Protein AF-A0A930SWW6-F1 (afdb_monomer_lite)

pLDDT: mean 79.01, std 17.9, range [26.55, 98.06]

Secondary structure (DSSP, 8-state):
-EEEEEEEEETHHHHHTTS-HHHHHHHHHHHHHHHHHHHHHTT-EEEEEETTEEEEEESSSS--TTHHHHHHHHHHHHHHHHHHHHHHHHHHHS---EEEEEEEEE--EEEEPPPPSSS----EEEESHHHHHHHHHHHHSPTT-EEEEHHHHHHHTTTEEEEEEEEE--TT-SSPEEEEEEEEE----S--TT--SS-----S-HHHHHHHHHHHHHHHHTT--EEEEEE--TTS-HHHHHHHHHHHHHHHSTT-EEEEEE--TTGGGSTTHHHHHHHHHHHT--TTS-HHHHHHHHHHHHH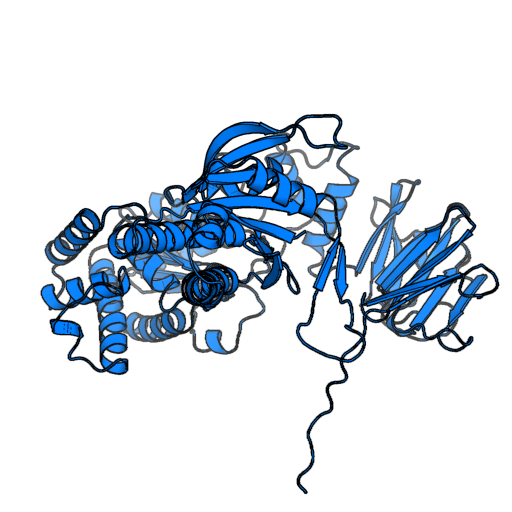HTT-TTHHHHHHHHHHHH-TTS--HHHHTS-HHHHHHHHHHHHHHHHHHHHHHS-EEEEEE-GGG--HHHHHHHHHHHHHHTT--S-EEEEEEE-SS--GGGGG---SEEEE-PPP-HHHHHHHHHHHTT--S-S---TTTHHHHHHHHHHHHSSS--SEEEE-TTS-EEEEETTTTEEEEE-TTS-EEEEESBTTBB-SSTT-BSS--EEEE-TTS-EEEEETTTTEEEEE-TTS-EEEEEETTSS----S--EEEE-TTSPEEEEETTTTEEEEE-TTS-EEEEEE-------------

Sequence (604 aa):
MVAILFCDVCGFTAMSEKLDPEEVSDIIQPLFQECNAAIAKFGGIVEKFIGDAIMALFGVPMAHEDDPERAALAALEMRSIIQRFGADLEKRMGFSINMRIGLNVGTVVAGTINALEGGGGKNHQVLGDSINTAARMEQNAVPGNILVTEEMYHLIKDSFELKPDKLIQAKGKKEPLQAYDLVGVRQLRQRSRGLTERQSPLVGRQELLNSLSSQCHEALRERQPLSLLLQGDSGLGKTRLAMETYNQLLDEVPNLRLLQGTATSYSRGFAYFTLQNLVRSLLEVDETVPHAEVHQRIQDLMQHEQIANASLNSSLLEYLLYPHLEIPQLKLMSPDRLQQQIFRSVSDILLQLGKRQPLLLLMDDLQWCDPLSLQWLQGFQQSLQQQQLPLILLGTSRLDTSEEMAGLHWQEQRLLEPLNNEQALLLLNALLERGETTELPLSLQPLGEAILERVTHGRAPSAVAALDNGHLLVTDMRQHTVSEITTAGEVVWSYGTPRKFGRDENLLFSPEYATRLSNGHTLIADTGNSRVIEVDSKSRIVWSLLSGTGLRMTRPTRVERLPDGHTLVEHSNRSQWLEVNRELIPAWRYAVPVESFEESTQSE

Structure (mmCIF, N/CA/C/O backbone):
data_AF-A0A930SWW6-F1
#
_entry.id   AF-A0A930SWW6-F1
#
loop_
_atom_site.group_PDB
_atom_site.id
_atom_site.type_symbol
_atom_site.label_atom_id
_atom_site.label_alt_id
_atom_site.label_comp_id
_atom_site.label_asym_id
_atom_site.label_entity_id
_atom_site.label_seq_id
_atom_site.pdbx_PDB_ins_code
_atom_site.Cartn_x
_atom_site.Cartn_y
_atom_site.Cartn_z
_atom_site.occupancy
_atom_site.B_iso_or_equiv
_atom_site.auth_seq_id
_atom_site.auth_comp_id
_atom_site.auth_asym_id
_atom_site.auth_atom_id
_atom_site.pdbx_PDB_model_num
ATOM 1 N N . MET A 1 1 ? 15.139 -6.154 -4.609 1.00 70.56 1 MET A N 1
ATOM 2 C CA . MET A 1 1 ? 14.376 -6.617 -5.786 1.00 70.56 1 MET A CA 1
ATOM 3 C C . MET A 1 1 ? 13.664 -5.400 -6.337 1.00 70.56 1 MET A C 1
ATOM 5 O O . MET A 1 1 ? 13.269 -4.575 -5.529 1.00 70.56 1 MET A O 1
ATOM 9 N N . VAL A 1 2 ? 13.590 -5.252 -7.655 1.00 82.62 2 VAL A N 1
ATOM 10 C CA . VAL A 1 2 ? 12.970 -4.096 -8.322 1.00 82.62 2 VAL A CA 1
ATOM 11 C C . VAL A 1 2 ? 11.882 -4.584 -9.269 1.00 82.62 2 VAL A C 1
ATOM 13 O O . VAL A 1 2 ? 11.987 -5.710 -9.769 1.00 82.62 2 VAL A O 1
ATOM 16 N N . ALA A 1 3 ? 10.883 -3.747 -9.543 1.00 86.88 3 ALA A N 1
ATOM 17 C CA . ALA A 1 3 ? 9.966 -3.968 -10.656 1.00 86.88 3 ALA A CA 1
ATOM 18 C C . ALA A 1 3 ? 10.433 -3.168 -11.880 1.00 86.88 3 ALA A C 1
ATOM 20 O O . ALA A 1 3 ? 10.920 -2.043 -11.766 1.00 86.88 3 ALA A O 1
ATOM 21 N N . ILE A 1 4 ? 10.335 -3.786 -13.049 1.00 93.06 4 ILE A N 1
ATOM 22 C CA . ILE A 1 4 ? 10.871 -3.300 -14.318 1.00 93.06 4 ILE A CA 1
ATOM 23 C C . ILE A 1 4 ? 9.705 -3.195 -15.290 1.00 93.06 4 ILE A C 1
ATOM 25 O O . ILE A 1 4 ? 8.990 -4.178 -15.489 1.00 93.06 4 ILE A O 1
ATOM 29 N N . LEU A 1 5 ? 9.549 -2.026 -15.903 1.00 95.50 5 LEU A N 1
ATOM 30 C CA . LEU A 1 5 ? 8.559 -1.747 -16.936 1.00 95.50 5 LEU A CA 1
ATOM 31 C C . LEU A 1 5 ? 9.278 -1.470 -18.255 1.00 95.50 5 LEU A C 1
ATOM 33 O O . LEU A 1 5 ? 10.159 -0.613 -18.317 1.00 95.50 5 LEU A O 1
ATOM 37 N N . PHE A 1 6 ? 8.880 -2.183 -19.304 1.00 94.06 6 PHE A N 1
ATOM 38 C CA . PHE A 1 6 ? 9.191 -1.846 -20.690 1.00 94.06 6 PHE A CA 1
ATOM 39 C C . PHE A 1 6 ? 7.907 -1.512 -21.425 1.00 94.06 6 PHE A C 1
ATOM 41 O O . PHE A 1 6 ? 6.911 -2.213 -21.273 1.00 94.06 6 PHE A O 1
ATOM 48 N N . CYS A 1 7 ? 7.939 -0.459 -22.223 1.00 93.81 7 CYS A N 1
ATOM 49 C CA . CYS A 1 7 ? 6.846 -0.057 -23.089 1.00 93.81 7 CYS A CA 1
ATOM 50 C C . CYS A 1 7 ? 7.396 0.239 -24.481 1.00 93.81 7 CYS A C 1
ATOM 52 O O . CYS A 1 7 ? 8.482 0.799 -24.569 1.00 93.81 7 CYS A O 1
ATOM 54 N N . ASP A 1 8 ? 6.653 -0.101 -25.527 1.00 91.88 8 ASP A N 1
ATOM 55 C CA . ASP A 1 8 ? 6.962 0.212 -26.924 1.00 91.88 8 ASP A CA 1
ATOM 56 C C . ASP A 1 8 ? 5.714 0.739 -27.645 1.00 91.88 8 ASP A C 1
ATOM 58 O O . ASP A 1 8 ? 4.626 0.162 -27.508 1.00 91.88 8 ASP A O 1
ATOM 62 N N . VAL A 1 9 ? 5.846 1.827 -28.409 1.00 89.44 9 VAL A N 1
ATOM 63 C CA . VAL A 1 9 ? 4.719 2.445 -29.129 1.00 89.44 9 VAL A CA 1
ATOM 64 C C . VAL A 1 9 ? 4.512 1.783 -30.491 1.00 89.44 9 VAL A C 1
ATOM 66 O O . VAL A 1 9 ? 5.247 1.975 -31.453 1.00 89.44 9 VAL A O 1
ATOM 69 N N . CYS A 1 10 ? 3.408 1.059 -30.627 1.00 87.38 10 CYS A N 1
ATOM 70 C CA . CYS A 1 10 ? 2.974 0.482 -31.891 1.00 87.38 10 CYS A CA 1
ATOM 71 C C . CYS A 1 10 ? 2.396 1.551 -32.829 1.00 87.38 10 CYS A C 1
ATOM 73 O O . CYS A 1 10 ? 1.617 2.406 -32.409 1.00 87.38 10 CYS A O 1
ATOM 75 N N . GLY A 1 11 ? 2.709 1.446 -34.124 1.00 80.56 11 GLY A N 1
ATOM 76 C CA . GLY A 1 11 ? 2.232 2.376 -35.159 1.00 80.56 11 GLY A CA 1
ATOM 77 C C . GLY A 1 11 ? 3.153 3.577 -35.397 1.00 80.56 11 GLY A C 1
ATOM 78 O O . GLY A 1 11 ? 2.948 4.306 -36.367 1.00 80.56 11 GLY A O 1
ATOM 79 N N . PHE A 1 12 ? 4.207 3.735 -34.586 1.00 75.94 12 PHE A N 1
ATOM 80 C CA . PHE A 1 12 ? 5.203 4.799 -34.724 1.00 75.94 12 PHE A CA 1
ATOM 81 C C . PHE A 1 12 ? 5.930 4.749 -36.077 1.00 75.94 12 PHE A C 1
ATOM 83 O O . PHE A 1 12 ? 5.983 5.748 -36.785 1.00 75.94 12 PHE A O 1
ATOM 90 N N . THR A 1 13 ? 6.404 3.577 -36.514 1.00 73.50 13 THR A N 1
ATOM 91 C CA . THR A 1 13 ? 7.122 3.438 -37.798 1.00 73.50 13 THR A CA 1
ATOM 92 C C . THR A 1 13 ? 6.281 3.881 -38.999 1.00 73.50 13 THR A C 1
ATOM 94 O O . THR A 1 13 ? 6.769 4.601 -39.861 1.00 73.50 13 THR A O 1
ATOM 97 N N . ALA A 1 14 ? 4.997 3.510 -39.034 1.00 78.62 14 ALA A N 1
ATOM 98 C CA . ALA A 1 14 ? 4.093 3.878 -40.126 1.00 78.62 14 ALA A CA 1
ATOM 99 C C . ALA A 1 14 ? 3.794 5.388 -40.172 1.00 78.62 14 ALA A C 1
ATOM 101 O O . ALA A 1 14 ? 3.449 5.919 -41.229 1.00 78.62 14 ALA A O 1
ATOM 102 N N . MET A 1 15 ? 3.904 6.068 -39.029 1.00 81.00 15 MET A N 1
ATOM 103 C CA . MET A 1 15 ? 3.800 7.520 -38.925 1.00 81.00 15 MET A CA 1
ATOM 104 C C . MET A 1 15 ? 5.089 8.191 -39.409 1.00 81.00 15 MET A C 1
ATOM 106 O O . MET A 1 15 ? 5.026 9.083 -40.250 1.00 81.00 15 MET A O 1
ATOM 110 N N . SER A 1 16 ? 6.246 7.689 -38.972 1.00 78.50 16 SER A N 1
ATOM 111 C CA . SER A 1 16 ? 7.576 8.180 -39.360 1.00 78.50 16 SER A CA 1
ATOM 112 C C . SER A 1 16 ? 7.912 8.001 -40.843 1.00 78.50 16 SER A C 1
ATOM 114 O O . SER A 1 16 ? 8.791 8.683 -41.356 1.00 78.50 16 SER A O 1
ATOM 116 N N . GLU A 1 17 ? 7.221 7.105 -41.551 1.00 83.88 17 GLU A N 1
ATOM 117 C CA . GLU A 1 17 ? 7.329 6.967 -43.011 1.00 83.88 17 GLU A CA 1
ATOM 118 C C . GLU A 1 17 ? 6.503 8.003 -43.794 1.00 83.88 17 GLU A C 1
ATOM 120 O O . GLU A 1 17 ? 6.738 8.192 -44.988 1.00 83.88 17 GLU A O 1
ATOM 125 N N . LYS A 1 18 ? 5.505 8.637 -43.162 1.00 84.19 18 LYS A N 1
ATOM 126 C CA . LYS A 1 18 ? 4.533 9.521 -43.833 1.00 84.19 18 LYS A CA 1
ATOM 127 C C . LYS A 1 18 ? 4.597 10.980 -43.397 1.00 84.19 18 LYS A C 1
ATOM 129 O O . LYS A 1 18 ? 4.095 11.822 -44.137 1.00 84.19 18 LYS A O 1
ATOM 134 N N . LEU A 1 19 ? 5.133 11.249 -42.214 1.00 84.31 19 LEU A N 1
ATOM 135 C CA . LEU A 1 19 ? 5.261 12.583 -41.637 1.00 84.31 19 LEU A CA 1
ATOM 136 C C . LEU A 1 19 ? 6.726 12.999 -41.576 1.00 84.31 19 LEU A C 1
ATOM 138 O O . LEU A 1 19 ? 7.618 12.148 -41.487 1.00 84.31 19 LEU A O 1
ATOM 142 N N . ASP A 1 20 ? 6.965 14.307 -41.583 1.00 84.94 20 ASP A N 1
ATOM 143 C CA . ASP A 1 20 ? 8.308 14.828 -41.366 1.00 84.94 20 ASP A CA 1
ATOM 144 C C . ASP A 1 20 ? 8.756 14.557 -39.910 1.00 84.94 20 ASP A C 1
ATOM 146 O O . ASP A 1 20 ? 7.927 14.544 -38.994 1.00 84.94 20 ASP A O 1
ATOM 150 N N . PRO A 1 21 ? 10.062 14.353 -39.638 1.00 76.44 21 PRO A N 1
ATOM 151 C CA . PRO A 1 21 ? 10.552 14.031 -38.293 1.00 76.44 21 PRO A CA 1
ATOM 152 C C . PRO A 1 21 ? 10.149 15.037 -37.203 1.00 76.44 21 PRO A C 1
ATOM 154 O O . PRO A 1 21 ? 9.963 14.650 -36.050 1.00 76.44 21 PRO A O 1
ATOM 157 N N . GLU A 1 22 ? 10.003 16.315 -37.564 1.00 82.31 22 GLU A N 1
ATOM 158 C CA . GLU A 1 22 ? 9.527 17.369 -36.659 1.00 82.31 22 GLU A CA 1
ATOM 159 C C . GLU A 1 22 ? 8.065 17.135 -36.250 1.00 82.31 22 GLU A C 1
ATOM 161 O O . GLU A 1 22 ? 7.748 17.158 -35.063 1.00 82.31 22 GLU A O 1
ATOM 166 N N . GLU A 1 23 ? 7.195 16.785 -37.201 1.00 81.56 23 GLU A N 1
ATOM 167 C CA . GLU A 1 23 ? 5.781 16.494 -36.936 1.00 81.56 23 GLU A CA 1
ATOM 168 C C . GLU A 1 23 ? 5.609 15.243 -36.060 1.00 81.56 23 GLU A C 1
ATOM 170 O O . GLU A 1 23 ? 4.763 15.210 -35.166 1.00 81.56 23 GLU A O 1
ATOM 175 N N . VAL A 1 24 ? 6.436 14.214 -36.275 1.00 80.50 24 VAL A N 1
ATOM 176 C CA . VAL A 1 24 ? 6.443 13.010 -35.426 1.00 80.50 24 VAL A CA 1
ATOM 177 C C . VAL A 1 24 ? 6.877 13.352 -34.001 1.00 80.50 24 VAL A C 1
ATOM 179 O O . VAL A 1 24 ? 6.277 12.870 -33.036 1.00 80.50 24 VAL A O 1
ATOM 182 N N . SER A 1 25 ? 7.898 14.199 -33.853 1.00 80.38 25 SER A N 1
ATOM 183 C CA . SER A 1 25 ? 8.375 14.659 -32.547 1.00 80.38 25 SER A CA 1
ATOM 184 C C . SER A 1 25 ? 7.286 15.424 -31.789 1.00 80.38 25 SER A C 1
ATOM 186 O O . SER A 1 25 ? 7.057 15.144 -30.609 1.00 80.38 25 SER A O 1
ATOM 188 N N . ASP A 1 26 ? 6.565 16.318 -32.467 1.00 83.19 26 ASP A N 1
ATOM 189 C CA . ASP A 1 26 ? 5.477 17.114 -31.882 1.00 83.19 26 ASP A CA 1
ATOM 190 C C . ASP A 1 26 ? 4.294 16.254 -31.401 1.00 83.19 26 ASP A C 1
ATOM 192 O O . ASP A 1 26 ? 3.601 16.618 -30.448 1.00 83.19 26 ASP A O 1
ATOM 196 N N . ILE A 1 27 ? 4.072 15.089 -32.018 1.00 81.25 27 ILE A N 1
ATOM 197 C CA . ILE A 1 27 ? 3.027 14.135 -31.612 1.00 81.25 27 I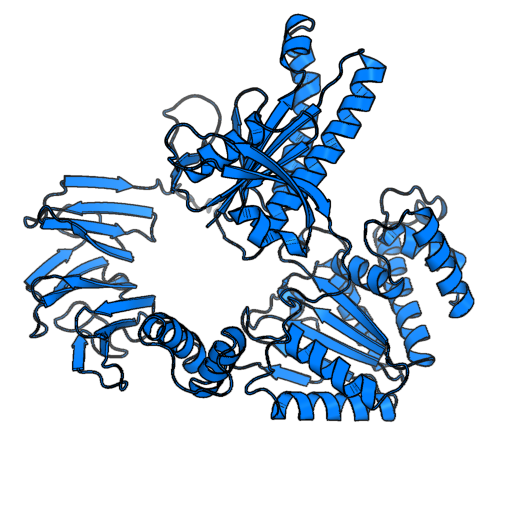LE A CA 1
ATOM 198 C C . ILE A 1 27 ? 3.476 13.287 -30.413 1.00 81.25 27 ILE A C 1
ATOM 200 O O . ILE A 1 27 ? 2.684 13.010 -29.508 1.00 81.25 27 ILE A O 1
ATOM 204 N N . ILE A 1 28 ? 4.738 12.856 -30.397 1.00 81.62 28 ILE A N 1
ATOM 205 C CA . ILE A 1 28 ? 5.234 11.838 -29.458 1.00 81.62 28 ILE A CA 1
ATOM 206 C C . ILE A 1 28 ? 5.743 12.446 -28.156 1.00 81.62 28 ILE A C 1
ATOM 208 O O . ILE A 1 28 ? 5.580 11.845 -27.091 1.00 81.62 28 ILE A O 1
ATOM 212 N N . GLN A 1 29 ? 6.307 13.652 -28.198 1.00 83.69 29 GLN A N 1
ATOM 213 C CA . GLN A 1 29 ? 6.826 14.304 -27.001 1.00 83.69 29 GLN A CA 1
ATOM 214 C C . GLN A 1 29 ? 5.745 14.520 -25.918 1.00 83.69 29 GLN A C 1
ATOM 216 O O . GLN A 1 29 ? 6.020 14.179 -24.764 1.00 83.69 29 GLN A O 1
ATOM 221 N N . PRO A 1 30 ? 4.514 14.981 -26.230 1.00 85.38 30 PRO A N 1
ATOM 222 C CA . PRO A 1 30 ? 3.440 15.078 -25.237 1.00 85.38 30 PRO A CA 1
ATOM 223 C C . PRO A 1 30 ? 3.033 13.718 -24.656 1.00 85.38 30 PRO A C 1
ATOM 225 O O . PRO A 1 30 ? 2.851 13.593 -23.446 1.00 85.38 30 PRO A O 1
ATOM 228 N N . LEU A 1 31 ? 2.955 12.679 -25.496 1.00 87.31 31 LEU A N 1
ATOM 229 C CA . LEU A 1 31 ? 2.649 11.314 -25.059 1.00 87.31 31 LEU A CA 1
ATOM 230 C C . LEU A 1 31 ? 3.694 10.810 -24.051 1.00 87.31 31 LEU A C 1
ATOM 232 O O . LEU A 1 31 ? 3.341 10.305 -22.987 1.00 87.31 31 LEU A O 1
ATOM 236 N N . PHE A 1 32 ? 4.983 10.987 -24.348 1.00 86.81 32 PHE A N 1
ATOM 237 C CA . PHE A 1 32 ? 6.073 10.575 -23.460 1.00 86.81 32 PHE A CA 1
ATOM 238 C C . PHE A 1 32 ? 6.140 11.392 -22.173 1.00 86.81 32 PHE A C 1
ATOM 240 O O . PHE A 1 32 ? 6.459 10.833 -21.123 1.00 86.81 32 PHE A O 1
ATOM 247 N N . GLN A 1 33 ? 5.807 12.683 -22.220 1.00 86.06 33 GLN A N 1
ATOM 248 C CA . GLN A 1 33 ? 5.683 13.507 -21.017 1.00 86.06 33 GLN A CA 1
ATOM 249 C C . GLN A 1 33 ? 4.583 12.980 -20.092 1.00 86.06 33 GLN A C 1
ATOM 251 O O . GLN A 1 33 ? 4.819 12.844 -18.891 1.00 86.06 33 GLN A O 1
ATOM 256 N N . GLU A 1 34 ? 3.419 12.618 -20.636 1.00 88.00 34 GLU A N 1
ATOM 257 C CA . GLU A 1 34 ? 2.328 12.043 -19.846 1.00 88.00 34 GLU A CA 1
ATOM 258 C C . GLU A 1 34 ? 2.656 10.641 -19.314 1.00 88.00 34 GLU A C 1
ATOM 260 O O . GLU A 1 34 ? 2.385 10.351 -18.149 1.00 88.00 34 GLU A O 1
ATOM 265 N N . CYS A 1 35 ? 3.311 9.783 -20.103 1.00 88.44 35 CYS A N 1
ATOM 266 C CA . CYS A 1 35 ? 3.781 8.484 -19.614 1.00 88.44 35 CYS A CA 1
ATOM 267 C C . CYS A 1 35 ? 4.836 8.624 -18.509 1.00 88.44 35 CYS A C 1
ATOM 269 O O . CYS A 1 35 ? 4.766 7.916 -17.505 1.00 88.44 35 CYS A O 1
ATOM 271 N N . ASN A 1 36 ? 5.791 9.547 -18.654 1.00 85.50 36 ASN A N 1
ATOM 272 C CA . ASN A 1 36 ? 6.779 9.833 -17.613 1.00 85.50 36 ASN A CA 1
ATOM 273 C C . ASN A 1 36 ? 6.103 10.353 -16.337 1.00 85.50 36 ASN A C 1
ATOM 275 O O . ASN A 1 36 ? 6.450 9.923 -15.239 1.00 85.50 36 ASN A O 1
ATOM 279 N N . ALA A 1 37 ? 5.096 11.223 -16.476 1.00 80.06 37 ALA A N 1
ATOM 280 C CA . ALA A 1 37 ? 4.298 11.682 -15.348 1.00 80.06 37 ALA A CA 1
ATOM 281 C C . ALA A 1 37 ? 3.563 10.517 -14.666 1.00 80.06 37 ALA A C 1
ATOM 283 O O . ALA A 1 37 ? 3.611 10.434 -13.444 1.00 80.06 37 ALA A O 1
ATOM 284 N N . ALA A 1 38 ? 2.964 9.587 -15.419 1.00 83.94 38 ALA A N 1
ATOM 285 C CA . ALA A 1 38 ? 2.302 8.397 -14.873 1.00 83.94 38 ALA A CA 1
ATOM 286 C C . ALA A 1 38 ? 3.271 7.453 -14.135 1.00 83.94 38 ALA A C 1
ATOM 288 O O . ALA A 1 38 ? 2.945 6.928 -13.074 1.00 83.94 38 ALA A O 1
ATOM 289 N N . ILE A 1 39 ? 4.486 7.265 -14.652 1.00 85.81 39 ILE A N 1
ATOM 290 C CA . ILE A 1 39 ? 5.527 6.455 -14.000 1.00 85.81 39 ILE A CA 1
ATOM 291 C C . ILE A 1 39 ? 5.992 7.123 -12.697 1.00 85.81 39 ILE A C 1
ATOM 293 O O . ILE A 1 39 ? 5.983 6.489 -11.639 1.00 85.81 39 ILE A O 1
ATOM 297 N N . ALA A 1 40 ? 6.334 8.413 -12.755 1.00 76.56 40 ALA A N 1
ATOM 298 C CA . ALA A 1 40 ? 6.780 9.188 -11.597 1.00 76.56 40 ALA A CA 1
ATOM 299 C C . ALA A 1 40 ? 5.696 9.285 -10.513 1.00 76.56 40 ALA A C 1
ATOM 301 O O . ALA A 1 40 ? 5.987 9.205 -9.319 1.00 76.56 40 ALA A O 1
ATOM 302 N N . LYS A 1 41 ? 4.434 9.387 -10.936 1.00 75.06 41 LYS A N 1
ATOM 303 C CA . LYS A 1 41 ? 3.235 9.411 -10.094 1.00 75.06 41 LYS A CA 1
ATOM 304 C C . LYS A 1 41 ? 3.136 8.193 -9.162 1.00 75.06 41 LYS A C 1
ATOM 306 O O . LYS A 1 41 ? 2.685 8.345 -8.031 1.00 75.06 41 LYS A O 1
ATOM 311 N N . PHE A 1 42 ? 3.625 7.020 -9.572 1.00 75.81 42 PHE A N 1
ATOM 312 C CA . PHE A 1 42 ? 3.694 5.817 -8.726 1.00 75.81 42 PHE A CA 1
ATOM 313 C C . PHE A 1 42 ? 5.098 5.527 -8.168 1.00 75.81 42 PHE A C 1
ATOM 315 O O . PHE A 1 42 ? 5.379 4.413 -7.726 1.00 75.81 42 PHE A O 1
ATOM 322 N N . GLY A 1 43 ? 5.987 6.523 -8.157 1.00 73.06 43 GLY A N 1
ATOM 323 C CA . GLY A 1 43 ? 7.335 6.406 -7.595 1.00 73.06 43 GLY A CA 1
ATOM 324 C C . GLY A 1 43 ? 8.321 5.629 -8.470 1.00 73.06 43 GLY A C 1
ATOM 325 O O . GLY A 1 43 ? 9.364 5.207 -7.973 1.00 73.06 43 GLY A O 1
ATOM 326 N N . GLY A 1 44 ? 7.995 5.421 -9.748 1.00 76.50 44 GLY A N 1
ATOM 327 C CA . GLY A 1 44 ? 8.915 4.862 -10.730 1.00 76.50 44 GLY A CA 1
ATOM 328 C C . GLY A 1 44 ? 9.849 5.924 -11.305 1.00 76.50 44 GLY A C 1
ATOM 329 O O . GLY A 1 44 ? 9.527 7.111 -11.341 1.00 76.50 44 GLY A O 1
ATOM 330 N N . ILE A 1 45 ? 11.002 5.489 -11.801 1.00 78.75 45 ILE A N 1
ATOM 331 C CA . ILE A 1 45 ? 11.974 6.335 -12.497 1.00 78.75 45 ILE A CA 1
ATOM 332 C C . ILE A 1 45 ? 12.094 5.837 -13.933 1.00 78.75 45 ILE A C 1
ATOM 334 O O . ILE A 1 45 ? 12.356 4.654 -14.156 1.00 78.75 45 ILE A O 1
ATOM 338 N N . VAL A 1 46 ? 11.916 6.732 -14.908 1.00 82.38 46 VAL A N 1
ATOM 339 C CA . VAL A 1 46 ? 12.267 6.440 -16.302 1.00 82.38 46 VAL A CA 1
ATOM 340 C C . VAL A 1 46 ? 13.786 6.398 -16.408 1.00 82.38 46 VAL A C 1
ATOM 342 O O . VAL A 1 46 ? 14.467 7.399 -16.205 1.00 82.38 46 VAL A O 1
ATOM 345 N N . GLU A 1 47 ? 14.301 5.217 -16.723 1.00 71.50 47 GLU A N 1
ATOM 346 C CA . GLU A 1 47 ? 15.727 4.953 -16.873 1.00 71.50 47 GLU A CA 1
ATOM 347 C C . GLU A 1 47 ? 16.256 5.567 -18.171 1.00 71.50 47 GLU A C 1
ATOM 349 O O . GLU A 1 47 ? 17.274 6.257 -18.185 1.00 71.50 47 GLU A O 1
ATOM 354 N N . LYS A 1 48 ? 15.561 5.286 -19.279 1.00 72.12 48 LYS A N 1
ATOM 355 C CA . LYS A 1 48 ? 15.905 5.764 -20.620 1.00 72.12 48 LYS A CA 1
ATOM 356 C C . LYS A 1 48 ? 14.747 5.595 -21.594 1.00 72.12 48 LYS A C 1
ATOM 358 O O . LYS A 1 48 ? 13.929 4.682 -21.462 1.00 72.12 48 LYS A O 1
ATOM 363 N N . PHE A 1 49 ? 14.772 6.436 -22.621 1.00 73.81 49 PHE A N 1
ATOM 364 C CA . PHE A 1 49 ? 14.022 6.246 -23.856 1.00 73.81 49 PHE A CA 1
ATOM 365 C C . PHE A 1 49 ? 14.906 5.503 -24.864 1.00 73.81 49 PHE A C 1
ATOM 367 O O . PHE A 1 49 ? 16.090 5.818 -25.006 1.00 73.81 49 PHE A O 1
ATOM 374 N N . ILE A 1 50 ? 14.355 4.505 -25.550 1.00 71.12 50 ILE A N 1
ATOM 375 C CA . ILE A 1 50 ? 15.046 3.722 -26.581 1.00 71.12 50 ILE A CA 1
ATOM 376 C C . ILE A 1 50 ? 14.241 3.872 -27.871 1.00 71.12 50 ILE A C 1
ATOM 378 O O . ILE A 1 50 ? 13.418 3.025 -28.193 1.00 71.12 50 ILE A O 1
ATOM 382 N N . GLY A 1 51 ? 14.440 4.985 -28.582 1.00 73.69 51 GLY A N 1
ATOM 383 C CA . GLY A 1 51 ? 13.578 5.343 -29.710 1.00 73.69 51 GLY A CA 1
ATOM 384 C C . GLY A 1 51 ? 12.152 5.617 -29.231 1.00 73.69 51 GLY A C 1
ATOM 385 O O . GLY A 1 51 ? 11.929 6.558 -28.471 1.00 73.69 51 GLY A O 1
ATOM 386 N N . ASP A 1 52 ? 11.218 4.776 -29.657 1.00 74.06 52 ASP A N 1
ATOM 387 C CA . ASP A 1 52 ? 9.800 4.765 -29.298 1.00 74.06 52 ASP A CA 1
ATOM 388 C C . ASP A 1 52 ? 9.471 3.931 -28.043 1.00 74.06 52 ASP A C 1
ATOM 390 O O . ASP A 1 52 ? 8.315 3.883 -27.614 1.00 74.06 52 ASP A O 1
ATOM 394 N N . ALA A 1 53 ? 10.485 3.338 -27.407 1.00 82.50 53 ALA A N 1
ATOM 395 C CA . ALA A 1 53 ? 10.324 2.556 -26.190 1.00 82.50 53 ALA A CA 1
ATOM 396 C C . ALA A 1 53 ? 10.701 3.319 -24.907 1.00 82.50 53 ALA A C 1
ATOM 398 O O . ALA A 1 53 ? 11.631 4.129 -24.877 1.00 82.50 53 ALA A O 1
ATOM 399 N N . ILE A 1 54 ? 10.016 3.002 -23.807 1.00 88.81 54 ILE A N 1
ATOM 400 C CA . ILE A 1 54 ? 10.273 3.513 -22.454 1.00 88.81 54 ILE A CA 1
ATOM 401 C C . ILE A 1 54 ? 10.734 2.352 -21.573 1.00 88.81 54 ILE A C 1
ATOM 403 O O . ILE A 1 54 ? 10.055 1.329 -21.484 1.00 88.81 54 ILE A O 1
ATOM 407 N N . MET A 1 55 ? 11.856 2.530 -20.876 1.00 88.06 55 MET A N 1
ATOM 408 C CA . MET A 1 55 ? 12.281 1.649 -19.788 1.00 88.06 55 MET A CA 1
ATOM 409 C C . MET A 1 55 ? 12.165 2.394 -18.460 1.00 88.06 55 MET A C 1
ATOM 411 O O . MET A 1 55 ? 12.738 3.473 -18.307 1.00 88.06 55 MET A O 1
ATOM 415 N N . ALA A 1 56 ? 11.475 1.803 -17.489 1.00 88.25 56 ALA A N 1
ATOM 416 C CA . ALA A 1 56 ? 11.320 2.367 -16.156 1.00 88.25 56 ALA A CA 1
ATOM 417 C C . ALA A 1 56 ? 11.518 1.334 -15.047 1.00 88.25 56 ALA A C 1
ATOM 419 O O . ALA A 1 56 ? 11.370 0.126 -15.251 1.00 88.25 56 ALA A O 1
ATOM 420 N N . LEU A 1 57 ? 11.871 1.831 -13.865 1.00 86.81 57 LEU A N 1
ATOM 421 C CA . LEU A 1 57 ? 12.217 1.036 -12.694 1.00 86.81 57 LEU A CA 1
ATOM 422 C C . LEU A 1 57 ? 11.471 1.532 -11.463 1.00 86.81 57 LEU A C 1
ATOM 424 O O . LEU A 1 57 ? 11.370 2.733 -11.232 1.00 86.81 57 LEU A O 1
ATOM 428 N N . PHE A 1 58 ? 11.014 0.592 -10.647 1.00 84.06 58 PHE A N 1
ATOM 429 C CA . PHE A 1 58 ? 10.398 0.835 -9.348 1.00 84.06 58 PHE A CA 1
ATOM 430 C C . PHE A 1 58 ? 11.232 0.131 -8.281 1.00 84.06 58 PHE A C 1
ATOM 432 O O . PHE A 1 58 ? 11.690 -0.999 -8.477 1.00 84.06 58 PHE A O 1
ATOM 439 N N . GLY A 1 59 ? 11.455 0.819 -7.166 1.00 68.00 59 GLY A N 1
ATOM 440 C CA . GLY A 1 59 ? 12.306 0.341 -6.078 1.00 68.00 59 GLY A CA 1
ATOM 441 C C . GLY A 1 59 ? 13.765 0.788 -6.135 1.00 68.00 59 GLY A C 1
ATOM 442 O O . GLY A 1 59 ? 14.614 0.242 -5.429 1.00 68.00 59 GLY A O 1
ATOM 443 N N . VAL A 1 60 ? 14.065 1.784 -6.973 1.00 64.00 60 VAL A N 1
ATOM 444 C CA . VAL A 1 60 ? 15.370 2.454 -7.066 1.00 64.00 60 VAL A CA 1
ATOM 445 C C . VAL A 1 60 ? 15.148 3.961 -6.900 1.00 64.00 60 VAL A C 1
ATOM 447 O O . VAL A 1 60 ? 14.223 4.485 -7.512 1.00 64.00 60 VAL A O 1
ATOM 450 N N . PRO A 1 61 ? 15.950 4.677 -6.088 1.00 49.47 61 PRO A N 1
ATOM 451 C CA . PRO A 1 61 ? 17.006 4.171 -5.201 1.00 49.47 61 PRO A CA 1
ATOM 452 C C . PRO A 1 61 ? 16.467 3.495 -3.928 1.00 49.47 61 PRO A C 1
ATOM 454 O O . PRO A 1 61 ? 17.231 2.862 -3.204 1.00 49.47 61 PRO A O 1
ATOM 457 N N . MET A 1 62 ? 15.169 3.635 -3.644 1.00 57.38 62 MET A N 1
ATOM 458 C CA . MET A 1 62 ? 14.532 3.123 -2.434 1.00 57.38 62 MET A CA 1
ATOM 459 C C . MET A 1 62 ? 13.478 2.076 -2.789 1.00 57.38 62 MET A C 1
ATOM 461 O O . MET A 1 62 ? 12.524 2.384 -3.501 1.00 57.38 62 MET A O 1
ATOM 465 N N . ALA A 1 63 ? 13.662 0.857 -2.281 1.00 63.69 63 ALA A N 1
ATOM 466 C CA . ALA A 1 63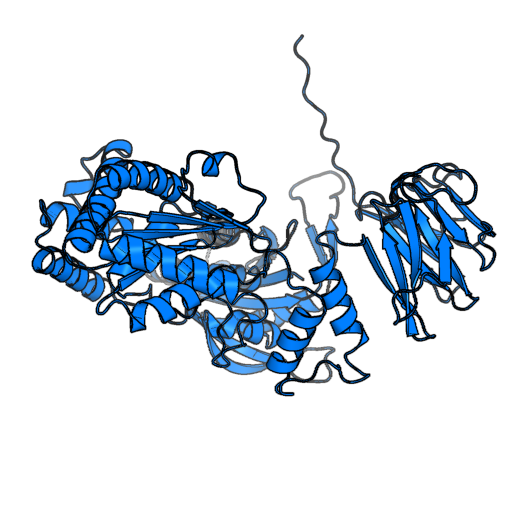 ? 12.737 -0.254 -2.467 1.00 63.69 63 ALA A CA 1
ATOM 467 C C . ALA A 1 63 ? 11.562 -0.186 -1.483 1.00 63.69 63 ALA A C 1
ATOM 469 O O . ALA A 1 63 ? 11.747 0.103 -0.297 1.00 63.69 63 ALA A O 1
ATOM 470 N N . HIS A 1 64 ? 10.374 -0.507 -1.976 1.00 63.66 64 HIS A N 1
ATOM 471 C CA . HIS A 1 64 ? 9.127 -0.626 -1.235 1.00 63.66 64 HIS A CA 1
ATOM 472 C C . HIS A 1 64 ? 8.555 -2.032 -1.437 1.00 63.66 64 HIS A C 1
ATOM 474 O O . HIS A 1 64 ? 8.790 -2.683 -2.452 1.00 63.66 64 HIS A O 1
ATOM 480 N N . GLU A 1 65 ? 7.793 -2.514 -0.455 1.00 66.31 65 GLU A N 1
ATOM 481 C CA . GLU A 1 65 ? 7.146 -3.830 -0.543 1.00 66.31 65 GLU A CA 1
ATOM 482 C C . GLU A 1 65 ? 6.147 -3.899 -1.714 1.00 66.31 65 GLU A C 1
ATOM 484 O O . GLU A 1 65 ? 6.000 -4.960 -2.310 1.00 66.31 65 GLU A O 1
ATOM 489 N N . ASP A 1 66 ? 5.532 -2.767 -2.076 1.00 71.62 66 ASP A N 1
ATOM 490 C CA . ASP A 1 66 ? 4.498 -2.644 -3.109 1.00 71.62 66 ASP A CA 1
ATOM 491 C C . ASP A 1 66 ? 4.989 -2.017 -4.434 1.00 71.62 66 ASP A C 1
ATOM 493 O O . ASP A 1 66 ? 4.197 -1.494 -5.224 1.00 71.62 66 ASP A O 1
ATOM 497 N N . ASP A 1 67 ? 6.301 -2.055 -4.706 1.00 80.88 67 ASP A N 1
ATOM 498 C CA . ASP A 1 67 ? 6.861 -1.679 -6.018 1.00 80.88 67 ASP A CA 1
ATOM 499 C C . ASP A 1 67 ? 6.280 -2.481 -7.205 1.00 80.88 67 ASP A C 1
ATOM 501 O O . ASP A 1 67 ? 6.072 -1.882 -8.267 1.00 80.88 67 ASP A O 1
ATOM 505 N N . PRO A 1 68 ? 5.973 -3.791 -7.082 1.00 87.00 68 PRO A N 1
ATOM 506 C CA . PRO A 1 68 ? 5.269 -4.531 -8.129 1.00 87.00 68 PRO A CA 1
ATOM 507 C C . PRO A 1 68 ? 3.897 -3.921 -8.462 1.00 87.00 68 PRO A C 1
ATOM 509 O O . PRO A 1 68 ? 3.578 -3.680 -9.629 1.00 87.00 68 PRO A O 1
ATOM 512 N N . GLU A 1 69 ? 3.088 -3.608 -7.454 1.00 85.44 69 GLU A N 1
ATOM 513 C CA . GLU A 1 69 ? 1.763 -3.013 -7.628 1.00 85.44 69 GLU A CA 1
ATOM 514 C C . GLU A 1 69 ? 1.850 -1.606 -8.217 1.00 85.44 69 GLU A C 1
ATOM 516 O O . GLU A 1 69 ? 1.072 -1.261 -9.106 1.00 85.44 69 GLU A O 1
ATOM 521 N N . ARG A 1 70 ? 2.826 -0.806 -7.779 1.00 85.75 70 ARG A N 1
ATOM 522 C CA . ARG A 1 70 ? 3.107 0.522 -8.347 1.00 85.75 70 ARG A CA 1
ATOM 523 C C . ARG A 1 70 ? 3.429 0.452 -9.840 1.00 85.75 70 ARG A C 1
ATOM 525 O O . ARG A 1 70 ? 2.874 1.228 -10.617 1.00 85.75 70 ARG A O 1
ATOM 532 N N . ALA A 1 71 ? 4.265 -0.502 -10.254 1.00 93.69 71 ALA A N 1
ATOM 533 C CA . ALA A 1 71 ? 4.590 -0.711 -11.665 1.00 93.69 71 ALA A CA 1
ATOM 534 C C . ALA A 1 71 ? 3.358 -1.126 -12.488 1.00 93.69 71 ALA A C 1
ATOM 536 O O . ALA A 1 71 ? 3.164 -0.641 -13.605 1.00 93.69 71 ALA A O 1
ATOM 537 N N . ALA A 1 72 ? 2.501 -1.983 -11.926 1.00 93.62 72 ALA A N 1
ATOM 538 C CA . ALA A 1 72 ? 1.246 -2.391 -12.552 1.00 93.62 72 ALA A CA 1
ATOM 539 C C . ALA A 1 72 ? 0.259 -1.217 -12.707 1.00 93.62 72 ALA A C 1
ATOM 541 O O . ALA A 1 72 ? -0.330 -1.055 -13.7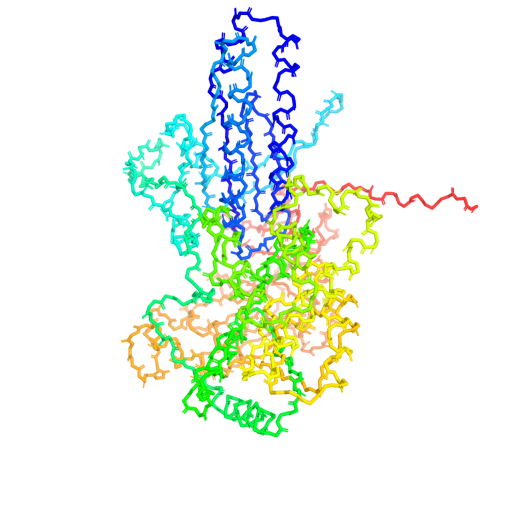76 1.00 93.62 72 ALA A O 1
ATOM 542 N N . LEU A 1 73 ? 0.120 -0.359 -11.690 1.00 88.12 73 LEU A N 1
ATOM 543 C CA . LEU A 1 73 ? -0.714 0.850 -11.761 1.00 88.12 73 LEU A CA 1
ATOM 544 C C . LEU A 1 73 ? -0.204 1.839 -12.812 1.00 88.12 73 LEU A C 1
ATOM 546 O O . LEU A 1 73 ? -0.994 2.323 -13.624 1.00 88.12 73 LEU A O 1
ATOM 550 N N . ALA A 1 74 ? 1.108 2.080 -12.853 1.00 92.75 74 ALA A N 1
ATOM 551 C CA . ALA A 1 74 ? 1.719 2.928 -13.873 1.00 92.75 74 ALA A CA 1
ATOM 552 C C . ALA A 1 74 ? 1.447 2.395 -15.287 1.00 92.75 74 ALA A C 1
ATOM 554 O O . ALA A 1 74 ? 1.050 3.158 -16.165 1.00 92.75 74 ALA A O 1
ATOM 555 N N . ALA A 1 75 ? 1.583 1.083 -15.503 1.00 96.44 75 ALA A N 1
ATOM 556 C CA . ALA A 1 75 ? 1.292 0.455 -16.790 1.00 96.44 75 ALA A CA 1
ATOM 557 C C . ALA A 1 75 ? -0.184 0.609 -17.208 1.00 96.44 75 ALA A C 1
ATOM 559 O O . ALA A 1 75 ? -0.471 0.904 -18.371 1.00 96.44 75 ALA A O 1
ATOM 560 N N . LEU A 1 76 ? -1.128 0.448 -16.274 1.00 93.12 76 LEU A N 1
ATOM 561 C CA . LEU A 1 76 ? -2.558 0.653 -16.534 1.00 93.12 76 LEU A CA 1
ATOM 562 C C . LEU A 1 76 ? -2.876 2.110 -16.892 1.00 93.12 76 LEU A C 1
ATOM 564 O O . LEU A 1 76 ? -3.661 2.359 -17.811 1.00 93.12 76 LEU A O 1
ATOM 568 N N . GLU A 1 77 ? -2.251 3.069 -16.210 1.00 89.31 77 GLU A N 1
ATOM 569 C CA . GLU A 1 77 ? -2.410 4.490 -16.521 1.00 89.31 77 GLU A CA 1
ATOM 570 C C . GLU A 1 77 ? -1.800 4.845 -17.880 1.00 89.31 77 GLU A C 1
ATOM 572 O O . GLU A 1 77 ? -2.461 5.501 -18.684 1.00 89.31 77 GLU A O 1
ATOM 577 N N . MET A 1 78 ? -0.609 4.331 -18.199 1.00 94.81 78 MET A N 1
ATOM 578 C CA . MET A 1 78 ? -0.001 4.471 -19.528 1.00 94.81 78 MET A CA 1
ATOM 579 C C . MET A 1 78 ? -0.909 3.916 -20.632 1.00 94.81 78 MET A C 1
ATOM 581 O O . MET A 1 78 ? -1.071 4.557 -21.672 1.00 94.81 78 MET A O 1
ATOM 585 N N . ARG A 1 79 ? -1.567 2.773 -20.395 1.00 94.81 79 ARG A N 1
ATOM 586 C CA . ARG A 1 79 ? -2.551 2.210 -21.329 1.00 94.81 79 ARG A CA 1
ATOM 587 C C . ARG A 1 79 ? -3.765 3.130 -21.524 1.00 94.81 79 ARG A C 1
ATOM 589 O O . ARG A 1 79 ? -4.235 3.285 -22.647 1.00 94.81 79 ARG A O 1
ATOM 596 N N . SER A 1 80 ? -4.263 3.759 -20.462 1.00 88.94 80 SER A N 1
ATOM 597 C CA . SER A 1 80 ? -5.355 4.743 -20.557 1.00 88.94 80 SER A CA 1
ATOM 598 C C . SER A 1 80 ? -4.930 5.994 -21.342 1.00 88.94 80 SER A C 1
ATOM 600 O O . SER A 1 80 ? -5.661 6.467 -22.217 1.00 88.94 80 SER A O 1
ATOM 602 N N . ILE A 1 81 ? -3.709 6.485 -21.098 1.00 91.56 81 ILE A N 1
ATOM 603 C CA . ILE A 1 81 ? -3.120 7.627 -21.811 1.00 91.56 81 ILE A CA 1
ATOM 604 C C . ILE A 1 81 ? -3.049 7.338 -23.314 1.00 91.56 81 ILE A C 1
ATOM 606 O O . ILE A 1 81 ? -3.592 8.118 -24.098 1.00 91.56 81 ILE A O 1
ATOM 610 N N . ILE A 1 82 ? -2.453 6.214 -23.736 1.00 92.62 82 ILE A N 1
ATOM 611 C CA . ILE A 1 82 ? -2.329 5.896 -25.169 1.00 92.62 82 ILE A CA 1
ATOM 612 C C . ILE A 1 82 ? -3.685 5.662 -25.838 1.00 92.62 82 ILE A C 1
ATOM 614 O O . ILE A 1 82 ? -3.855 6.044 -26.990 1.00 92.62 82 ILE A O 1
ATOM 618 N N . GLN A 1 83 ? -4.676 5.105 -25.135 1.00 89.44 83 GLN A N 1
ATOM 619 C CA . GLN A 1 83 ? -6.030 4.956 -25.679 1.00 89.44 83 GLN A CA 1
ATOM 620 C C . GLN A 1 83 ? -6.674 6.316 -25.975 1.00 89.44 83 GLN A C 1
ATOM 622 O O . GLN A 1 83 ? -7.259 6.502 -27.044 1.00 89.44 83 GLN A O 1
ATOM 627 N N . ARG A 1 84 ? -6.531 7.289 -25.064 1.00 91.06 84 ARG A N 1
ATOM 628 C CA . ARG A 1 84 ? -7.019 8.659 -25.275 1.00 91.06 84 ARG A CA 1
ATOM 629 C C . ARG A 1 84 ? -6.258 9.358 -26.406 1.00 91.06 84 ARG A C 1
ATOM 631 O O . ARG A 1 84 ? -6.890 9.907 -27.305 1.00 91.06 84 ARG A O 1
ATOM 638 N N . PHE A 1 85 ? -4.924 9.305 -26.387 1.00 88.69 85 PHE A N 1
ATOM 639 C CA . PHE A 1 85 ? -4.080 9.903 -27.430 1.00 88.69 85 PHE A CA 1
ATOM 640 C C . PHE A 1 85 ? -4.343 9.298 -28.808 1.00 88.69 85 PHE A C 1
ATOM 642 O O . PHE A 1 85 ? -4.495 10.034 -29.780 1.00 88.69 85 PHE A O 1
ATOM 649 N N . GLY A 1 86 ? -4.430 7.971 -28.896 1.00 87.38 86 GLY A N 1
ATOM 650 C CA . GLY A 1 86 ? -4.684 7.249 -30.137 1.00 87.38 86 GLY A CA 1
ATOM 651 C C . GLY A 1 86 ? -6.040 7.596 -30.740 1.00 87.38 86 GLY A C 1
ATOM 652 O O . GLY A 1 86 ? -6.112 7.879 -31.931 1.00 87.38 86 GLY A O 1
ATOM 653 N N . ALA A 1 87 ? -7.095 7.677 -29.922 1.00 87.50 87 ALA A N 1
ATOM 654 C CA . ALA A 1 87 ? -8.422 8.074 -30.391 1.00 87.50 87 ALA A CA 1
ATOM 655 C C . ALA A 1 87 ? -8.457 9.513 -30.938 1.00 87.50 87 ALA A C 1
ATOM 657 O O . ALA A 1 87 ? -9.150 9.791 -31.920 1.00 87.50 87 ALA A O 1
ATOM 658 N N . ASP A 1 88 ? -7.723 10.438 -30.317 1.00 86.00 88 ASP A N 1
ATOM 659 C CA . ASP A 1 88 ? -7.622 11.820 -30.791 1.00 86.00 88 ASP A CA 1
ATOM 660 C C . ASP A 1 88 ? -6.778 11.931 -32.065 1.00 86.00 88 ASP A C 1
ATOM 662 O O . ASP A 1 88 ? -7.148 12.660 -32.992 1.00 86.00 88 ASP A O 1
ATOM 666 N N . LEU A 1 89 ? -5.671 11.192 -32.139 1.00 87.44 89 LEU A N 1
ATOM 667 C CA . LEU A 1 89 ? -4.786 11.184 -33.298 1.00 87.44 89 LEU A CA 1
ATOM 668 C C . LEU A 1 89 ? -5.456 10.549 -34.522 1.00 87.44 89 LEU A C 1
ATOM 670 O O . LEU A 1 89 ? -5.363 11.094 -35.623 1.00 87.44 89 LEU A O 1
ATOM 674 N N . GLU A 1 90 ? -6.194 9.457 -34.330 1.00 88.75 90 GLU A N 1
ATOM 675 C CA . GLU A 1 90 ? -6.951 8.797 -35.393 1.00 88.75 90 GLU A CA 1
ATOM 676 C C . GLU A 1 90 ? -8.004 9.745 -35.982 1.00 88.75 90 GLU A C 1
ATOM 678 O O . GLU A 1 90 ? -8.114 9.871 -37.201 1.00 88.75 90 GLU A O 1
ATOM 683 N N . LYS A 1 91 ? -8.713 10.506 -35.137 1.00 88.88 91 LYS A N 1
ATOM 684 C CA . LYS A 1 91 ? -9.694 11.509 -35.589 1.00 88.88 91 LYS A CA 1
ATOM 685 C C . LYS A 1 91 ? -9.069 12.672 -36.357 1.00 88.88 91 LYS A C 1
ATOM 687 O O . LYS A 1 91 ? -9.696 13.181 -37.283 1.00 88.88 91 LYS A O 1
ATOM 692 N N . ARG A 1 92 ? -7.890 13.144 -35.941 1.00 87.00 92 ARG A N 1
ATOM 693 C CA . ARG A 1 92 ? -7.246 14.337 -36.521 1.00 87.00 92 ARG A CA 1
ATOM 694 C C . ARG A 1 92 ? -6.444 14.021 -37.780 1.00 87.00 92 ARG A C 1
ATOM 696 O O . ARG A 1 92 ? -6.473 14.809 -38.718 1.00 87.00 92 ARG A O 1
ATOM 703 N N . MET A 1 93 ? -5.735 12.894 -37.782 1.00 85.69 93 MET A N 1
ATOM 704 C CA . MET A 1 93 ? -4.681 12.586 -38.757 1.00 85.69 93 MET A CA 1
ATOM 705 C C . MET A 1 93 ? -4.828 11.193 -39.396 1.00 85.69 93 MET A C 1
ATOM 707 O O . MET A 1 93 ? -4.062 10.855 -40.293 1.00 85.69 93 MET A O 1
ATOM 711 N N . GLY A 1 94 ? -5.788 10.367 -38.958 1.00 86.75 94 GLY A N 1
ATOM 712 C CA . GLY A 1 94 ? -6.014 9.025 -39.512 1.00 86.75 94 GLY A CA 1
ATOM 713 C C . GLY A 1 94 ? -4.951 7.984 -39.141 1.00 86.75 94 GLY A C 1
ATOM 714 O O . GLY A 1 94 ? -4.896 6.924 -39.764 1.00 86.75 94 GLY A O 1
ATOM 715 N N . PHE A 1 95 ? -4.100 8.269 -38.151 1.00 86.31 95 PHE A N 1
ATOM 716 C CA . PHE A 1 95 ? -3.107 7.327 -37.633 1.00 86.31 95 PHE A CA 1
ATOM 717 C C . PHE A 1 95 ? -3.621 6.626 -36.377 1.00 86.31 95 PHE A C 1
ATOM 719 O O . PHE A 1 95 ? -4.089 7.279 -35.449 1.00 86.31 95 PHE A O 1
ATOM 726 N N . SER A 1 96 ? -3.473 5.302 -36.329 1.00 87.19 96 SER A N 1
ATOM 727 C CA . SER A 1 96 ? -3.747 4.499 -35.136 1.00 87.19 96 SER A CA 1
ATOM 728 C C . SER A 1 96 ? -2.432 4.181 -34.426 1.00 87.19 96 SER A C 1
ATOM 730 O O . SER A 1 96 ? -1.517 3.627 -35.039 1.00 87.19 96 SER A O 1
ATOM 732 N N . ILE A 1 97 ? -2.343 4.543 -33.146 1.00 89.88 97 ILE A N 1
ATOM 733 C CA . ILE A 1 97 ? -1.207 4.231 -32.273 1.00 89.88 97 ILE A CA 1
ATOM 734 C C . ILE A 1 97 ? -1.677 3.448 -31.054 1.00 89.88 97 ILE A C 1
ATOM 736 O O . ILE A 1 97 ? -2.800 3.620 -30.579 1.00 89.88 97 ILE A O 1
ATOM 740 N N . ASN A 1 98 ? -0.811 2.578 -30.550 1.00 91.88 98 ASN A N 1
ATOM 741 C CA . ASN A 1 98 ? -1.060 1.803 -29.338 1.00 91.88 98 ASN A CA 1
ATOM 742 C C . ASN A 1 98 ? 0.263 1.537 -28.605 1.00 91.88 98 ASN A C 1
ATOM 744 O O . ASN A 1 98 ? 1.315 1.948 -29.084 1.00 91.88 98 ASN A O 1
ATOM 748 N N . MET A 1 99 ? 0.241 0.851 -27.466 1.00 93.94 99 MET A N 1
ATOM 749 C CA . MET A 1 99 ? 1.454 0.439 -26.754 1.00 93.94 99 MET A CA 1
ATOM 750 C C . MET A 1 99 ? 1.442 -1.050 -26.450 1.00 93.94 99 MET A C 1
ATOM 752 O O . MET A 1 99 ? 0.396 -1.633 -26.172 1.00 93.94 99 MET A O 1
ATOM 756 N N . ARG A 1 100 ? 2.623 -1.653 -26.457 1.00 96.25 100 ARG A N 1
ATOM 757 C CA . ARG A 1 100 ? 2.893 -2.932 -25.802 1.00 96.25 100 ARG A CA 1
ATOM 758 C C . ARG A 1 100 ? 3.607 -2.641 -24.499 1.00 96.25 100 ARG A C 1
ATOM 760 O O . ARG A 1 100 ? 4.511 -1.813 -24.491 1.00 96.25 100 ARG A O 1
ATOM 767 N N . ILE A 1 101 ? 3.211 -3.292 -23.409 1.00 97.69 101 ILE A N 1
ATOM 768 C CA . ILE A 1 101 ? 3.873 -3.119 -22.112 1.00 97.69 101 ILE A CA 1
ATOM 769 C C . ILE A 1 101 ? 4.242 -4.485 -21.534 1.00 97.69 101 ILE A C 1
ATOM 771 O O . ILE A 1 101 ? 3.456 -5.429 -21.587 1.00 97.69 101 ILE A O 1
ATOM 775 N N . GLY A 1 102 ? 5.445 -4.584 -20.979 1.00 97.00 102 GLY A N 1
ATOM 776 C CA . GLY A 1 102 ? 5.977 -5.757 -20.300 1.00 97.00 102 GLY A CA 1
ATOM 777 C C . GLY A 1 102 ? 6.444 -5.418 -18.892 1.00 97.00 102 GLY A C 1
ATOM 778 O O . GLY A 1 102 ? 7.208 -4.469 -18.707 1.00 97.00 102 GLY A O 1
ATOM 779 N N . LEU A 1 103 ? 6.018 -6.207 -17.906 1.00 97.00 103 LEU A N 1
ATOM 780 C CA . LEU A 1 103 ? 6.418 -6.067 -16.507 1.00 97.00 103 LEU A CA 1
ATOM 781 C C . LEU A 1 103 ? 7.141 -7.318 -16.008 1.00 97.00 103 LEU A C 1
ATOM 783 O O . LEU A 1 103 ? 6.752 -8.449 -16.306 1.00 97.00 103 LEU A O 1
ATOM 787 N N . ASN A 1 104 ? 8.171 -7.113 -15.192 1.00 93.44 104 ASN A N 1
ATOM 788 C CA . ASN A 1 104 ? 8.839 -8.181 -14.456 1.00 93.44 104 ASN A CA 1
ATOM 789 C C . ASN A 1 104 ? 9.356 -7.672 -13.107 1.00 93.44 104 ASN A C 1
ATOM 791 O O . ASN A 1 104 ? 9.697 -6.498 -12.975 1.00 93.44 104 ASN A O 1
ATOM 795 N N . VAL A 1 105 ? 9.520 -8.576 -12.147 1.00 85.25 105 VAL A N 1
ATOM 796 C CA . VAL A 1 105 ? 10.304 -8.346 -10.931 1.00 85.25 105 VAL A CA 1
ATOM 797 C C . VAL A 1 105 ? 11.602 -9.129 -10.977 1.00 85.25 105 VAL A C 1
ATOM 799 O O . VAL A 1 105 ? 11.670 -10.245 -11.487 1.00 85.25 105 VAL A O 1
ATOM 802 N N . GLY A 1 106 ? 12.659 -8.559 -10.419 1.00 76.69 106 GLY A N 1
ATOM 803 C CA . GLY A 1 106 ? 13.890 -9.313 -10.255 1.00 76.69 106 GLY A CA 1
ATOM 804 C C . GLY A 1 106 ? 15.009 -8.527 -9.608 1.00 76.69 106 GLY A C 1
ATOM 805 O O . GLY A 1 106 ? 14.862 -7.377 -9.188 1.00 76.69 106 GLY A O 1
ATOM 806 N N . THR A 1 107 ? 16.157 -9.177 -9.487 1.00 68.25 107 THR A N 1
ATOM 807 C CA . THR A 1 107 ? 17.398 -8.510 -9.109 1.00 68.25 107 THR A CA 1
ATOM 808 C C . THR A 1 107 ? 18.004 -7.859 -10.342 1.00 68.25 107 THR A C 1
ATOM 810 O O . THR A 1 107 ? 17.994 -8.421 -11.442 1.00 68.25 107 THR A O 1
ATOM 813 N N . VAL A 1 108 ? 18.504 -6.644 -10.159 1.00 61.19 108 VAL A N 1
ATOM 814 C CA . VAL A 1 108 ? 19.209 -5.902 -11.194 1.00 61.19 108 VAL A CA 1
ATOM 815 C C . VAL A 1 108 ? 20.450 -5.257 -10.599 1.00 61.19 108 VAL A C 1
ATOM 817 O O . VAL A 1 108 ? 20.468 -4.919 -9.415 1.00 61.19 108 VAL A O 1
ATOM 820 N N . VAL A 1 109 ? 21.477 -5.081 -11.422 1.00 52.19 109 VAL A N 1
ATOM 821 C CA . VAL A 1 109 ? 22.664 -4.297 -11.086 1.00 52.19 109 VAL A CA 1
ATOM 822 C C . VAL A 1 109 ? 22.466 -2.916 -11.693 1.00 52.19 109 VAL A C 1
ATOM 824 O O . VAL A 1 109 ? 22.487 -2.786 -12.912 1.00 52.19 109 VAL A O 1
ATOM 827 N N . ALA A 1 110 ? 22.235 -1.896 -10.870 1.00 44.91 110 ALA A N 1
ATOM 828 C CA . ALA A 1 110 ? 22.177 -0.512 -11.332 1.00 44.91 110 ALA A CA 1
ATOM 829 C C . ALA A 1 110 ? 23.587 0.100 -11.301 1.00 44.91 110 ALA A C 1
ATOM 831 O O . ALA A 1 110 ? 24.213 0.143 -10.242 1.00 44.91 110 ALA A O 1
ATOM 832 N N . GLY A 1 111 ? 24.103 0.544 -12.449 1.00 39.81 111 GLY A N 1
ATOM 833 C CA . GLY A 1 111 ? 25.363 1.284 -12.554 1.00 39.81 111 GLY A CA 1
ATOM 834 C C . GLY A 1 111 ? 25.166 2.596 -13.309 1.00 39.81 111 GLY A C 1
ATOM 835 O O . GLY A 1 111 ? 24.456 2.638 -14.306 1.00 39.81 111 GLY A O 1
ATOM 836 N N . THR A 1 112 ? 25.777 3.686 -12.858 1.00 35.72 112 THR A N 1
ATOM 837 C CA . THR A 1 112 ? 25.738 4.979 -13.562 1.00 35.72 112 THR A CA 1
ATOM 838 C C . THR A 1 112 ? 26.906 5.049 -14.550 1.00 35.72 112 THR A C 1
ATOM 840 O O . THR A 1 112 ? 28.052 4.873 -14.134 1.00 35.72 112 THR A O 1
ATOM 843 N N . ILE A 1 113 ? 26.662 5.313 -15.841 1.00 30.58 113 ILE A N 1
ATOM 844 C CA . ILE A 1 113 ? 27.742 5.644 -16.788 1.00 30.58 113 ILE A CA 1
ATOM 845 C C . ILE A 1 113 ? 27.861 7.163 -16.879 1.00 30.58 113 ILE A C 1
ATOM 847 O O . ILE A 1 113 ? 26.931 7.838 -17.315 1.00 30.58 113 ILE A O 1
ATOM 851 N N . ASN A 1 114 ? 29.025 7.702 -16.514 1.00 30.23 114 ASN A N 1
ATOM 852 C CA . ASN A 1 114 ? 29.364 9.089 -16.814 1.00 30.23 114 ASN A CA 1
ATOM 853 C C . ASN A 1 114 ? 29.607 9.235 -18.322 1.00 30.23 114 ASN A C 1
ATOM 855 O O . ASN A 1 114 ? 30.510 8.601 -18.872 1.00 30.23 114 ASN A O 1
ATOM 859 N N . ALA A 1 115 ? 28.816 10.087 -18.979 1.00 31.73 115 ALA A N 1
ATOM 860 C CA . ALA A 1 115 ? 29.134 10.599 -20.303 1.00 31.73 115 ALA A CA 1
ATOM 861 C C . ALA A 1 115 ? 30.451 11.385 -20.215 1.00 31.73 115 ALA A C 1
ATOM 863 O O . ALA A 1 115 ? 30.562 12.347 -19.454 1.00 31.73 115 ALA A O 1
ATOM 864 N N . LEU A 1 116 ? 31.457 10.952 -20.976 1.00 26.95 116 LEU A N 1
ATOM 865 C CA . LEU A 1 116 ? 32.599 11.799 -21.289 1.00 26.95 116 LEU A CA 1
ATOM 866 C C . LEU A 1 116 ? 32.072 13.033 -22.033 1.00 26.95 116 LEU A C 1
ATOM 868 O O . LEU A 1 116 ? 31.231 12.909 -22.918 1.00 26.95 116 LEU A O 1
ATOM 872 N N . GLU A 1 117 ? 32.541 14.192 -21.582 1.00 31.05 117 GLU A N 1
ATOM 873 C CA . GLU A 1 117 ? 32.286 15.555 -22.052 1.00 31.05 117 GLU A CA 1
ATOM 874 C C . GLU A 1 117 ? 31.599 15.693 -23.424 1.00 31.05 117 GLU A C 1
ATOM 876 O O . GLU A 1 117 ? 32.175 15.382 -24.465 1.00 31.05 117 GLU A O 1
ATOM 881 N N . GLY A 1 118 ? 30.393 16.276 -23.411 1.00 28.97 118 GLY A N 1
ATOM 882 C CA . GLY A 1 118 ? 29.749 16.840 -24.601 1.00 28.97 118 GLY A CA 1
ATOM 883 C C . GLY A 1 118 ? 28.367 16.271 -24.925 1.00 28.97 118 GLY A C 1
ATOM 884 O O . GLY A 1 118 ? 28.223 15.514 -25.874 1.00 28.97 118 GLY A O 1
ATOM 885 N N . GLY A 1 119 ? 27.341 16.731 -24.197 1.00 26.55 119 GLY A N 1
ATOM 886 C CA . GLY A 1 119 ? 25.939 16.689 -24.639 1.00 26.55 119 GLY A CA 1
ATOM 887 C C . GLY A 1 119 ? 25.057 15.575 -24.051 1.00 26.55 119 GLY A C 1
ATOM 888 O O . GLY A 1 119 ? 25.119 14.437 -24.487 1.00 26.55 119 GLY A O 1
ATOM 889 N N . GLY A 1 120 ? 24.159 15.963 -23.131 1.00 30.64 120 GLY A N 1
ATOM 890 C CA . GLY A 1 120 ? 22.820 15.375 -22.943 1.00 30.64 120 GLY A CA 1
ATOM 891 C C . GLY A 1 120 ? 22.681 13.995 -22.273 1.00 30.64 120 GLY A C 1
ATOM 892 O O . GLY A 1 120 ? 22.739 12.974 -22.944 1.00 30.64 120 GLY A O 1
ATOM 893 N N . GLY A 1 121 ? 22.312 13.990 -20.982 1.00 33.75 121 GLY A N 1
ATOM 894 C CA . GLY A 1 121 ? 21.586 12.887 -20.322 1.00 33.75 121 GLY A CA 1
ATOM 895 C C . GLY A 1 121 ? 22.395 12.009 -19.353 1.00 33.75 121 GLY A C 1
ATOM 896 O O . GLY A 1 121 ? 23.334 11.324 -19.750 1.00 33.75 121 GLY A O 1
ATOM 897 N N . LYS A 1 122 ? 21.992 11.982 -18.070 1.00 39.62 122 LYS A N 1
ATOM 898 C CA . LYS A 1 122 ? 22.452 10.998 -17.072 1.00 39.62 122 LYS A CA 1
ATOM 899 C C . LYS A 1 122 ? 21.827 9.636 -17.395 1.00 39.62 122 LYS A C 1
ATOM 901 O O . LYS A 1 122 ? 20.711 9.357 -16.972 1.00 39.62 122 LYS A O 1
ATOM 906 N N . ASN A 1 123 ? 22.530 8.800 -18.154 1.00 34.97 123 ASN A N 1
ATOM 907 C CA . ASN A 1 123 ? 22.087 7.437 -18.437 1.00 34.97 123 ASN A CA 1
ATOM 908 C C . ASN A 1 123 ? 22.499 6.515 -17.284 1.00 34.97 123 ASN A C 1
ATOM 910 O O . ASN A 1 123 ? 23.663 6.123 -17.155 1.00 34.97 123 ASN A O 1
ATOM 914 N N . HIS A 1 124 ? 21.533 6.152 -16.451 1.00 37.88 124 HIS A N 1
ATOM 915 C CA . HIS A 1 124 ? 21.655 4.964 -15.623 1.00 37.88 124 HIS A CA 1
ATOM 916 C C . HIS A 1 124 ? 21.679 3.744 -16.579 1.00 37.88 124 HIS A C 1
ATOM 918 O O . HIS A 1 124 ? 21.005 3.703 -17.618 1.00 37.88 124 HIS A O 1
ATOM 924 N N . GLN A 1 125 ? 22.567 2.789 -16.317 1.00 39.66 125 GLN A N 1
ATOM 925 C CA . GLN A 1 125 ? 22.584 1.495 -16.984 1.00 39.66 125 GLN A CA 1
ATOM 926 C C . GLN A 1 125 ? 22.306 0.419 -15.954 1.00 39.66 125 GLN A C 1
ATOM 928 O O . GLN A 1 125 ? 23.190 -0.052 -15.236 1.00 39.66 125 GLN A O 1
ATOM 933 N N . VAL A 1 126 ? 21.055 -0.007 -15.917 1.00 46.00 126 VAL A N 1
ATOM 934 C CA . VAL A 1 126 ? 20.689 -1.234 -15.228 1.00 46.00 126 VAL A CA 1
ATOM 935 C C . VAL A 1 126 ? 21.005 -2.452 -16.117 1.00 46.00 126 VAL A C 1
ATOM 937 O O . VAL A 1 126 ? 20.651 -2.490 -17.297 1.00 46.00 126 VAL A O 1
ATOM 940 N N . LEU A 1 127 ? 21.702 -3.447 -15.555 1.00 48.88 127 LEU A N 1
ATOM 941 C CA . LEU A 1 127 ? 22.078 -4.723 -16.180 1.00 48.88 127 LEU A CA 1
ATOM 942 C C . LEU A 1 127 ? 21.500 -5.908 -15.387 1.00 48.88 127 LEU A C 1
ATOM 944 O O . LEU A 1 127 ? 21.563 -5.945 -14.159 1.00 48.88 127 LEU A O 1
ATOM 948 N N . GLY A 1 128 ? 20.942 -6.899 -16.087 1.00 59.69 128 GLY A N 1
ATOM 949 C CA . GLY A 1 128 ? 20.438 -8.135 -15.477 1.00 59.69 128 GLY A CA 1
ATOM 950 C C . GLY A 1 128 ? 19.481 -8.917 -16.381 1.00 59.69 128 GLY A C 1
ATOM 951 O O . GLY A 1 128 ? 18.778 -8.333 -17.205 1.00 59.69 128 GLY A O 1
ATOM 952 N N . ASP A 1 129 ? 19.419 -10.243 -16.208 1.00 72.19 129 ASP A N 1
ATOM 953 C CA . ASP A 1 129 ? 18.475 -11.118 -16.934 1.00 72.19 129 ASP A CA 1
ATOM 954 C C . ASP A 1 129 ? 17.006 -10.698 -16.721 1.00 72.19 129 ASP A C 1
ATOM 956 O O . ASP A 1 129 ? 16.169 -10.808 -17.620 1.00 72.19 129 ASP A O 1
ATOM 960 N N . SER A 1 130 ? 16.710 -10.115 -15.557 1.00 76.31 130 SER A N 1
ATOM 961 C CA . SER A 1 130 ? 15.399 -9.572 -15.193 1.00 76.31 130 SER A CA 1
ATOM 962 C C . SER A 1 130 ? 14.909 -8.479 -16.155 1.00 76.31 130 SER A C 1
ATOM 964 O O . SER A 1 130 ? 13.716 -8.415 -16.446 1.00 76.31 130 SER A O 1
ATOM 966 N N . ILE A 1 131 ? 15.816 -7.654 -16.693 1.00 79.69 131 ILE A N 1
ATOM 967 C CA . ILE A 1 131 ? 15.502 -6.569 -17.644 1.00 79.69 131 ILE A CA 1
ATOM 968 C C . ILE A 1 131 ? 15.140 -7.155 -18.999 1.00 79.69 131 ILE A C 1
ATOM 970 O O . ILE A 1 131 ? 14.113 -6.815 -19.580 1.00 79.69 131 ILE A O 1
ATOM 974 N N . ASN A 1 132 ? 15.963 -8.092 -19.473 1.00 82.62 132 ASN A N 1
ATOM 975 C CA . ASN A 1 132 ? 15.703 -8.805 -20.718 1.00 82.62 132 ASN A CA 1
ATOM 976 C C . ASN A 1 132 ? 14.385 -9.580 -20.640 1.00 82.62 132 ASN A C 1
ATOM 978 O O . ASN A 1 132 ? 13.691 -9.714 -21.641 1.00 82.62 132 ASN A O 1
ATOM 982 N N . THR A 1 133 ? 14.029 -10.081 -19.458 1.00 85.81 133 THR A N 1
ATOM 983 C CA . THR A 1 133 ? 12.752 -10.756 -19.230 1.00 85.81 133 THR A CA 1
ATOM 984 C C . THR A 1 133 ? 11.570 -9.785 -19.360 1.00 85.81 133 THR A C 1
ATOM 986 O O . THR A 1 133 ? 10.628 -10.104 -20.081 1.00 85.81 133 THR A O 1
ATOM 989 N N . ALA A 1 134 ? 11.637 -8.584 -18.771 1.00 89.31 134 ALA A N 1
ATOM 990 C CA . ALA A 1 134 ? 10.598 -7.556 -18.937 1.00 89.31 134 ALA A CA 1
ATOM 991 C C . ALA A 1 134 ? 10.436 -7.119 -20.405 1.00 89.31 134 ALA A C 1
ATOM 993 O O . ALA A 1 134 ? 9.323 -7.100 -20.926 1.00 89.31 134 ALA A O 1
ATOM 994 N N . ALA A 1 135 ? 11.548 -6.863 -21.102 1.00 89.06 135 ALA A N 1
ATOM 995 C CA . ALA A 1 135 ? 11.531 -6.523 -22.525 1.00 89.06 135 ALA A CA 1
ATOM 996 C C . ALA A 1 135 ? 10.913 -7.643 -23.383 1.00 89.06 135 ALA A C 1
ATOM 998 O O . ALA A 1 135 ? 10.211 -7.381 -24.350 1.00 89.06 135 ALA A O 1
ATOM 999 N N . ARG A 1 136 ? 11.115 -8.916 -23.020 1.00 89.44 136 ARG A N 1
ATOM 1000 C CA . ARG A 1 136 ? 10.465 -10.038 -23.717 1.00 89.44 136 ARG A CA 1
ATOM 1001 C C . ARG A 1 136 ? 8.962 -10.087 -23.486 1.00 89.44 136 ARG A C 1
ATOM 1003 O O . ARG A 1 136 ? 8.250 -10.471 -24.412 1.00 89.44 136 ARG A O 1
ATOM 1010 N N . MET A 1 137 ? 8.494 -9.748 -22.285 1.00 94.44 137 MET A N 1
ATOM 1011 C CA . MET A 1 137 ? 7.058 -9.641 -22.020 1.00 94.44 137 MET A CA 1
ATOM 1012 C C . MET A 1 137 ? 6.440 -8.567 -22.923 1.00 94.44 137 MET A C 1
ATOM 1014 O O . MET A 1 137 ? 5.452 -8.849 -23.590 1.00 94.44 137 MET A O 1
ATOM 1018 N N . GLU A 1 138 ? 7.086 -7.404 -23.047 1.00 94.94 138 GLU A N 1
ATOM 1019 C CA . GLU A 1 138 ? 6.661 -6.327 -23.955 1.00 94.94 138 GLU A CA 1
ATOM 1020 C C . GLU A 1 138 ? 6.619 -6.809 -25.414 1.00 94.94 138 GLU A C 1
ATOM 1022 O O . GLU A 1 138 ? 5.559 -6.794 -26.033 1.00 94.94 138 GLU A O 1
ATOM 1027 N N . GLN A 1 139 ? 7.724 -7.353 -25.933 1.00 92.50 139 GLN A N 1
ATOM 1028 C CA . GLN A 1 139 ? 7.831 -7.772 -27.340 1.00 92.50 139 GLN A CA 1
ATOM 1029 C C . GLN A 1 139 ? 6.789 -8.818 -27.755 1.00 92.50 139 GLN A C 1
ATOM 1031 O O . GLN A 1 139 ? 6.443 -8.928 -28.934 1.00 92.50 139 GLN A O 1
ATOM 1036 N N . ASN A 1 140 ? 6.322 -9.626 -26.800 1.00 93.94 140 ASN A N 1
ATOM 1037 C CA . ASN A 1 140 ? 5.312 -10.654 -27.027 1.00 93.94 140 ASN A CA 1
ATOM 1038 C C . ASN A 1 140 ? 3.892 -10.178 -26.702 1.00 93.94 140 ASN A C 1
ATOM 1040 O O . ASN A 1 140 ? 2.947 -10.923 -26.980 1.00 93.94 140 ASN A O 1
ATOM 1044 N N . ALA A 1 141 ? 3.714 -8.982 -26.142 1.00 93.81 141 ALA A N 1
ATOM 1045 C CA . ALA A 1 141 ? 2.402 -8.406 -25.907 1.00 93.81 141 ALA A CA 1
ATOM 1046 C C . ALA A 1 141 ? 1.714 -8.088 -27.240 1.00 93.81 141 ALA A C 1
ATOM 1048 O O . ALA A 1 141 ? 2.334 -7.676 -28.223 1.00 93.81 141 ALA A O 1
ATOM 1049 N N . VAL A 1 142 ? 0.401 -8.294 -27.282 1.00 93.38 142 VAL A N 1
ATOM 1050 C CA . VAL A 1 142 ? -0.427 -7.764 -28.371 1.00 93.38 142 VAL A CA 1
ATOM 1051 C C . VAL A 1 142 ? -0.541 -6.243 -28.168 1.00 93.38 142 VAL A C 1
ATOM 1053 O O . VAL A 1 142 ? -0.604 -5.814 -27.015 1.00 93.38 142 VAL A O 1
ATOM 1056 N N . PRO A 1 143 ? -0.555 -5.407 -29.226 1.00 94.12 143 PRO A N 1
ATOM 1057 C CA . PRO A 1 143 ? -0.760 -3.968 -29.067 1.00 94.12 143 PRO A CA 1
ATOM 1058 C C . PRO A 1 143 ? -2.020 -3.659 -28.243 1.00 94.12 143 PRO A C 1
ATOM 1060 O O . PRO A 1 143 ? -3.117 -4.090 -28.597 1.00 94.12 143 PRO A O 1
ATOM 1063 N N . GLY A 1 144 ? -1.853 -2.916 -27.151 1.00 91.50 144 GLY A N 1
ATOM 1064 C CA . GLY A 1 144 ? -2.883 -2.595 -26.160 1.00 91.50 144 GLY A CA 1
ATOM 1065 C C . GLY A 1 144 ? -2.843 -3.445 -24.888 1.00 91.50 144 GLY A C 1
ATOM 1066 O O . GLY A 1 144 ? -3.489 -3.078 -23.906 1.00 91.50 144 GLY A O 1
ATOM 1067 N N . ASN A 1 145 ? -2.083 -4.541 -24.868 1.00 95.25 145 ASN A N 1
ATOM 1068 C CA . ASN A 1 145 ? -1.999 -5.448 -23.724 1.00 95.25 145 ASN A CA 1
ATOM 1069 C C . ASN A 1 145 ? -0.765 -5.172 -22.859 1.00 95.25 145 ASN A C 1
ATOM 1071 O O . ASN A 1 145 ? 0.220 -4.567 -23.295 1.00 95.25 145 ASN A O 1
ATOM 1075 N N . ILE A 1 146 ? -0.834 -5.650 -21.617 1.00 98.06 146 ILE A N 1
ATOM 1076 C CA . ILE A 1 146 ? 0.235 -5.522 -20.629 1.00 98.06 146 ILE A CA 1
ATOM 1077 C C . ILE A 1 146 ? 0.576 -6.931 -20.157 1.00 98.06 146 ILE A C 1
ATOM 1079 O O . ILE A 1 146 ? -0.205 -7.537 -19.430 1.00 98.06 146 ILE A O 1
ATOM 1083 N N . LEU A 1 147 ? 1.730 -7.465 -20.550 1.00 97.75 147 LEU A N 1
ATOM 1084 C CA . LEU A 1 147 ? 2.149 -8.795 -20.114 1.00 97.75 147 LEU A CA 1
ATOM 1085 C C . LEU A 1 147 ? 3.027 -8.724 -18.871 1.00 97.75 147 LEU A C 1
ATOM 1087 O O . LEU A 1 147 ? 3.937 -7.902 -18.780 1.00 97.75 147 LEU A O 1
ATOM 1091 N N . VAL A 1 148 ? 2.783 -9.630 -17.931 1.00 96.56 148 VAL A N 1
ATOM 1092 C CA . VAL A 1 148 ? 3.577 -9.788 -16.713 1.00 96.56 148 VAL A CA 1
ATOM 1093 C C . VAL A 1 148 ? 4.118 -11.211 -16.598 1.00 96.56 148 VAL A C 1
ATOM 1095 O O . VAL A 1 148 ? 3.504 -12.164 -17.089 1.00 96.56 148 VAL A O 1
ATOM 1098 N N . THR A 1 149 ? 5.265 -11.357 -15.939 1.00 93.44 149 THR A N 1
ATOM 1099 C CA . THR A 1 149 ? 5.850 -12.666 -15.613 1.00 93.44 149 THR A CA 1
ATOM 1100 C C . THR A 1 149 ? 5.069 -13.406 -14.529 1.00 93.44 149 THR A C 1
ATOM 1102 O O . THR A 1 149 ? 4.258 -12.818 -13.814 1.00 93.44 149 THR A O 1
ATOM 1105 N N . GLU A 1 150 ? 5.329 -14.704 -14.372 1.00 90.94 150 GLU A N 1
ATOM 1106 C CA . GLU A 1 150 ? 4.740 -15.516 -13.303 1.00 90.94 150 GLU A CA 1
ATOM 1107 C C . GLU A 1 150 ? 5.143 -15.033 -11.902 1.00 90.94 150 GLU A C 1
ATOM 1109 O O . GLU A 1 150 ? 4.304 -14.962 -11.000 1.00 90.94 150 GLU A O 1
ATOM 1114 N N . GLU A 1 151 ? 6.396 -14.613 -11.725 1.00 87.69 151 GLU A N 1
ATOM 1115 C CA . GLU A 1 151 ? 6.868 -14.036 -10.467 1.00 87.69 151 GLU A CA 1
ATOM 1116 C C . GLU A 1 151 ? 6.108 -12.750 -10.133 1.00 87.69 151 GLU A C 1
ATOM 1118 O O . GLU A 1 151 ? 5.657 -12.568 -9.002 1.00 87.69 151 GLU A O 1
ATOM 1123 N N . MET A 1 152 ? 5.909 -11.883 -11.131 1.00 89.88 152 MET A N 1
ATOM 1124 C CA . MET A 1 152 ? 5.112 -10.669 -10.979 1.00 89.88 152 MET A CA 1
ATOM 1125 C C . MET A 1 152 ? 3.655 -11.013 -10.654 1.00 89.88 152 MET A C 1
ATOM 1127 O O . MET A 1 152 ? 3.096 -10.462 -9.708 1.00 89.88 152 MET A O 1
ATOM 1131 N N . TYR A 1 153 ? 3.054 -11.962 -11.382 1.00 89.44 153 TYR A N 1
ATOM 1132 C CA . TYR A 1 153 ? 1.689 -12.439 -11.154 1.00 89.44 153 TYR A CA 1
ATOM 1133 C C . TYR A 1 153 ? 1.473 -12.855 -9.697 1.00 89.44 153 TYR A C 1
ATOM 1135 O O . TYR A 1 153 ? 0.501 -12.426 -9.080 1.00 89.44 153 TYR A O 1
ATOM 1143 N N . HIS A 1 154 ? 2.377 -13.636 -9.105 1.00 84.25 154 HIS A N 1
ATOM 1144 C CA . HIS A 1 154 ? 2.221 -14.075 -7.718 1.00 84.25 154 HIS A CA 1
ATOM 1145 C C . HIS A 1 154 ? 2.249 -12.942 -6.693 1.00 84.25 154 HIS A C 1
ATOM 1147 O O . HIS A 1 154 ? 1.598 -13.080 -5.657 1.00 84.25 154 HIS A O 1
ATOM 1153 N N . LEU A 1 155 ? 2.947 -11.846 -6.990 1.00 79.75 155 LEU A N 1
ATOM 1154 C CA . LEU A 1 155 ? 3.005 -10.669 -6.125 1.00 79.75 155 LEU A CA 1
ATOM 1155 C C . LEU A 1 155 ? 1.750 -9.799 -6.247 1.00 79.75 155 LEU A C 1
ATOM 1157 O O . LEU A 1 155 ? 1.321 -9.227 -5.254 1.00 79.75 155 LEU A O 1
ATOM 1161 N N . ILE A 1 156 ? 1.136 -9.725 -7.435 1.00 83.44 156 ILE A N 1
ATOM 1162 C CA . ILE A 1 156 ? 0.065 -8.750 -7.706 1.00 83.44 156 ILE A CA 1
ATOM 1163 C C . ILE A 1 156 ? -1.331 -9.369 -7.940 1.00 83.44 156 ILE A C 1
ATOM 1165 O O . ILE A 1 156 ? -2.317 -8.638 -8.014 1.00 83.44 156 ILE A O 1
ATOM 1169 N N . LYS A 1 157 ? -1.474 -10.701 -8.023 1.00 82.12 157 LYS A N 1
ATOM 1170 C CA . LYS A 1 157 ? -2.747 -11.405 -8.341 1.00 82.12 157 LYS A CA 1
ATOM 1171 C C . LYS A 1 157 ? -3.934 -11.098 -7.422 1.00 82.12 157 LYS A C 1
ATOM 1173 O O . LYS A 1 157 ? -5.090 -11.316 -7.801 1.00 82.12 157 LYS A O 1
ATOM 1178 N N . ASP A 1 158 ? -3.661 -10.638 -6.207 1.00 73.19 158 ASP A N 1
ATOM 1179 C CA . ASP A 1 158 ? -4.703 -10.305 -5.236 1.00 73.19 158 ASP A CA 1
ATOM 1180 C C . ASP A 1 158 ? -5.250 -8.886 -5.461 1.00 73.19 158 ASP A C 1
ATOM 1182 O O . ASP A 1 158 ? -6.413 -8.626 -5.160 1.00 73.19 158 ASP A O 1
ATOM 1186 N N . SER A 1 159 ? -4.455 -8.011 -6.083 1.00 70.69 159 SER A N 1
ATOM 1187 C CA . SER A 1 159 ? -4.780 -6.603 -6.343 1.00 70.69 159 SER A CA 1
ATOM 1188 C C . SER A 1 159 ? -5.220 -6.337 -7.789 1.00 70.69 159 SER A C 1
ATOM 1190 O O . SER A 1 159 ? -5.821 -5.302 -8.065 1.00 70.69 159 SER A O 1
ATOM 1192 N N . PHE A 1 160 ? -4.953 -7.253 -8.728 1.00 82.19 160 PHE A N 1
ATOM 1193 C CA . PHE A 1 160 ? -5.196 -7.044 -10.163 1.00 82.19 160 PHE A CA 1
ATOM 1194 C C . PHE A 1 160 ? -5.923 -8.212 -10.842 1.00 82.19 160 PHE A C 1
ATOM 1196 O O . PHE A 1 160 ? -5.807 -9.369 -10.434 1.00 82.19 160 PHE A O 1
ATOM 1203 N N . GLU A 1 161 ? -6.716 -7.907 -11.870 1.00 85.38 161 GLU A N 1
ATOM 1204 C CA . GLU A 1 161 ? -7.293 -8.910 -12.763 1.00 85.38 161 GLU A CA 1
ATOM 1205 C C . GLU A 1 161 ? -6.218 -9.322 -13.771 1.00 85.38 161 GLU A C 1
ATOM 1207 O O . GLU A 1 161 ? -5.844 -8.541 -14.649 1.00 85.38 161 GLU A O 1
ATOM 1212 N N . LEU A 1 162 ? -5.728 -10.556 -13.640 1.00 91.31 162 LEU A N 1
ATOM 1213 C CA . LEU A 1 162 ? -4.756 -11.143 -14.557 1.00 91.31 162 LEU A CA 1
ATOM 1214 C C . LEU A 1 162 ? -5.321 -12.394 -15.214 1.00 91.31 162 LEU A C 1
ATOM 1216 O O . LEU A 1 162 ? -5.899 -13.250 -14.538 1.00 91.31 162 LEU A O 1
ATOM 1220 N N . LYS A 1 163 ? -5.119 -12.524 -16.523 1.00 92.00 163 LYS A N 1
ATOM 1221 C CA . LYS A 1 163 ? -5.532 -13.702 -17.295 1.00 92.00 163 LYS A CA 1
ATOM 1222 C C . LYS A 1 163 ? -4.298 -14.455 -17.773 1.00 92.00 163 LYS A C 1
ATOM 1224 O O . LYS A 1 163 ? -3.390 -13.813 -18.292 1.00 92.00 163 LYS A O 1
ATOM 1229 N N . PRO A 1 164 ? -4.234 -15.789 -17.622 1.00 93.25 164 PRO A N 1
ATOM 1230 C CA . PRO A 1 164 ? -3.206 -16.571 -18.297 1.00 93.25 164 PRO A CA 1
ATOM 1231 C C . PRO A 1 164 ? -3.235 -16.264 -19.796 1.00 93.25 164 PRO A C 1
ATOM 1233 O O . PRO A 1 164 ? -4.309 -16.276 -20.399 1.00 93.25 164 PRO A O 1
ATOM 1236 N N . ASP A 1 165 ? -2.072 -15.971 -20.372 1.00 91.88 165 ASP A N 1
ATOM 1237 C CA . ASP A 1 165 ? -1.929 -15.694 -21.801 1.00 91.88 165 ASP A CA 1
ATOM 1238 C C . ASP A 1 165 ? -1.108 -16.813 -22.460 1.00 91.88 165 ASP A C 1
ATOM 1240 O O . ASP A 1 165 ? -1.584 -17.945 -22.578 1.00 91.88 165 ASP A O 1
ATOM 1244 N N . LYS A 1 166 ? 0.142 -16.546 -22.854 1.00 89.81 166 LYS A N 1
ATOM 1245 C CA . LYS A 1 166 ? 0.966 -17.477 -23.636 1.00 89.81 166 LYS A CA 1
ATOM 1246 C C . LYS A 1 166 ? 2.238 -17.913 -22.908 1.00 89.81 166 LYS A C 1
ATOM 1248 O O . LYS A 1 166 ? 2.738 -17.229 -22.020 1.00 89.81 166 LYS A O 1
ATOM 1253 N N . LEU A 1 167 ? 2.801 -19.035 -23.353 1.00 89.62 167 LEU A N 1
ATOM 1254 C CA . LEU A 1 167 ? 4.164 -19.445 -23.016 1.00 89.62 167 LEU A CA 1
ATOM 1255 C C . LEU A 1 167 ? 5.155 -18.765 -23.970 1.00 89.62 167 LEU A C 1
ATOM 1257 O O . LEU A 1 167 ? 5.082 -18.950 -25.187 1.00 89.62 167 LEU A O 1
ATOM 1261 N N . ILE A 1 168 ? 6.094 -17.995 -23.426 1.00 87.00 168 ILE A N 1
ATOM 1262 C CA . ILE A 1 168 ? 7.100 -17.246 -24.182 1.00 87.00 168 ILE A CA 1
ATOM 1263 C C . ILE A 1 168 ? 8.438 -17.981 -24.115 1.00 87.00 168 ILE A C 1
ATOM 1265 O O . ILE A 1 168 ? 9.033 -18.147 -23.050 1.00 87.00 168 ILE A O 1
ATOM 1269 N N . GLN A 1 169 ? 8.958 -18.381 -25.275 1.00 79.62 169 GLN A N 1
ATOM 1270 C CA . GLN A 1 169 ? 10.307 -18.932 -25.377 1.00 79.62 169 GLN A CA 1
ATOM 1271 C C . GLN A 1 169 ? 11.354 -17.813 -25.313 1.00 79.62 169 GLN A C 1
ATOM 1273 O O . GLN A 1 169 ? 11.436 -16.958 -26.197 1.00 79.62 169 GLN A O 1
ATOM 1278 N N . ALA A 1 170 ? 12.183 -17.823 -24.270 1.00 71.19 170 ALA A N 1
ATOM 1279 C CA . ALA A 1 170 ? 13.247 -16.844 -24.080 1.00 71.19 170 ALA A CA 1
ATOM 1280 C C . ALA A 1 170 ? 14.604 -17.425 -24.497 1.00 71.19 170 ALA A C 1
ATOM 1282 O O . ALA A 1 170 ? 15.052 -18.449 -23.985 1.00 71.19 170 ALA A O 1
ATOM 1283 N N . LYS A 1 171 ? 15.310 -16.738 -25.405 1.00 59.31 171 LYS A N 1
ATOM 1284 C CA . LYS A 1 171 ? 16.671 -17.124 -25.811 1.00 59.31 171 LYS A CA 1
ATOM 1285 C C . LYS A 1 171 ? 17.587 -17.157 -24.579 1.00 59.31 171 LYS A C 1
ATOM 1287 O O . LYS A 1 171 ? 17.806 -16.116 -23.967 1.00 59.31 171 LYS A O 1
ATOM 1292 N N . GLY A 1 172 ? 18.122 -18.335 -24.258 1.00 62.28 172 GLY A N 1
ATOM 1293 C CA . GLY A 1 172 ? 18.992 -18.562 -23.098 1.00 62.28 172 GLY A CA 1
ATOM 1294 C C . GLY A 1 172 ? 18.306 -19.198 -21.883 1.00 62.28 172 GLY A C 1
ATOM 1295 O O . GLY A 1 172 ? 19.013 -19.612 -20.968 1.00 62.28 172 GLY A O 1
ATOM 1296 N N . LYS A 1 173 ? 16.972 -19.347 -21.878 1.00 64.31 173 LYS A N 1
ATOM 1297 C CA . LYS A 1 173 ? 16.248 -20.101 -20.842 1.00 64.31 173 LYS A CA 1
ATOM 1298 C C . LYS A 1 173 ? 15.898 -21.502 -21.338 1.00 64.31 173 LYS A C 1
ATOM 1300 O O . LYS A 1 173 ? 15.569 -21.692 -22.505 1.00 64.31 173 LYS A O 1
ATOM 1305 N N . LYS A 1 174 ? 16.039 -22.490 -20.448 1.00 61.19 174 LYS A N 1
ATOM 1306 C CA . LYS A 1 174 ? 15.744 -23.901 -20.747 1.00 61.19 174 LYS A CA 1
ATOM 1307 C C . LYS A 1 174 ? 14.242 -24.188 -20.770 1.00 61.19 174 LYS A C 1
ATOM 1309 O O . LYS A 1 174 ? 13.817 -25.060 -21.518 1.00 61.19 174 LYS A O 1
ATOM 1314 N N . GLU A 1 175 ? 13.469 -23.451 -19.979 1.00 74.25 175 GLU A N 1
ATOM 1315 C CA . GLU A 1 175 ? 12.018 -23.593 -19.871 1.00 74.25 175 GLU A CA 1
ATOM 1316 C C . GLU A 1 175 ? 11.319 -22.321 -20.380 1.00 74.25 175 GLU A C 1
ATOM 1318 O O . GLU A 1 175 ? 11.855 -21.218 -20.200 1.00 74.25 175 GLU A O 1
ATOM 1323 N N . PRO A 1 176 ? 10.164 -22.453 -21.061 1.00 83.44 176 PRO A N 1
ATOM 1324 C CA . PRO A 1 176 ? 9.376 -21.310 -21.501 1.00 83.44 176 PRO A CA 1
ATOM 1325 C C . PRO A 1 176 ? 8.786 -20.557 -20.302 1.00 83.44 176 PRO A C 1
ATOM 1327 O O . PRO A 1 176 ? 8.415 -21.160 -19.301 1.00 83.44 176 PRO A O 1
ATOM 1330 N N . LEU A 1 177 ? 8.666 -19.238 -20.427 1.00 86.31 177 LEU A N 1
ATOM 1331 C CA . LEU A 1 177 ? 8.099 -18.370 -19.395 1.00 86.31 177 LEU A CA 1
ATOM 1332 C C . LEU A 1 177 ? 6.580 -18.281 -19.556 1.00 86.31 177 LEU A C 1
ATOM 1334 O O . LEU A 1 177 ? 6.108 -17.933 -20.639 1.00 86.31 177 LEU A O 1
ATOM 1338 N N . GLN A 1 178 ? 5.816 -18.539 -18.497 1.00 93.50 178 GLN A N 1
ATOM 1339 C CA . GLN A 1 178 ? 4.377 -18.278 -18.490 1.00 93.50 178 GLN A CA 1
ATOM 1340 C C . GLN A 1 178 ? 4.113 -16.772 -18.377 1.00 93.50 178 GLN A C 1
ATOM 1342 O O . GLN A 1 178 ? 4.584 -16.122 -17.444 1.00 93.50 178 GLN A O 1
ATOM 1347 N N . ALA A 1 179 ? 3.353 -16.226 -19.329 1.00 94.88 179 ALA A N 1
ATOM 1348 C CA . ALA A 1 179 ? 2.897 -14.842 -19.307 1.00 94.88 179 ALA A CA 1
ATOM 1349 C C . ALA A 1 179 ? 1.440 -14.739 -18.845 1.00 94.88 179 ALA A C 1
ATOM 1351 O O . ALA A 1 179 ? 0.617 -15.630 -19.104 1.00 94.88 179 ALA A O 1
ATOM 1352 N N . TYR A 1 180 ? 1.128 -13.618 -18.204 1.00 96.94 180 TYR A N 1
ATOM 1353 C CA . TYR A 1 180 ? -0.218 -13.246 -17.791 1.00 96.94 180 TYR A CA 1
ATOM 1354 C C . TYR A 1 180 ? -0.539 -11.843 -18.309 1.00 96.94 180 TYR A C 1
ATOM 1356 O O . TYR A 1 180 ? 0.291 -10.944 -18.203 1.00 96.94 180 TYR A O 1
ATOM 1364 N N . ASP A 1 181 ? -1.733 -11.649 -18.856 1.00 96.56 181 ASP A N 1
ATOM 1365 C CA . ASP A 1 181 ? -2.223 -10.344 -19.296 1.00 96.56 181 ASP A CA 1
ATOM 1366 C C . ASP A 1 181 ? -2.858 -9.596 -18.122 1.00 96.56 181 ASP A C 1
ATOM 1368 O O . ASP A 1 181 ? -3.796 -10.093 -17.492 1.00 96.56 181 ASP A O 1
ATOM 1372 N N . LEU A 1 182 ? -2.338 -8.407 -17.824 1.00 95.81 182 LEU A N 1
ATOM 1373 C CA . LEU A 1 182 ? -2.854 -7.492 -16.816 1.00 95.81 182 LEU A CA 1
ATOM 1374 C C . LEU A 1 182 ? -4.026 -6.693 -17.405 1.00 95.81 182 LEU A C 1
ATOM 1376 O O . LEU A 1 182 ? -3.867 -5.705 -18.131 1.00 95.81 182 LEU A O 1
ATOM 1380 N N . VAL A 1 183 ? -5.238 -7.117 -17.058 1.00 90.75 183 VAL A N 1
ATOM 1381 C CA . VAL A 1 183 ? -6.487 -6.580 -17.613 1.00 90.75 183 VAL A CA 1
ATOM 1382 C C . VAL A 1 183 ? -6.926 -5.320 -16.881 1.00 90.75 183 VAL A C 1
ATOM 1384 O O . VAL A 1 183 ? -7.425 -4.391 -17.510 1.00 90.75 183 VAL A O 1
ATOM 1387 N N . GLY A 1 184 ? -6.706 -5.237 -15.575 1.00 80.75 184 GLY A N 1
ATOM 1388 C CA . GLY A 1 184 ? -7.143 -4.100 -14.772 1.00 80.75 184 GLY A CA 1
ATOM 1389 C C . GLY A 1 184 ? -6.867 -4.301 -13.292 1.00 80.75 184 GLY A C 1
ATOM 1390 O O . GLY A 1 184 ? -6.278 -5.301 -12.886 1.00 80.75 184 GLY A O 1
ATOM 1391 N N . VAL A 1 185 ? -7.305 -3.347 -12.478 1.00 76.25 185 VAL A N 1
ATOM 1392 C CA . VAL A 1 185 ? -7.309 -3.498 -11.020 1.00 76.25 185 VAL A CA 1
ATOM 1393 C C . VAL A 1 185 ? -8.420 -4.480 -10.647 1.00 76.25 185 VAL A C 1
ATOM 1395 O O . VAL A 1 185 ? -9.532 -4.398 -11.171 1.00 76.25 185 VAL A O 1
ATOM 1398 N N . ARG A 1 186 ? -8.120 -5.445 -9.774 1.00 67.38 186 ARG A N 1
ATOM 1399 C CA . ARG A 1 186 ? -9.125 -6.375 -9.264 1.00 67.38 186 ARG A CA 1
ATOM 1400 C C . ARG A 1 186 ? -10.032 -5.587 -8.342 1.00 67.38 186 ARG A C 1
ATOM 1402 O O . ARG A 1 186 ? -9.545 -4.823 -7.515 1.00 67.38 186 ARG A O 1
ATOM 1409 N N . GLN A 1 187 ? -11.335 -5.818 -8.461 1.00 50.62 187 GLN A N 1
ATOM 1410 C CA . GLN A 1 187 ? -12.322 -5.303 -7.519 1.00 50.62 187 GLN A CA 1
ATOM 1411 C C . GLN A 1 187 ? -11.838 -5.568 -6.096 1.00 50.62 187 GLN A C 1
ATOM 1413 O O . GLN A 1 187 ? -11.734 -6.728 -5.675 1.00 50.62 187 GLN A O 1
ATOM 1418 N N . LEU A 1 188 ? -11.496 -4.491 -5.386 1.00 40.91 188 LEU A N 1
ATOM 1419 C CA . LEU A 1 188 ? -11.174 -4.508 -3.971 1.00 40.91 188 LEU A CA 1
ATOM 1420 C C . LEU A 1 188 ? -12.458 -4.888 -3.230 1.00 40.91 188 LEU A C 1
ATOM 1422 O O . LEU A 1 188 ? -13.115 -4.063 -2.602 1.00 40.91 188 LEU A O 1
ATOM 1426 N N . ARG A 1 189 ? -12.801 -6.180 -3.224 1.00 37.72 189 ARG A N 1
ATOM 1427 C CA . ARG A 1 189 ? -13.403 -6.724 -2.013 1.00 37.72 189 ARG A CA 1
ATOM 1428 C C . ARG A 1 189 ? -12.384 -6.428 -0.938 1.00 37.72 189 ARG A C 1
ATOM 1430 O O . ARG A 1 189 ? -11.256 -6.893 -1.062 1.00 37.72 189 ARG A O 1
ATOM 1437 N N . GLN A 1 190 ? -12.790 -5.629 0.040 1.00 39.38 190 GLN A N 1
ATOM 1438 C CA . GLN A 1 190 ? -12.080 -5.292 1.267 1.00 39.38 190 GLN A CA 1
ATOM 1439 C C . GLN A 1 190 ? -11.489 -6.547 1.936 1.00 39.38 190 GLN A C 1
ATOM 1441 O O . GLN A 1 190 ? -12.016 -7.090 2.901 1.00 39.38 190 GLN A O 1
ATOM 1446 N N . ARG A 1 191 ? -10.399 -7.060 1.378 1.00 40.28 191 ARG A N 1
ATOM 1447 C CA . ARG A 1 191 ? -9.541 -8.087 1.935 1.00 40.28 191 ARG A CA 1
ATOM 1448 C C . ARG A 1 191 ? -8.252 -7.344 2.187 1.00 40.28 191 ARG A C 1
ATOM 1450 O O . ARG A 1 191 ? -7.491 -7.051 1.271 1.00 40.28 191 ARG A O 1
ATOM 1457 N N . SER A 1 192 ? -8.105 -6.935 3.439 1.00 41.84 192 SER A N 1
ATOM 1458 C CA . SER A 1 192 ? -6.906 -6.331 3.997 1.00 41.84 192 SER A CA 1
ATOM 1459 C C . SER A 1 192 ? -5.667 -7.010 3.408 1.00 41.84 192 SER A C 1
ATOM 1461 O O . SER A 1 192 ? -5.619 -8.244 3.351 1.00 41.84 192 SER A O 1
ATOM 1463 N N . ARG A 1 193 ? -4.695 -6.206 2.956 1.00 37.72 193 ARG A N 1
ATOM 1464 C CA . ARG A 1 193 ? -3.372 -6.649 2.489 1.00 37.72 193 ARG A CA 1
ATOM 1465 C C . ARG A 1 193 ? -2.909 -7.868 3.309 1.00 37.72 193 ARG A C 1
ATOM 1467 O O . ARG A 1 193 ? -2.758 -7.766 4.525 1.00 37.72 193 ARG A O 1
ATOM 1474 N N . GLY A 1 194 ? -2.749 -9.023 2.658 1.00 38.94 194 GLY A N 1
ATOM 1475 C CA . GLY A 1 194 ? -2.247 -10.259 3.278 1.00 38.94 194 GLY A CA 1
ATOM 1476 C C . GLY A 1 194 ? -3.278 -11.329 3.668 1.00 38.94 194 GLY A C 1
ATOM 1477 O O . GLY A 1 194 ? -2.875 -12.394 4.132 1.00 38.94 194 GLY A O 1
ATOM 1478 N N . LEU A 1 195 ? -4.582 -11.123 3.459 1.00 38.47 195 LEU A N 1
ATOM 1479 C CA . LEU A 1 195 ? -5.591 -12.165 3.692 1.00 38.47 195 LEU A CA 1
ATOM 1480 C C . LEU A 1 195 ? -5.840 -12.990 2.421 1.00 38.47 195 LEU A C 1
ATOM 1482 O O . LEU A 1 195 ? -6.853 -12.838 1.734 1.00 38.47 195 LEU A O 1
ATOM 1486 N N . THR A 1 196 ? -4.926 -13.921 2.138 1.00 35.25 196 THR A N 1
ATOM 1487 C CA . THR A 1 196 ? -5.335 -15.150 1.443 1.00 35.25 196 THR A CA 1
ATOM 1488 C C . THR A 1 196 ? -6.433 -15.829 2.270 1.00 35.25 196 THR A C 1
ATOM 1490 O O . THR A 1 196 ? -6.535 -15.624 3.477 1.00 35.25 196 THR A O 1
ATOM 1493 N N . GLU A 1 197 ? -7.266 -16.656 1.639 1.00 39.50 197 GLU A N 1
ATOM 1494 C CA . GLU A 1 197 ? -8.384 -17.407 2.249 1.00 39.50 197 GLU A CA 1
ATOM 1495 C C . GLU A 1 197 ? -7.984 -18.363 3.396 1.00 39.50 197 GLU A C 1
ATOM 1497 O O . GLU A 1 197 ? -8.805 -19.123 3.901 1.00 39.50 197 GLU A O 1
ATOM 1502 N N . ARG A 1 198 ? -6.730 -18.296 3.849 1.00 44.84 198 ARG A N 1
ATOM 1503 C CA . ARG A 1 198 ? -6.188 -18.962 5.024 1.00 44.84 198 ARG A CA 1
ATOM 1504 C C . ARG A 1 198 ? -6.081 -17.943 6.156 1.00 44.84 198 ARG A C 1
ATOM 1506 O O . ARG A 1 198 ? -5.155 -17.135 6.198 1.00 44.84 198 ARG A O 1
ATOM 1513 N N . GLN A 1 199 ? -7.039 -17.979 7.080 1.00 53.88 199 GLN A N 1
ATOM 1514 C CA . GLN A 1 199 ? -6.960 -17.233 8.334 1.00 53.88 199 GLN A CA 1
ATOM 1515 C C . GLN A 1 199 ? -5.773 -17.760 9.149 1.00 53.88 199 GLN A C 1
ATOM 1517 O O . GLN A 1 199 ? -5.880 -18.763 9.849 1.00 53.88 199 GLN A O 1
ATOM 1522 N N . SER A 1 200 ? -4.620 -17.103 9.031 1.00 62.00 200 SER A N 1
ATOM 1523 C CA . SER A 1 200 ? -3.504 -17.346 9.941 1.00 62.00 200 SER A CA 1
ATOM 1524 C C . SER A 1 200 ? -3.939 -16.991 11.373 1.00 62.00 200 SER A C 1
ATOM 1526 O O . SER A 1 200 ? -4.571 -15.934 11.555 1.00 62.00 200 SER A O 1
ATOM 1528 N N . PRO A 1 201 ? -3.664 -17.847 12.378 1.00 70.56 201 PRO A N 1
ATOM 1529 C CA . PRO A 1 201 ? -4.102 -17.609 13.745 1.00 70.56 201 PRO A CA 1
ATOM 1530 C C . PRO A 1 201 ? -3.447 -16.353 14.320 1.00 70.56 201 PRO A C 1
ATOM 1532 O O . PRO A 1 201 ? -2.285 -16.043 14.047 1.00 70.56 201 PRO A O 1
ATOM 1535 N N . LEU A 1 202 ? -4.196 -15.626 15.151 1.00 81.00 202 LEU A N 1
ATOM 1536 C CA . LEU A 1 202 ? -3.667 -14.478 15.875 1.00 81.00 202 LEU A CA 1
ATOM 1537 C C . LEU A 1 202 ? -2.824 -14.965 17.066 1.00 81.00 202 LEU A C 1
ATOM 1539 O O . LEU A 1 202 ? -3.325 -15.160 18.171 1.00 81.00 202 LEU A O 1
ATOM 1543 N N . VAL A 1 203 ? -1.527 -15.171 16.845 1.00 81.94 203 VAL A N 1
ATOM 1544 C CA . VAL A 1 203 ? -0.619 -15.677 17.883 1.00 81.94 203 VAL A CA 1
ATOM 1545 C C . VAL A 1 203 ? -0.094 -14.542 18.762 1.00 81.94 203 VAL A C 1
ATOM 1547 O O . VAL A 1 203 ? 0.317 -13.500 18.262 1.00 81.94 203 VAL A O 1
ATOM 1550 N N . GLY A 1 204 ? -0.086 -14.744 20.083 1.00 81.62 204 GLY A N 1
ATOM 1551 C CA . GLY A 1 204 ? 0.591 -13.850 21.031 1.00 81.62 204 GLY A CA 1
ATOM 1552 C C . GLY A 1 204 ? -0.069 -12.489 21.257 1.00 81.62 204 GLY A C 1
ATOM 1553 O O . GLY A 1 204 ? 0.515 -11.635 21.916 1.00 81.62 204 GLY A O 1
ATOM 1554 N N . ARG A 1 205 ? -1.274 -12.262 20.718 1.00 89.00 205 ARG A N 1
ATOM 1555 C CA . ARG A 1 205 ? -1.971 -10.964 20.792 1.00 89.00 205 ARG A CA 1
ATOM 1556 C C . ARG A 1 205 ? -3.340 -11.032 21.474 1.00 89.00 205 ARG A C 1
ATOM 1558 O O . ARG A 1 205 ? -4.084 -10.062 21.402 1.00 89.00 205 ARG A O 1
ATOM 1565 N N . GLN A 1 206 ? -3.665 -12.133 22.158 1.00 88.81 206 GLN A N 1
ATOM 1566 C CA . GLN A 1 206 ? -4.991 -12.327 22.757 1.00 88.81 206 GLN A CA 1
ATOM 1567 C C . GLN A 1 206 ? -5.297 -11.321 23.875 1.00 88.81 206 GLN A C 1
ATOM 1569 O O . GLN A 1 206 ? -6.388 -10.763 23.909 1.00 88.81 206 GLN A O 1
ATOM 1574 N N . GLU A 1 207 ? -4.340 -11.047 24.767 1.00 89.12 207 GLU A N 1
ATOM 1575 C CA . GLU A 1 207 ? -4.532 -10.061 25.841 1.00 89.12 207 GLU A CA 1
ATOM 1576 C C . GLU A 1 207 ? -4.769 -8.655 25.278 1.00 89.12 207 GLU A C 1
ATOM 1578 O O . GLU A 1 207 ? -5.683 -7.950 25.707 1.00 89.12 207 GLU A O 1
ATOM 1583 N N . LEU A 1 208 ? -3.983 -8.275 24.266 1.00 90.88 208 LEU A N 1
ATOM 1584 C CA . LEU A 1 208 ? -4.115 -6.988 23.593 1.00 90.88 208 LEU A CA 1
ATOM 1585 C C . LEU A 1 208 ? -5.449 -6.878 22.842 1.00 90.88 208 LEU A C 1
ATOM 1587 O O . LEU A 1 208 ? -6.115 -5.853 22.957 1.00 90.88 208 LEU A O 1
ATOM 1591 N N . LEU A 1 209 ? -5.855 -7.927 22.118 1.00 93.31 209 LEU A N 1
ATOM 1592 C CA . LEU A 1 209 ? -7.145 -7.999 21.428 1.00 93.31 209 LEU A CA 1
ATOM 1593 C C . LEU A 1 209 ? -8.316 -7.876 22.411 1.00 93.31 209 LEU A C 1
ATOM 1595 O O . LEU A 1 209 ? -9.221 -7.078 22.180 1.00 93.31 209 LEU A O 1
ATOM 1599 N N . ASN A 1 210 ? -8.284 -8.616 23.522 1.00 92.94 210 ASN A N 1
ATOM 1600 C CA . ASN A 1 210 ? -9.332 -8.569 24.542 1.00 92.94 210 ASN A CA 1
ATOM 1601 C C . ASN A 1 210 ? -9.429 -7.178 25.181 1.00 92.94 210 ASN A C 1
ATOM 1603 O O . ASN A 1 210 ? -10.526 -6.659 25.374 1.00 92.94 210 ASN A O 1
ATOM 1607 N N . SER A 1 211 ? -8.283 -6.560 25.485 1.00 94.25 211 SER A N 1
ATOM 1608 C CA . SER A 1 211 ? -8.220 -5.207 26.047 1.00 94.25 211 SER A CA 1
ATOM 1609 C C . SER A 1 211 ? -8.770 -4.158 25.073 1.00 94.25 211 SER A C 1
ATOM 1611 O O . SER A 1 211 ? -9.629 -3.363 25.452 1.00 94.25 211 SER A O 1
ATOM 1613 N N . LEU A 1 212 ? -8.341 -4.197 23.804 1.00 94.94 212 LEU A N 1
ATOM 1614 C CA . LEU A 1 212 ? -8.833 -3.305 22.748 1.00 94.94 212 LEU A CA 1
ATOM 1615 C C . LEU A 1 212 ? -10.337 -3.469 22.516 1.00 94.94 212 LEU A C 1
ATOM 1617 O O . LEU A 1 212 ? -11.064 -2.479 22.506 1.00 94.94 212 LEU A O 1
ATOM 1621 N N . SER A 1 213 ? -10.808 -4.708 22.371 1.00 95.06 213 SER A N 1
ATOM 1622 C CA . SER A 1 213 ? -12.223 -4.999 22.121 1.00 95.06 213 SER A CA 1
ATOM 1623 C C . SER A 1 213 ? -13.095 -4.552 23.291 1.00 95.06 213 SER A C 1
ATOM 1625 O O . SER A 1 213 ? -14.099 -3.887 23.070 1.00 95.06 213 SER A O 1
ATOM 1627 N N . SER A 1 214 ? -12.674 -4.810 24.534 1.00 95.00 214 SER A N 1
ATOM 1628 C CA . SER A 1 214 ? -13.397 -4.366 25.734 1.00 95.00 214 SER A CA 1
ATOM 1629 C C . SER A 1 214 ? -13.520 -2.837 25.811 1.00 95.00 214 SER A C 1
ATOM 1631 O O . SER A 1 214 ? -14.615 -2.311 26.006 1.00 95.00 214 SER A O 1
ATOM 1633 N N . GLN A 1 215 ? -12.421 -2.107 25.575 1.00 95.81 215 GLN A N 1
ATOM 1634 C CA . GLN A 1 215 ? -12.418 -0.636 25.576 1.00 95.81 215 GLN A CA 1
ATOM 1635 C C . GLN A 1 215 ? -13.319 -0.059 24.477 1.00 95.81 215 GLN A C 1
ATOM 1637 O O . GLN A 1 215 ? -14.108 0.853 24.727 1.00 95.81 215 GLN A O 1
ATOM 1642 N N . CYS A 1 216 ? -13.235 -0.609 23.263 1.00 96.81 216 CYS A N 1
ATOM 1643 C CA . CYS A 1 216 ? -14.107 -0.217 22.160 1.00 96.81 216 CYS A CA 1
ATOM 1644 C C . CYS A 1 216 ? -15.578 -0.512 22.471 1.00 96.81 216 CYS A C 1
ATOM 1646 O O . CYS A 1 216 ? -16.431 0.343 22.245 1.00 96.81 216 CYS A O 1
ATOM 1648 N N . HIS A 1 217 ? -15.883 -1.694 23.010 1.00 96.56 217 HIS A N 1
ATOM 1649 C CA . HIS A 1 217 ? -17.241 -2.082 23.377 1.00 96.56 217 HIS A CA 1
ATOM 1650 C C . HIS A 1 217 ? -17.838 -1.107 24.399 1.00 96.56 217 HIS A C 1
ATOM 1652 O O . HIS A 1 217 ? -18.954 -0.621 24.212 1.00 96.56 217 HIS A O 1
ATOM 1658 N N . GLU A 1 218 ? -17.088 -0.772 25.453 1.00 96.25 218 GLU A N 1
ATOM 1659 C CA . GLU A 1 218 ? -17.522 0.180 26.478 1.00 96.25 218 GLU A CA 1
ATOM 1660 C C . GLU A 1 218 ? -17.794 1.569 25.884 1.00 96.25 218 GLU A C 1
ATOM 1662 O O . GLU A 1 218 ? -18.871 2.127 26.098 1.00 96.25 218 GLU A O 1
ATOM 1667 N N . ALA A 1 219 ? -16.885 2.096 25.060 1.00 95.75 219 ALA A N 1
ATOM 1668 C CA . ALA A 1 219 ? -17.061 3.393 24.405 1.00 95.75 219 ALA A CA 1
ATOM 1669 C C . ALA A 1 219 ? -18.293 3.432 23.479 1.00 95.75 219 ALA A C 1
ATOM 1671 O O . ALA A 1 219 ? -19.081 4.385 23.516 1.00 95.75 219 ALA A O 1
ATOM 1672 N N . LEU A 1 220 ? -18.515 2.371 22.694 1.00 96.25 220 LEU A N 1
ATOM 1673 C CA . LEU A 1 220 ? -19.708 2.230 21.856 1.00 96.25 220 LEU A CA 1
ATOM 1674 C C . LEU A 1 220 ? -20.988 2.170 22.704 1.00 96.25 220 LEU A C 1
ATOM 1676 O O . LEU A 1 220 ? -21.978 2.825 22.363 1.00 96.25 220 LEU A O 1
ATOM 1680 N N . ARG A 1 221 ? -20.972 1.441 23.826 1.00 94.75 221 ARG A N 1
ATOM 1681 C CA . ARG A 1 221 ? -22.115 1.327 24.745 1.00 94.75 221 ARG A CA 1
ATOM 1682 C C . ARG A 1 221 ? -22.463 2.663 25.400 1.00 94.75 221 ARG A C 1
ATOM 1684 O O . ARG A 1 221 ? -23.632 3.045 25.419 1.00 94.75 221 ARG A O 1
ATOM 1691 N N . GLU A 1 222 ? -21.460 3.388 25.888 1.00 94.62 222 GLU A N 1
ATOM 1692 C CA . GLU A 1 222 ? -21.620 4.692 26.550 1.00 94.62 222 GLU A CA 1
ATOM 1693 C C . GLU A 1 222 ? -21.826 5.852 25.557 1.00 94.62 222 GLU A C 1
ATOM 1695 O O . GLU A 1 222 ? -22.030 7.002 25.960 1.00 94.62 222 GLU A O 1
ATOM 1700 N N . ARG A 1 223 ? -21.809 5.559 24.247 1.00 94.88 223 ARG A N 1
ATOM 1701 C CA . ARG A 1 223 ? -21.908 6.542 23.156 1.00 94.88 223 ARG A CA 1
ATOM 1702 C C . ARG A 1 223 ? -20.875 7.657 23.301 1.00 94.88 223 ARG A C 1
ATOM 1704 O O . ARG A 1 223 ? -21.183 8.831 23.087 1.00 94.88 223 ARG A O 1
ATOM 1711 N N . GLN A 1 224 ? -19.663 7.284 23.684 1.00 94.50 224 GLN A N 1
ATOM 1712 C CA . GLN A 1 224 ? -18.534 8.193 23.759 1.00 94.50 224 GLN A CA 1
ATOM 1713 C C . GLN A 1 224 ? -17.569 7.881 22.622 1.00 94.50 224 GLN A C 1
ATOM 1715 O O . GLN A 1 224 ? -17.190 6.721 22.451 1.00 94.50 224 GLN A O 1
ATOM 1720 N N . PRO A 1 225 ? -17.158 8.889 21.840 1.00 96.00 225 PRO A N 1
ATOM 1721 C CA . PRO A 1 225 ? -16.139 8.666 20.841 1.00 96.00 225 PRO A CA 1
ATOM 1722 C C . PRO A 1 225 ? -14.808 8.259 21.476 1.00 96.00 225 PRO A C 1
ATOM 1724 O O . PRO A 1 225 ? -14.366 8.888 22.440 1.00 96.00 225 PRO A O 1
ATOM 1727 N N . LEU A 1 226 ? -14.157 7.252 20.895 1.00 96.12 226 LEU A N 1
ATOM 1728 C CA . LEU A 1 226 ? -12.852 6.760 21.337 1.00 96.12 226 LEU A CA 1
ATOM 1729 C C . LEU A 1 226 ? -11.844 6.840 20.188 1.00 96.12 226 LEU A C 1
ATOM 1731 O O . LEU A 1 226 ? -12.131 6.352 19.095 1.00 96.12 226 LEU A O 1
ATOM 1735 N N . SER A 1 227 ? -10.666 7.425 20.421 1.00 96.06 227 SER A N 1
ATOM 1736 C CA . SER A 1 227 ? -9.566 7.441 19.447 1.00 96.06 227 SER A CA 1
ATOM 1737 C C . SER A 1 227 ? -8.362 6.618 19.915 1.00 96.06 227 SER A C 1
ATOM 1739 O O . SER A 1 227 ? -7.739 6.910 20.937 1.00 96.06 227 SER A O 1
ATOM 1741 N N . LEU A 1 228 ? -8.007 5.596 19.136 1.00 96.25 228 LEU A N 1
ATOM 1742 C CA . LEU A 1 228 ? -6.945 4.633 19.434 1.00 96.25 228 LEU A CA 1
ATOM 1743 C C . LEU A 1 228 ? -5.917 4.592 18.300 1.00 96.25 228 LEU A C 1
ATOM 1745 O O . LEU A 1 228 ? -6.298 4.530 17.133 1.00 96.25 228 LEU A O 1
ATOM 1749 N N . LEU A 1 229 ? -4.626 4.543 18.625 1.00 95.12 229 LEU A N 1
ATOM 1750 C CA . LEU A 1 229 ? -3.559 4.319 17.644 1.00 95.12 229 LEU A CA 1
ATOM 1751 C C . LEU A 1 229 ? -2.841 2.994 17.901 1.00 95.12 229 LEU A C 1
ATOM 1753 O O . LEU A 1 229 ? -2.292 2.783 18.981 1.00 95.12 229 LEU A O 1
ATOM 1757 N N . LEU A 1 230 ? -2.775 2.134 16.887 1.00 94.31 230 LEU A N 1
ATOM 1758 C CA . LEU A 1 230 ? -1.908 0.958 16.871 1.00 94.31 230 LEU A CA 1
ATOM 1759 C C . LEU A 1 230 ? -0.587 1.317 16.189 1.00 94.31 230 LEU A C 1
ATOM 1761 O O . LEU A 1 230 ? -0.552 1.583 14.986 1.00 94.31 230 LEU A O 1
ATOM 1765 N N . GLN A 1 231 ? 0.508 1.300 16.942 1.00 91.00 231 GLN A N 1
ATOM 1766 C CA . GLN A 1 231 ? 1.848 1.575 16.425 1.00 91.00 231 GLN A CA 1
ATOM 1767 C C . GLN A 1 231 ? 2.695 0.312 16.373 1.00 91.00 231 GLN A C 1
ATOM 1769 O O . GLN A 1 231 ? 2.511 -0.598 17.170 1.00 91.00 231 GLN A O 1
ATOM 1774 N N . GLY A 1 232 ? 3.641 0.251 15.445 1.00 83.44 232 GLY A N 1
ATOM 1775 C CA . GLY A 1 232 ? 4.613 -0.837 15.360 1.00 83.44 232 GLY A CA 1
ATOM 1776 C C . GLY A 1 232 ? 5.241 -0.928 13.977 1.00 83.44 232 GLY A C 1
ATOM 1777 O O . GLY A 1 232 ? 4.717 -0.375 13.006 1.00 83.44 232 GLY A O 1
ATOM 1778 N N . ASP A 1 233 ? 6.350 -1.646 13.867 1.00 76.50 233 ASP A N 1
ATOM 1779 C CA . ASP A 1 233 ? 7.091 -1.795 12.613 1.00 76.50 233 ASP A CA 1
ATOM 1780 C C . ASP A 1 233 ? 6.284 -2.488 11.497 1.00 76.50 233 ASP A C 1
ATOM 1782 O O . ASP A 1 233 ? 5.166 -2.995 11.690 1.00 76.50 233 ASP A O 1
ATOM 1786 N N . SER A 1 234 ? 6.831 -2.456 10.275 1.00 71.44 234 SER A N 1
ATOM 1787 C CA . SER A 1 234 ? 6.231 -3.127 9.112 1.00 71.44 234 SER A CA 1
ATOM 1788 C C . SER A 1 234 ? 6.033 -4.620 9.393 1.00 71.44 234 SER A C 1
ATOM 1790 O O . SER A 1 234 ? 6.904 -5.268 9.970 1.00 71.44 234 SER A O 1
ATOM 1792 N N . GLY A 1 235 ? 4.883 -5.170 8.999 1.00 70.62 235 GLY A N 1
ATOM 1793 C CA . GLY A 1 235 ? 4.610 -6.607 9.113 1.00 70.62 235 GLY A CA 1
ATOM 1794 C C . GLY A 1 235 ? 4.215 -7.132 10.502 1.00 70.62 235 GLY A C 1
ATOM 1795 O O . GLY A 1 235 ? 3.916 -8.314 10.618 1.00 70.62 235 GLY A O 1
ATOM 1796 N N . LEU A 1 236 ? 4.115 -6.300 11.551 1.00 78.62 236 LEU A N 1
ATOM 1797 C CA . LEU A 1 236 ? 3.725 -6.749 12.909 1.00 78.62 236 LEU A CA 1
ATOM 1798 C C . LEU A 1 236 ? 2.223 -7.059 13.107 1.00 78.62 236 LEU A C 1
ATOM 1800 O O . LEU A 1 236 ? 1.763 -7.217 14.244 1.00 78.62 236 LEU A O 1
ATOM 1804 N N . GLY A 1 237 ? 1.442 -7.108 12.024 1.00 81.44 237 GLY A N 1
ATOM 1805 C CA . GLY A 1 237 ? 0.020 -7.461 12.063 1.00 81.44 237 GLY A CA 1
ATOM 1806 C C . GLY A 1 237 ? -0.915 -6.371 12.603 1.00 81.44 237 GLY A C 1
ATOM 1807 O O . GLY A 1 237 ? -1.962 -6.704 13.148 1.00 81.44 237 GLY A O 1
ATOM 1808 N N . LYS A 1 238 ? -0.574 -5.080 12.462 1.00 88.62 238 LYS A N 1
ATOM 1809 C CA . LYS A 1 238 ? -1.411 -3.953 12.937 1.00 88.62 238 LYS A CA 1
ATOM 1810 C C . LYS A 1 238 ? -2.822 -3.975 12.344 1.00 88.62 238 LYS A C 1
ATOM 1812 O O . LYS A 1 238 ? -3.796 -4.046 13.087 1.00 88.62 238 LYS A O 1
ATOM 1817 N N . THR A 1 239 ? -2.920 -4.007 11.015 1.00 86.19 239 THR A N 1
ATOM 1818 C CA . THR A 1 239 ? -4.197 -4.116 10.297 1.00 86.19 239 THR A CA 1
ATOM 1819 C C . THR A 1 239 ? -4.937 -5.396 10.675 1.00 86.19 239 THR A C 1
ATOM 1821 O O . THR A 1 239 ? -6.144 -5.376 10.879 1.00 86.19 239 THR A O 1
ATOM 1824 N N . ARG A 1 240 ? -4.219 -6.515 10.856 1.00 85.75 240 ARG A N 1
ATOM 1825 C CA . ARG A 1 240 ? -4.825 -7.784 11.281 1.00 85.75 240 ARG A CA 1
ATOM 1826 C C . ARG A 1 240 ? -5.477 -7.664 12.658 1.00 85.75 240 ARG A C 1
ATOM 1828 O O . ARG A 1 240 ? -6.619 -8.079 12.803 1.00 85.75 240 ARG A O 1
ATOM 1835 N N . LEU A 1 241 ? -4.785 -7.079 13.637 1.00 90.75 241 LEU A N 1
ATOM 1836 C CA . LEU A 1 241 ? -5.318 -6.860 14.983 1.00 90.75 241 LEU A CA 1
ATOM 1837 C C . LEU A 1 241 ? -6.528 -5.915 14.975 1.00 90.75 241 LEU A C 1
ATOM 1839 O O . LEU A 1 241 ? -7.499 -6.172 15.682 1.00 90.75 241 LEU A O 1
ATOM 1843 N N . ALA A 1 242 ? -6.495 -4.860 14.156 1.00 92.50 242 ALA A N 1
ATOM 1844 C CA . ALA A 1 242 ? -7.636 -3.967 13.965 1.00 92.50 242 ALA A CA 1
ATOM 1845 C C . ALA A 1 242 ? -8.864 -4.720 13.426 1.00 92.50 242 ALA A C 1
ATOM 1847 O O . ALA A 1 242 ? -9.962 -4.574 13.962 1.00 92.50 242 ALA A O 1
ATOM 1848 N N . MET A 1 243 ? -8.670 -5.580 12.421 1.00 89.25 243 MET A N 1
ATOM 1849 C CA . MET A 1 243 ? -9.749 -6.397 11.856 1.00 89.25 243 MET A CA 1
ATOM 1850 C C . MET A 1 243 ? -10.274 -7.442 12.846 1.00 89.25 243 MET A C 1
ATOM 1852 O O . MET A 1 243 ? -11.480 -7.641 12.914 1.00 89.25 243 MET A O 1
ATOM 1856 N N . GLU A 1 244 ? -9.412 -8.071 13.651 1.00 90.44 244 GLU A N 1
ATOM 1857 C CA . GLU A 1 244 ? -9.874 -8.981 14.713 1.00 90.44 244 GLU A CA 1
ATOM 1858 C C . GLU A 1 244 ? -10.664 -8.256 15.796 1.00 90.44 244 GLU A C 1
ATOM 1860 O O . GLU A 1 244 ? -11.671 -8.777 16.265 1.00 90.44 244 GLU A O 1
ATOM 1865 N N . THR A 1 245 ? -10.255 -7.035 16.145 1.00 93.31 245 THR A N 1
ATOM 1866 C CA . THR A 1 245 ? -11.004 -6.193 17.086 1.00 93.31 245 THR A CA 1
ATOM 1867 C C . THR A 1 245 ? -12.399 -5.902 16.530 1.00 93.31 245 THR A C 1
ATOM 1869 O O . THR A 1 245 ? -13.389 -6.049 17.238 1.00 93.31 245 THR A O 1
ATOM 1872 N N . TYR A 1 246 ? -12.508 -5.552 15.244 1.00 93.38 246 TYR A N 1
ATOM 1873 C CA . TYR A 1 246 ? -13.803 -5.365 14.586 1.00 93.38 246 TYR A CA 1
ATOM 1874 C C . TYR A 1 246 ? -14.652 -6.645 14.573 1.00 93.38 246 TYR A C 1
ATOM 1876 O O . TYR A 1 246 ? -15.828 -6.589 14.925 1.00 93.38 246 TYR A O 1
ATOM 1884 N N . ASN A 1 247 ? -14.066 -7.792 14.217 1.00 90.44 247 ASN A N 1
ATOM 1885 C CA . ASN A 1 247 ? -14.778 -9.071 14.181 1.00 90.44 247 ASN A CA 1
ATOM 1886 C C . ASN A 1 247 ? -15.329 -9.456 15.561 1.00 90.44 247 ASN A C 1
ATOM 1888 O O . ASN A 1 247 ? -16.486 -9.845 15.659 1.00 90.44 247 ASN A O 1
ATOM 1892 N N . GLN A 1 248 ? -14.536 -9.295 16.624 1.00 90.94 248 GLN A N 1
ATOM 1893 C CA . GLN A 1 248 ? -14.986 -9.572 17.989 1.00 90.94 248 GLN A CA 1
ATOM 1894 C C . GLN A 1 248 ? -16.095 -8.605 18.435 1.00 90.94 248 GLN A C 1
ATOM 1896 O O . GLN A 1 248 ? -17.052 -9.011 19.089 1.00 90.94 248 GLN A O 1
ATOM 1901 N N . LEU A 1 249 ? -16.010 -7.330 18.046 1.00 93.25 249 LEU A N 1
ATOM 1902 C CA . LEU A 1 249 ? -17.051 -6.345 18.343 1.00 93.25 249 LEU A CA 1
ATOM 1903 C C . LEU A 1 249 ? -18.356 -6.601 17.585 1.00 93.25 249 LEU A C 1
ATOM 1905 O O . LEU A 1 249 ? -19.413 -6.271 18.113 1.00 93.25 249 LEU A O 1
ATOM 1909 N N . LEU A 1 250 ? -18.314 -7.161 16.373 1.00 91.19 250 LEU A N 1
ATOM 1910 C CA . LEU A 1 250 ? -19.519 -7.476 15.595 1.00 91.19 250 LEU A CA 1
ATOM 1911 C C . LEU A 1 250 ? -20.436 -8.474 16.310 1.00 91.19 250 LEU A C 1
ATOM 1913 O O . LEU A 1 250 ? -21.658 -8.347 16.210 1.00 91.19 250 LEU A O 1
ATOM 1917 N N . ASP A 1 251 ? -19.859 -9.428 17.043 1.00 87.19 251 ASP A N 1
ATOM 1918 C CA . ASP A 1 251 ? -20.617 -10.413 17.820 1.00 87.19 251 ASP A CA 1
ATOM 1919 C C . ASP A 1 251 ? -21.361 -9.764 19.003 1.00 87.19 251 ASP A C 1
ATOM 1921 O O . ASP A 1 251 ? -22.424 -10.232 19.416 1.00 87.19 251 ASP A O 1
ATOM 1925 N N . GLU A 1 252 ? -20.829 -8.662 19.537 1.00 90.12 252 GLU A N 1
ATOM 1926 C CA . GLU A 1 252 ? -21.345 -7.988 20.733 1.00 90.12 252 GLU A CA 1
ATOM 1927 C C . GLU A 1 252 ? -22.171 -6.725 20.424 1.00 90.12 252 GLU A C 1
ATOM 1929 O O . GLU A 1 252 ? -23.050 -6.345 21.203 1.00 90.12 252 GLU A O 1
ATOM 1934 N N . VAL A 1 253 ? -21.899 -6.062 19.298 1.00 93.06 253 VAL A N 1
ATOM 1935 C CA . VAL A 1 253 ? -22.500 -4.789 18.880 1.00 93.06 253 VAL A CA 1
ATOM 1936 C C . VAL A 1 253 ? -23.183 -4.971 17.519 1.00 93.06 253 VAL A C 1
ATOM 1938 O O . VAL A 1 253 ? -22.571 -4.748 16.468 1.00 93.06 253 VAL A O 1
ATOM 1941 N N . PRO A 1 254 ? -24.476 -5.345 17.501 1.00 85.12 254 PRO A N 1
ATOM 1942 C CA . PRO A 1 254 ? -25.208 -5.521 16.255 1.00 85.12 254 PRO A CA 1
ATOM 1943 C C . PRO A 1 254 ? -25.284 -4.200 15.476 1.00 85.12 254 PRO A C 1
ATOM 1945 O O . PRO A 1 254 ? -25.520 -3.135 16.050 1.00 85.12 254 PRO A O 1
ATOM 1948 N N . ASN A 1 255 ? -25.131 -4.283 14.152 1.00 89.25 255 ASN A N 1
ATOM 1949 C CA . ASN A 1 255 ? -25.079 -3.146 13.219 1.00 89.25 255 ASN A CA 1
ATOM 1950 C C . ASN A 1 255 ? -23.847 -2.231 13.364 1.00 89.25 255 ASN A C 1
ATOM 1952 O O . ASN A 1 255 ? -23.878 -1.100 12.877 1.00 89.25 255 ASN A O 1
ATOM 1956 N N . LEU A 1 256 ? -22.764 -2.689 14.004 1.00 94.50 256 LEU A N 1
ATOM 1957 C CA . LEU A 1 256 ? -21.482 -1.992 13.917 1.00 94.50 256 LEU A CA 1
ATOM 1958 C C . LEU A 1 256 ? -21.021 -1.947 12.457 1.00 94.50 256 LEU A C 1
ATOM 1960 O O . LEU A 1 256 ? -20.852 -2.983 11.816 1.00 94.50 256 LEU A O 1
ATOM 1964 N N . ARG A 1 257 ? -20.797 -0.740 11.937 1.00 94.88 257 ARG A N 1
ATOM 1965 C CA . ARG A 1 257 ? -20.329 -0.543 10.563 1.00 94.88 257 ARG A CA 1
ATOM 1966 C C . ARG A 1 257 ? -18.847 -0.181 10.543 1.00 94.88 257 ARG A C 1
ATOM 1968 O O . ARG A 1 257 ? -18.446 0.806 11.160 1.00 94.88 257 ARG A O 1
ATOM 1975 N N . LEU A 1 258 ? -18.055 -0.951 9.798 1.00 94.94 258 LEU A N 1
ATOM 1976 C CA . LEU A 1 258 ? -16.660 -0.633 9.489 1.00 94.94 258 LEU A CA 1
ATOM 1977 C C . LEU A 1 258 ? -16.578 0.308 8.287 1.00 94.94 258 LEU A C 1
ATOM 1979 O O . LEU A 1 258 ? -17.129 0.018 7.226 1.00 94.94 258 LEU A O 1
ATOM 1983 N N . LEU A 1 259 ? -15.843 1.405 8.443 1.00 95.62 259 LEU A N 1
ATOM 1984 C CA . LEU A 1 259 ? -15.441 2.292 7.358 1.00 95.62 259 LEU A CA 1
ATOM 1985 C C . LEU A 1 259 ? -13.917 2.379 7.341 1.00 95.62 259 LEU A C 1
ATOM 1987 O O . LEU A 1 259 ? -13.315 2.677 8.371 1.00 95.62 259 LEU A O 1
ATOM 1991 N N . GLN A 1 260 ? -13.292 2.125 6.193 1.00 92.12 260 GLN A N 1
ATOM 1992 C CA . GLN A 1 260 ? -11.834 2.076 6.090 1.00 92.12 260 GLN A CA 1
ATOM 1993 C C . GLN A 1 260 ? -11.290 3.139 5.132 1.00 92.12 260 GLN A C 1
ATOM 1995 O O . GLN A 1 260 ? -11.667 3.188 3.963 1.00 92.12 260 GLN A O 1
ATOM 2000 N N . GLY A 1 261 ? -10.369 3.966 5.628 1.00 91.94 261 GLY A N 1
ATOM 2001 C CA . GLY A 1 261 ? -9.506 4.829 4.826 1.00 91.94 261 GLY A CA 1
ATOM 2002 C C . GLY A 1 261 ? -8.100 4.243 4.784 1.00 91.94 261 GLY A C 1
ATOM 2003 O O . GLY A 1 261 ? -7.369 4.326 5.768 1.00 91.94 261 GLY A O 1
ATOM 2004 N N . THR A 1 262 ? -7.723 3.631 3.662 1.00 85.75 262 THR A N 1
ATOM 2005 C CA . THR A 1 262 ? -6.403 3.002 3.502 1.00 85.75 262 THR A CA 1
ATOM 2006 C C . THR A 1 262 ? -5.448 3.938 2.779 1.00 85.75 262 THR A C 1
ATOM 2008 O O . THR A 1 262 ? -5.745 4.390 1.668 1.00 85.75 262 THR A O 1
ATOM 2011 N N . ALA A 1 263 ? -4.292 4.186 3.391 1.00 82.31 263 ALA A N 1
ATOM 2012 C CA . ALA A 1 263 ? -3.153 4.798 2.729 1.00 82.31 263 ALA A CA 1
ATOM 2013 C C . ALA A 1 263 ? -2.230 3.719 2.138 1.00 82.31 263 ALA A C 1
ATOM 2015 O O . ALA A 1 263 ? -2.098 2.609 2.657 1.00 82.31 263 ALA A O 1
ATOM 2016 N N . THR A 1 264 ? -1.582 4.035 1.026 1.00 75.31 264 THR A N 1
ATOM 2017 C CA . THR A 1 264 ? -0.627 3.158 0.337 1.00 75.31 264 THR A CA 1
ATOM 2018 C C . THR A 1 264 ? 0.689 3.899 0.195 1.00 75.31 264 THR A C 1
ATOM 2020 O O . THR A 1 264 ? 0.724 5.119 0.235 1.00 75.31 264 THR A O 1
ATOM 2023 N N . SER A 1 265 ? 1.813 3.218 0.009 1.00 68.12 265 SER A N 1
ATOM 2024 C CA . SER A 1 265 ? 3.115 3.900 0.033 1.00 68.12 265 SER A CA 1
ATOM 2025 C C . SER A 1 265 ? 3.259 5.009 -1.030 1.00 68.12 265 SER A C 1
ATOM 2027 O O . SER A 1 265 ? 4.092 5.899 -0.884 1.00 68.12 265 SER A O 1
ATOM 2029 N N . TYR A 1 266 ? 2.467 4.952 -2.105 1.00 62.81 266 TYR A N 1
ATOM 2030 C CA . TYR A 1 266 ? 2.387 5.965 -3.158 1.00 62.81 266 TYR A CA 1
ATOM 2031 C C . TYR A 1 266 ? 1.264 6.994 -2.930 1.00 62.81 266 TYR A C 1
ATOM 2033 O O . TYR A 1 266 ? 1.237 8.009 -3.623 1.00 62.81 266 TYR A O 1
ATOM 2041 N N . SER A 1 267 ? 0.361 6.791 -1.957 1.00 68.50 267 SER A N 1
ATOM 2042 C CA . SER A 1 267 ? -0.793 7.671 -1.721 1.00 68.50 267 SER A CA 1
ATOM 2043 C C . SER A 1 267 ? -0.414 9.112 -1.399 1.00 68.50 267 SER A C 1
ATOM 2045 O O . SER A 1 267 ? -1.179 10.019 -1.704 1.00 68.50 267 SER A O 1
ATOM 2047 N N . ARG A 1 268 ? 0.779 9.354 -0.842 1.00 69.50 268 ARG A N 1
ATOM 2048 C CA . ARG A 1 268 ? 1.209 10.688 -0.392 1.00 69.50 268 ARG A CA 1
ATOM 2049 C C . ARG A 1 268 ? 1.266 11.738 -1.513 1.00 69.50 268 ARG A C 1
ATOM 2051 O O . ARG A 1 268 ? 1.124 12.923 -1.230 1.00 69.50 268 ARG A O 1
ATOM 2058 N N . GLY A 1 269 ? 1.445 11.313 -2.768 1.00 66.50 269 GLY A N 1
ATOM 2059 C CA . GLY A 1 269 ? 1.409 12.187 -3.950 1.00 66.50 269 GLY A CA 1
ATOM 2060 C C . GLY A 1 269 ? -0.000 12.502 -4.471 1.00 66.50 269 GLY A C 1
ATOM 2061 O O . GLY A 1 269 ? -0.148 13.329 -5.369 1.00 66.50 269 GLY A O 1
ATOM 2062 N N . PHE A 1 270 ? -1.038 11.866 -3.921 1.00 72.19 270 PHE A N 1
ATOM 2063 C CA . PHE A 1 270 ? -2.421 11.978 -4.374 1.00 72.19 270 PHE A CA 1
ATOM 2064 C C . PHE A 1 270 ? -3.267 12.745 -3.372 1.00 72.19 270 PHE A C 1
ATOM 2066 O O . PHE A 1 270 ? -3.579 12.258 -2.287 1.00 72.19 270 PHE A O 1
ATOM 2073 N N . ALA A 1 271 ? -3.686 13.945 -3.770 1.00 81.62 271 ALA A N 1
ATOM 2074 C CA . ALA A 1 271 ? -4.606 14.753 -2.988 1.00 81.62 271 ALA A CA 1
ATOM 2075 C C . ALA A 1 271 ? -5.873 13.959 -2.632 1.00 81.62 271 ALA A C 1
ATOM 2077 O O . ALA A 1 271 ? -6.568 13.458 -3.516 1.00 81.62 271 ALA A O 1
ATOM 2078 N N . TYR A 1 272 ? -6.180 13.898 -1.336 1.00 87.00 272 TYR A N 1
ATOM 2079 C CA . TYR A 1 272 ? -7.365 13.261 -0.771 1.00 87.00 272 TYR A CA 1
ATOM 2080 C C . TYR A 1 272 ? -7.457 11.743 -0.944 1.00 87.00 272 TYR A C 1
ATOM 2082 O O . TYR A 1 272 ? -8.531 11.200 -0.714 1.00 87.00 272 TYR A O 1
ATOM 2090 N N . PHE A 1 273 ? -6.397 11.033 -1.331 1.00 86.50 273 PHE A N 1
ATOM 2091 C CA . PHE A 1 273 ? -6.469 9.597 -1.632 1.00 86.50 273 PHE A CA 1
ATOM 2092 C C . PHE A 1 273 ? -7.029 8.754 -0.482 1.00 86.50 273 PHE A C 1
ATOM 2094 O O . PHE A 1 273 ? -7.914 7.917 -0.671 1.00 86.50 273 PHE A O 1
ATOM 2101 N N . THR A 1 274 ? -6.565 9.006 0.740 1.00 91.06 274 THR A N 1
ATOM 2102 C CA . THR A 1 274 ? -7.026 8.240 1.909 1.00 91.06 274 THR A CA 1
ATOM 2103 C C . THR A 1 274 ? -8.491 8.558 2.223 1.00 91.06 274 THR A C 1
ATOM 2105 O O . THR A 1 274 ? -9.286 7.660 2.509 1.00 91.06 274 THR A O 1
ATOM 2108 N N . LEU A 1 275 ? -8.877 9.832 2.103 1.00 94.06 275 LEU A N 1
ATOM 2109 C CA . LEU A 1 275 ? -10.254 10.300 2.267 1.00 94.06 275 LEU A CA 1
ATOM 2110 C C . LEU A 1 275 ? -11.190 9.758 1.173 1.00 94.06 275 LEU A C 1
ATOM 2112 O O . LEU A 1 275 ? -12.330 9.387 1.438 1.00 94.06 275 LEU A O 1
ATOM 2116 N N . GLN A 1 276 ? -10.696 9.666 -0.054 1.00 90.81 276 GLN A N 1
ATOM 2117 C CA . GLN A 1 276 ? -11.353 9.059 -1.202 1.00 90.81 276 GLN A CA 1
ATOM 2118 C C . GLN A 1 276 ? -11.635 7.571 -0.965 1.00 90.81 276 GLN A C 1
ATOM 2120 O O . GLN A 1 276 ? -12.735 7.106 -1.267 1.00 90.81 276 GLN A O 1
ATOM 2125 N N . ASN A 1 277 ? -10.680 6.829 -0.402 1.00 89.12 277 ASN A N 1
ATOM 2126 C CA . ASN A 1 277 ? -10.876 5.425 -0.028 1.00 89.12 277 ASN A CA 1
ATOM 2127 C C . ASN A 1 277 ? -11.896 5.277 1.101 1.00 89.12 277 ASN A C 1
ATOM 2129 O O . ASN A 1 277 ? -12.754 4.397 1.042 1.00 89.12 277 ASN A O 1
ATOM 2133 N N . LEU A 1 278 ? -11.882 6.198 2.065 1.00 94.69 278 LEU A N 1
ATOM 2134 C CA . LEU A 1 278 ? -12.893 6.244 3.113 1.00 94.69 278 LEU A CA 1
ATOM 2135 C C . LEU A 1 278 ? -14.305 6.470 2.551 1.00 94.69 278 LEU A C 1
ATOM 2137 O O . LEU A 1 278 ? -15.243 5.763 2.921 1.00 94.69 278 LEU A O 1
ATOM 2141 N N . VAL A 1 279 ? -14.472 7.421 1.630 1.00 95.19 279 VAL A N 1
ATOM 2142 C CA . VAL A 1 279 ? -15.771 7.688 0.989 1.00 95.19 279 VAL A CA 1
ATOM 2143 C C . VAL A 1 279 ? -16.213 6.515 0.110 1.00 95.19 279 VAL A C 1
ATOM 2145 O O . VAL A 1 279 ? -17.392 6.166 0.103 1.00 95.19 279 VAL A O 1
ATOM 2148 N N . ARG A 1 280 ? -15.288 5.837 -0.574 1.00 91.56 280 ARG A N 1
ATOM 2149 C CA . ARG A 1 280 ? -15.593 4.593 -1.300 1.00 91.56 280 ARG A CA 1
ATOM 2150 C C . ARG A 1 280 ? -16.073 3.487 -0.362 1.00 91.56 280 ARG A C 1
ATOM 2152 O O . ARG A 1 280 ? -17.099 2.870 -0.638 1.00 91.56 280 ARG A O 1
ATOM 2159 N N . SER A 1 281 ? -15.414 3.310 0.786 1.00 91.94 281 SER A N 1
ATOM 2160 C CA . SER A 1 281 ? -15.865 2.387 1.835 1.00 91.94 281 SER A CA 1
ATOM 2161 C C . SER A 1 281 ? -17.252 2.753 2.365 1.00 91.94 281 SER A C 1
ATOM 2163 O O . SER A 1 281 ? -18.042 1.862 2.655 1.00 91.94 281 SER A O 1
ATOM 2165 N N . LEU A 1 282 ? -17.563 4.044 2.480 1.00 94.00 282 LEU A N 1
ATOM 2166 C CA . LEU A 1 282 ? -18.874 4.528 2.909 1.00 94.00 282 LEU A CA 1
ATOM 2167 C C . LEU A 1 282 ? -19.991 4.209 1.906 1.00 94.00 282 LEU A C 1
ATOM 2169 O O . LEU A 1 282 ? -21.120 3.930 2.313 1.00 94.00 282 LEU A O 1
ATOM 2173 N N . LEU A 1 283 ? -19.688 4.265 0.613 1.00 93.75 283 LEU A N 1
ATOM 2174 C CA . LEU A 1 283 ? -20.631 3.970 -0.467 1.00 93.75 283 LEU A CA 1
ATOM 2175 C C . LEU A 1 283 ? -20.652 2.481 -0.848 1.00 93.75 283 LEU A C 1
ATOM 2177 O O . LEU A 1 283 ? -21.475 2.073 -1.669 1.00 93.75 283 LEU A O 1
ATOM 2181 N N . GLU A 1 284 ? -19.756 1.680 -0.267 1.00 90.25 284 GLU A N 1
ATOM 2182 C CA . GLU A 1 284 ? -19.549 0.260 -0.581 1.00 90.25 284 GLU A CA 1
ATOM 2183 C C . GLU A 1 284 ? -19.220 0.034 -2.068 1.00 90.25 284 GLU A C 1
ATOM 2185 O O . GLU A 1 284 ? -19.690 -0.920 -2.695 1.00 90.25 284 GLU A O 1
ATOM 2190 N N . VAL A 1 285 ? -18.433 0.948 -2.645 1.00 84.69 285 VAL A N 1
ATOM 2191 C CA . VAL A 1 285 ? -18.001 0.932 -4.053 1.00 84.69 285 VAL A CA 1
ATOM 2192 C C . VAL A 1 285 ? -16.488 0.806 -4.163 1.00 84.69 285 VAL A C 1
ATOM 2194 O O . VAL A 1 285 ? -15.750 1.213 -3.267 1.00 84.69 285 VAL A O 1
ATOM 2197 N N . ASP A 1 286 ? -16.027 0.299 -5.300 1.00 72.31 286 ASP A N 1
ATOM 2198 C CA . ASP A 1 286 ? -14.627 0.348 -5.716 1.00 72.31 286 ASP A CA 1
ATOM 2199 C C . ASP A 1 286 ? -14.468 1.200 -6.992 1.00 72.31 286 ASP A C 1
ATOM 2201 O O . ASP A 1 286 ? -15.428 1.790 -7.491 1.00 72.31 286 ASP A O 1
ATOM 2205 N N . GLU A 1 287 ? -13.245 1.306 -7.513 1.00 64.75 287 GLU A N 1
ATOM 2206 C CA . GLU A 1 287 ? -12.935 2.120 -8.699 1.00 64.75 287 GLU A CA 1
ATOM 2207 C C . GLU A 1 287 ? -13.542 1.593 -10.008 1.00 64.75 287 GLU A C 1
ATOM 2209 O O . GLU A 1 287 ? -13.590 2.324 -10.996 1.00 64.75 287 GLU A O 1
ATOM 2214 N N . THR A 1 288 ? -14.017 0.345 -10.034 1.00 60.34 288 THR A N 1
ATOM 2215 C CA . THR A 1 288 ? -14.623 -0.272 -11.223 1.00 60.34 288 THR A CA 1
ATOM 2216 C C . THR A 1 288 ? -16.108 0.046 -11.357 1.00 60.34 288 THR A C 1
ATOM 2218 O O . THR A 1 288 ? -16.674 -0.115 -12.441 1.00 60.34 288 THR A O 1
ATOM 2221 N N . VAL A 1 289 ? -16.745 0.499 -10.273 1.00 71.62 289 VAL A N 1
ATOM 2222 C CA . VAL A 1 289 ? -18.169 0.828 -10.270 1.00 71.62 289 VAL A CA 1
ATOM 2223 C C . VAL A 1 289 ? -18.408 2.015 -11.212 1.00 71.62 289 VAL A C 1
ATOM 2225 O O . VAL A 1 289 ? -17.789 3.072 -11.042 1.00 71.62 289 VAL A O 1
ATOM 2228 N N . PRO A 1 290 ? -19.300 1.881 -12.214 1.00 77.19 290 PRO A N 1
ATOM 2229 C CA . PRO A 1 290 ? -19.586 2.965 -13.141 1.00 77.19 290 PRO A CA 1
ATOM 2230 C C . PRO A 1 290 ? -20.038 4.224 -12.403 1.00 77.19 290 PRO A C 1
ATOM 2232 O O . PRO A 1 290 ? -20.850 4.157 -11.481 1.00 77.19 290 PRO A O 1
ATOM 2235 N N . HIS A 1 291 ? -19.587 5.389 -12.873 1.00 85.31 291 HIS A N 1
ATOM 2236 C CA . HIS A 1 291 ? -19.924 6.681 -12.268 1.00 85.31 291 HIS A CA 1
ATOM 2237 C C . HIS A 1 291 ? -21.435 6.868 -12.030 1.00 85.31 291 HIS A C 1
ATOM 2239 O O . HIS A 1 291 ? -21.830 7.384 -10.992 1.00 85.31 291 HIS A O 1
ATOM 2245 N N . ALA A 1 292 ? -22.289 6.406 -12.952 1.00 86.69 292 ALA A N 1
ATOM 2246 C CA . ALA A 1 292 ? -23.743 6.507 -12.808 1.00 86.69 292 ALA A CA 1
ATOM 2247 C C . ALA A 1 292 ? -24.283 5.753 -11.576 1.00 86.69 292 ALA A C 1
ATOM 2249 O O . ALA A 1 292 ? -25.200 6.235 -10.915 1.00 86.69 292 ALA A O 1
ATOM 2250 N N . GLU A 1 293 ? -23.705 4.595 -11.248 1.00 89.06 293 GLU A N 1
ATOM 2251 C CA . GLU A 1 293 ? -24.074 3.842 -10.048 1.00 89.06 293 GLU A CA 1
ATOM 2252 C C . GLU A 1 293 ? -23.531 4.524 -8.789 1.00 89.06 293 GLU A C 1
ATOM 2254 O O . GLU A 1 293 ? -24.259 4.656 -7.807 1.00 89.06 293 GLU A O 1
ATOM 2259 N N . VAL A 1 294 ? -22.293 5.031 -8.823 1.00 90.06 294 VAL A N 1
ATOM 2260 C CA . VAL A 1 294 ? -21.728 5.794 -7.698 1.00 90.06 294 VAL A CA 1
ATOM 2261 C C . VAL A 1 294 ? -22.568 7.037 -7.400 1.00 90.06 294 VAL A C 1
ATOM 2263 O O . VAL A 1 294 ? -22.912 7.275 -6.244 1.00 90.06 294 VAL A O 1
ATOM 2266 N N . HIS A 1 295 ? -22.973 7.779 -8.434 1.00 93.25 295 HIS A N 1
ATOM 2267 C CA . HIS A 1 295 ? -23.883 8.917 -8.314 1.00 93.25 295 HIS A CA 1
ATOM 2268 C C . HIS A 1 295 ? -25.195 8.511 -7.630 1.00 93.25 295 HIS A C 1
ATOM 2270 O O . HIS A 1 295 ? -25.611 9.160 -6.671 1.00 93.25 295 HIS A O 1
ATOM 2276 N N . GLN A 1 296 ? -25.817 7.405 -8.057 1.00 95.19 296 GLN A N 1
ATOM 2277 C CA . GLN A 1 296 ? -27.052 6.920 -7.436 1.00 95.19 296 GLN A CA 1
ATOM 2278 C C . GLN A 1 296 ? -26.855 6.578 -5.953 1.00 95.19 296 GLN A C 1
ATOM 2280 O O . GLN A 1 296 ? -27.646 7.016 -5.121 1.00 95.19 296 GLN A O 1
ATOM 2285 N N . ARG A 1 297 ? -25.768 5.882 -5.592 1.00 95.62 297 ARG A N 1
ATOM 2286 C CA . ARG A 1 297 ? -25.475 5.555 -4.185 1.00 95.62 297 ARG A CA 1
ATOM 2287 C C . ARG A 1 297 ? -25.234 6.791 -3.324 1.00 95.62 297 ARG A C 1
ATOM 2289 O O . ARG A 1 297 ? -25.613 6.798 -2.154 1.00 95.62 297 ARG A O 1
ATOM 2296 N N . ILE A 1 298 ? -24.636 7.843 -3.884 1.00 96.44 298 ILE A N 1
ATOM 2297 C CA . ILE A 1 298 ? -24.491 9.128 -3.191 1.00 96.44 298 ILE A CA 1
ATOM 2298 C C . ILE A 1 298 ? -25.871 9.744 -2.939 1.00 96.44 298 ILE A C 1
ATOM 2300 O O . ILE A 1 298 ? -26.140 10.153 -1.809 1.00 96.44 298 ILE A O 1
ATOM 2304 N N . GLN A 1 299 ? -26.763 9.773 -3.936 1.00 95.56 299 GLN A N 1
ATOM 2305 C CA . GLN A 1 299 ? -28.129 10.284 -3.745 1.00 95.56 299 GLN A CA 1
ATOM 2306 C C . GLN A 1 299 ? -28.888 9.494 -2.673 1.00 95.56 299 GLN A C 1
ATOM 2308 O O . GLN A 1 299 ? -29.499 10.093 -1.783 1.00 95.56 299 GLN A O 1
ATOM 2313 N N . ASP A 1 300 ? -28.807 8.164 -2.722 1.00 95.19 300 ASP A N 1
ATOM 2314 C CA . ASP A 1 300 ? -29.466 7.276 -1.765 1.00 95.19 300 ASP A CA 1
ATOM 2315 C C . ASP A 1 300 ? -28.936 7.513 -0.343 1.00 95.19 300 ASP A C 1
ATOM 2317 O O . ASP A 1 300 ? -29.726 7.646 0.592 1.00 95.19 300 ASP A O 1
ATOM 2321 N N . LEU A 1 301 ? -27.616 7.673 -0.178 1.00 94.94 301 LEU A N 1
ATOM 2322 C CA . LEU A 1 301 ? -26.989 8.029 1.099 1.00 94.94 301 LEU A CA 1
ATOM 2323 C C . LEU A 1 301 ? -27.520 9.366 1.635 1.00 94.94 301 LEU A C 1
ATOM 2325 O O . LEU A 1 301 ? -27.896 9.454 2.806 1.00 94.94 301 LEU A O 1
ATOM 2329 N N . MET A 1 302 ? -27.576 10.408 0.796 1.00 94.69 302 MET A N 1
ATOM 2330 C CA . MET A 1 302 ? -28.060 11.729 1.217 1.00 94.69 302 MET A CA 1
ATOM 2331 C C . MET A 1 302 ? -29.513 11.674 1.706 1.00 94.69 302 MET A C 1
ATOM 2333 O O . MET A 1 302 ? -29.850 12.309 2.712 1.00 94.69 302 MET A O 1
ATOM 2337 N N . GLN A 1 303 ? -30.366 10.920 1.006 1.00 92.56 303 GLN A N 1
ATOM 2338 C CA . GLN A 1 303 ? -31.781 10.764 1.344 1.00 92.56 303 GLN A CA 1
ATOM 2339 C C . GLN A 1 303 ? -31.979 9.902 2.592 1.00 92.56 303 GLN A C 1
ATOM 2341 O O . GLN A 1 303 ? -32.663 10.328 3.528 1.00 92.56 303 GLN A O 1
ATOM 2346 N N . HIS A 1 304 ? -31.364 8.718 2.628 1.00 91.81 304 HIS A N 1
ATOM 2347 C CA . HIS A 1 304 ? -31.504 7.764 3.725 1.00 91.81 304 HIS A CA 1
ATOM 2348 C C . HIS A 1 304 ? -31.003 8.366 5.041 1.00 91.81 304 HIS A C 1
ATOM 2350 O O . HIS A 1 304 ? -31.704 8.313 6.058 1.00 91.81 304 HIS A O 1
ATOM 2356 N N . GLU A 1 305 ? -29.845 9.035 5.015 1.00 90.44 305 GLU A N 1
ATOM 2357 C CA . GLU A 1 305 ? -29.220 9.624 6.206 1.00 90.44 305 GLU A CA 1
ATOM 2358 C C . GLU A 1 305 ? -29.744 11.009 6.598 1.00 90.44 305 GLU A C 1
ATOM 2360 O O . GLU A 1 305 ? -29.410 11.520 7.673 1.00 90.44 305 GLU A O 1
ATOM 2365 N N . GLN A 1 306 ? -30.640 11.581 5.783 1.00 90.12 306 GLN A N 1
ATOM 2366 C CA . GLN A 1 306 ? -31.219 12.916 5.974 1.00 90.12 306 GLN A CA 1
ATOM 2367 C C . GLN A 1 306 ? -30.128 13.984 6.139 1.00 90.12 306 GLN A C 1
ATOM 2369 O O . GLN A 1 306 ? -30.160 14.806 7.060 1.00 90.12 306 GLN A O 1
ATOM 2374 N N . ILE A 1 307 ? -29.133 13.952 5.250 1.00 91.19 307 ILE A N 1
ATOM 2375 C CA . ILE A 1 307 ? -27.997 14.874 5.282 1.00 91.19 307 ILE A CA 1
ATOM 2376 C C . ILE A 1 307 ? -28.477 16.297 4.955 1.00 91.19 307 ILE A C 1
ATOM 2378 O O . ILE A 1 307 ? -29.104 16.547 3.922 1.00 91.19 307 ILE A O 1
ATOM 2382 N N . ALA A 1 308 ? -28.164 17.262 5.825 1.00 88.38 308 ALA A N 1
ATOM 2383 C CA . ALA A 1 308 ? -28.443 18.674 5.565 1.00 88.38 308 ALA A CA 1
ATOM 2384 C C . ALA A 1 308 ? -27.691 19.152 4.311 1.00 88.38 308 ALA A C 1
ATOM 2386 O O . ALA A 1 308 ? -26.586 18.698 4.046 1.00 88.38 308 ALA A O 1
ATOM 2387 N N . ASN A 1 309 ? -28.256 20.085 3.537 1.00 90.50 309 ASN A N 1
ATOM 2388 C CA . ASN A 1 309 ? -27.656 20.554 2.276 1.00 90.50 309 ASN A CA 1
ATOM 2389 C C . ASN A 1 309 ? -27.291 19.411 1.299 1.00 90.50 309 ASN A C 1
ATOM 2391 O O . ASN A 1 309 ? -26.267 19.487 0.620 1.00 90.50 309 ASN A O 1
ATOM 2395 N N . ALA A 1 310 ? -28.132 18.369 1.217 1.00 91.50 310 ALA A N 1
ATOM 2396 C CA . ALA A 1 310 ? -27.929 17.168 0.397 1.00 91.50 310 ALA A CA 1
ATOM 2397 C C . ALA A 1 310 ? -27.398 17.450 -1.021 1.00 91.50 310 ALA A C 1
ATOM 2399 O O . ALA A 1 310 ? -26.442 16.817 -1.451 1.00 91.50 310 ALA A O 1
ATOM 2400 N N . SER A 1 311 ? -27.952 18.447 -1.723 1.00 91.75 311 SER A N 1
ATOM 2401 C CA . SER A 1 311 ? -27.509 18.806 -3.080 1.00 91.75 311 SER A CA 1
ATOM 2402 C C . SER A 1 311 ? -26.040 19.244 -3.142 1.00 91.75 311 SER A C 1
ATOM 2404 O O . SER A 1 311 ? -25.325 18.857 -4.067 1.00 91.75 311 SER A O 1
ATOM 2406 N N . LEU A 1 312 ? -25.583 20.047 -2.175 1.00 92.62 312 LEU A N 1
ATOM 2407 C CA . LEU A 1 312 ? -24.195 20.505 -2.122 1.00 92.62 312 LEU A CA 1
ATOM 2408 C C . LEU A 1 312 ? -23.273 19.365 -1.678 1.00 92.62 312 LEU A C 1
ATOM 2410 O O . LEU A 1 312 ? -22.232 19.157 -2.289 1.00 92.62 312 LEU A O 1
ATOM 2414 N N . ASN A 1 313 ? -23.672 18.603 -0.657 1.00 94.44 313 ASN A N 1
ATOM 2415 C CA . ASN A 1 313 ? -22.888 17.475 -0.151 1.00 94.44 313 ASN A CA 1
ATOM 2416 C C . ASN A 1 313 ? -22.712 16.365 -1.197 1.00 94.44 313 ASN A C 1
ATOM 2418 O O . ASN A 1 313 ? -21.602 15.872 -1.366 1.00 94.44 313 ASN A O 1
ATOM 2422 N N . SER A 1 314 ? -23.757 16.048 -1.966 1.00 94.50 314 SER A N 1
ATOM 2423 C CA . SER A 1 314 ? -23.661 15.136 -3.114 1.00 94.50 314 SER A CA 1
ATOM 2424 C C . SER A 1 314 ? -22.622 15.615 -4.121 1.00 94.50 314 SER A C 1
ATOM 2426 O O . SER A 1 314 ? -21.718 14.870 -4.483 1.00 94.50 314 SER A O 1
ATOM 2428 N N . SER A 1 315 ? -22.701 16.892 -4.505 1.00 94.19 315 SER A N 1
ATOM 2429 C CA . SER A 1 315 ? -21.773 17.497 -5.465 1.00 94.19 315 SER A CA 1
ATOM 2430 C C . SER A 1 315 ? -20.323 17.458 -4.969 1.00 94.19 315 SER A C 1
ATOM 2432 O O . SER A 1 315 ? -19.408 17.212 -5.750 1.00 94.19 315 SER A O 1
ATOM 2434 N N . LEU A 1 316 ? -20.099 17.692 -3.672 1.00 95.56 316 LEU A N 1
ATOM 2435 C CA . LEU A 1 316 ? -18.767 17.659 -3.060 1.00 95.56 316 LEU A CA 1
ATOM 2436 C C . LEU A 1 316 ? -18.191 16.240 -3.000 1.00 95.56 316 LEU A C 1
ATOM 2438 O O . LEU A 1 316 ? -17.006 16.075 -3.281 1.00 95.56 316 LEU A O 1
ATOM 2442 N N . LEU A 1 317 ? -19.001 15.224 -2.671 1.00 95.19 317 LEU A N 1
ATOM 2443 C CA . LEU A 1 317 ? -18.556 13.826 -2.704 1.00 95.19 317 LEU A CA 1
ATOM 2444 C C . LEU A 1 317 ? -18.269 13.352 -4.131 1.00 95.19 317 LEU A C 1
ATOM 2446 O O . LEU A 1 317 ? -17.256 12.695 -4.359 1.00 95.19 317 LEU A O 1
ATOM 2450 N N . GLU A 1 318 ? -19.116 13.715 -5.095 1.00 92.94 318 GLU A N 1
ATOM 2451 C CA . GLU A 1 318 ? -18.883 13.407 -6.510 1.00 92.94 318 GLU A CA 1
ATOM 2452 C C . GLU A 1 318 ? -17.586 14.043 -7.007 1.00 92.94 318 GLU A C 1
ATOM 2454 O O . GLU A 1 318 ? -16.760 13.354 -7.600 1.00 92.94 318 GLU A O 1
ATOM 2459 N N . TYR A 1 319 ? -17.353 15.320 -6.692 1.00 92.00 319 TYR A N 1
ATOM 2460 C CA . TYR A 1 319 ? -16.102 15.999 -7.027 1.00 92.00 319 TYR A CA 1
ATOM 2461 C C . TYR A 1 319 ? -14.887 15.361 -6.346 1.00 92.00 319 TYR A C 1
ATOM 2463 O O . TYR A 1 319 ? -13.841 15.200 -6.971 1.00 92.00 319 TYR A O 1
ATOM 2471 N N . LEU A 1 320 ? -15.014 14.974 -5.074 1.00 92.00 320 LEU A N 1
ATOM 2472 C CA . LEU A 1 320 ? -13.944 14.310 -4.334 1.00 92.00 320 LEU A CA 1
ATOM 2473 C C . LEU A 1 320 ? -13.538 12.989 -5.000 1.00 92.00 320 LEU A C 1
ATOM 2475 O O . LEU A 1 320 ? -12.346 12.707 -5.086 1.00 92.00 320 LEU A O 1
ATOM 2479 N N . LEU A 1 321 ? -14.497 12.186 -5.467 1.00 86.56 321 LEU A N 1
ATOM 2480 C CA . LEU A 1 321 ? -14.225 10.903 -6.125 1.00 86.56 321 LEU A CA 1
ATOM 2481 C C . LEU A 1 321 ? -13.805 11.062 -7.594 1.00 86.56 321 LEU A C 1
ATOM 2483 O O . LEU A 1 321 ? -12.984 10.282 -8.079 1.00 86.56 321 LEU A O 1
ATOM 2487 N N . TYR A 1 322 ? -14.340 12.073 -8.282 1.00 84.62 322 TYR A N 1
ATOM 2488 C CA . TYR A 1 322 ? -14.158 12.325 -9.711 1.00 84.62 322 TYR A CA 1
ATOM 2489 C C . TYR A 1 322 ? -13.830 13.809 -9.968 1.00 84.62 322 TYR A C 1
ATOM 2491 O O . TYR A 1 322 ? -14.656 14.558 -10.496 1.00 84.62 322 TYR A O 1
ATOM 2499 N N . PRO A 1 323 ? -12.599 14.258 -9.657 1.00 79.50 323 PRO A N 1
ATOM 2500 C CA . PRO A 1 323 ? -12.222 15.676 -9.725 1.00 79.50 323 PRO A CA 1
ATOM 2501 C C . PRO A 1 323 ? -12.224 16.265 -11.146 1.00 79.50 323 PRO A C 1
ATOM 2503 O O . PRO A 1 323 ? -12.163 17.479 -11.315 1.00 79.50 323 PRO A O 1
ATOM 2506 N N . HIS A 1 324 ? -12.298 15.419 -12.177 1.00 74.75 324 HIS A N 1
ATOM 2507 C CA . HIS A 1 324 ? -12.405 15.826 -13.580 1.00 74.75 324 HIS A CA 1
ATOM 2508 C C . HIS A 1 324 ? -13.837 16.194 -13.999 1.00 74.75 324 HIS A C 1
ATOM 2510 O O . HIS A 1 324 ? -14.032 16.716 -15.098 1.00 74.75 324 HIS A O 1
ATOM 2516 N N . LEU A 1 325 ? -14.845 15.918 -13.165 1.00 77.38 325 LEU A N 1
ATOM 2517 C CA . LEU A 1 325 ? -16.220 16.295 -13.464 1.00 77.38 325 LEU A CA 1
ATOM 2518 C C . LEU A 1 325 ? -16.399 17.805 -13.356 1.00 77.38 325 LEU A C 1
ATOM 2520 O O . LEU A 1 325 ? -16.078 18.443 -12.352 1.00 77.38 325 LEU A O 1
ATOM 2524 N N . GLU A 1 326 ? -16.991 18.383 -14.393 1.00 82.06 326 GLU A N 1
ATOM 2525 C CA . GLU A 1 326 ? -17.345 19.789 -14.377 1.00 82.06 326 GLU A CA 1
ATOM 2526 C C . GLU A 1 326 ? -18.638 20.008 -13.589 1.00 82.06 326 GLU A C 1
ATOM 2528 O O . GLU A 1 326 ? -19.735 19.847 -14.120 1.00 82.06 326 GLU A O 1
ATOM 2533 N N . ILE A 1 327 ? -18.516 20.432 -12.329 1.00 85.75 327 ILE A N 1
ATOM 2534 C CA . ILE A 1 327 ? -19.668 20.765 -11.483 1.00 85.75 327 ILE A CA 1
ATOM 2535 C C . ILE A 1 327 ? -19.807 22.296 -11.382 1.00 85.75 327 ILE A C 1
ATOM 2537 O O . ILE A 1 327 ? -19.034 22.936 -10.659 1.00 85.75 327 ILE A O 1
ATOM 2541 N N . PRO A 1 328 ? -20.788 22.925 -12.069 1.00 82.94 328 PRO A N 1
ATOM 2542 C CA . PRO A 1 328 ? -20.882 24.387 -12.174 1.00 82.94 328 PRO A CA 1
ATOM 2543 C C . PRO A 1 328 ? -20.957 25.112 -10.826 1.00 82.94 328 PRO A C 1
ATOM 2545 O O . PRO A 1 328 ? -20.387 26.188 -10.666 1.00 82.94 328 PRO A O 1
ATOM 2548 N N . GLN A 1 329 ? -21.630 24.510 -9.844 1.00 84.00 329 GLN A N 1
ATOM 2549 C CA . GLN A 1 329 ? -21.803 25.088 -8.508 1.00 84.00 329 GLN A CA 1
ATOM 2550 C C . GLN A 1 329 ? -20.485 25.166 -7.720 1.00 84.00 329 GLN A C 1
ATOM 2552 O O . GLN A 1 329 ? -20.330 26.050 -6.879 1.00 84.00 329 GLN A O 1
ATOM 2557 N N . LEU A 1 330 ? -19.530 24.274 -8.004 1.00 87.88 330 LEU A N 1
ATOM 2558 C CA . LEU A 1 330 ? -18.229 24.230 -7.332 1.00 87.88 330 LEU A CA 1
ATOM 2559 C C . LEU A 1 330 ? -17.178 25.091 -8.044 1.00 87.88 330 LEU A C 1
ATOM 2561 O O . LEU A 1 330 ? -16.309 25.647 -7.378 1.00 87.88 330 LEU A O 1
ATOM 2565 N N . LYS A 1 331 ? -17.300 25.290 -9.367 1.00 82.75 331 LYS A N 1
ATOM 2566 C CA . LYS A 1 331 ? -16.388 26.133 -10.174 1.00 82.75 331 LYS A CA 1
ATOM 2567 C C . LYS A 1 331 ? -16.272 27.581 -9.678 1.00 82.75 331 LYS A C 1
ATOM 2569 O O . LYS A 1 331 ? -15.276 28.242 -9.944 1.00 82.75 331 LYS A O 1
ATOM 2574 N N . LEU A 1 332 ? -17.291 28.085 -8.983 1.00 84.62 332 LEU A N 1
ATOM 2575 C CA . LEU A 1 332 ? -17.319 29.449 -8.441 1.00 84.62 332 LEU A CA 1
ATOM 2576 C C . LEU A 1 332 ? -16.588 29.584 -7.094 1.00 84.62 332 LEU A C 1
ATOM 2578 O O . LEU A 1 332 ? -16.460 30.695 -6.574 1.00 84.62 332 LEU A O 1
ATOM 2582 N N . MET A 1 333 ? -16.158 28.476 -6.487 1.00 90.50 333 MET A N 1
ATOM 2583 C CA . MET A 1 333 ? -15.472 28.485 -5.198 1.00 90.50 333 MET A CA 1
ATOM 2584 C C . MET A 1 333 ? -13.966 28.672 -5.384 1.00 90.50 333 MET A C 1
ATOM 2586 O O . MET A 1 333 ? -13.370 28.129 -6.309 1.00 90.50 333 MET A O 1
ATOM 2590 N N . SER A 1 334 ? -13.333 29.412 -4.469 1.00 92.38 334 SER A N 1
ATOM 2591 C CA . SER A 1 334 ? -11.874 29.387 -4.366 1.00 92.38 334 SER A CA 1
ATOM 2592 C C . SER A 1 334 ? -11.399 27.995 -3.916 1.00 92.38 334 SER A C 1
ATOM 2594 O O . SER A 1 334 ? -12.148 27.312 -3.207 1.00 92.38 334 SER A O 1
ATOM 2596 N N . PRO A 1 335 ? -10.162 27.583 -4.260 1.00 88.06 335 PRO A N 1
ATOM 2597 C CA . PRO A 1 335 ? -9.610 26.290 -3.847 1.00 88.06 335 PRO A CA 1
ATOM 2598 C C . PRO A 1 335 ? -9.707 26.041 -2.335 1.00 88.06 335 PRO A C 1
ATOM 2600 O O . PRO A 1 335 ? -10.212 25.001 -1.919 1.00 88.06 335 PRO A O 1
ATOM 2603 N N . ASP A 1 336 ? -9.355 27.036 -1.513 1.00 91.75 336 ASP A N 1
ATOM 2604 C CA . ASP A 1 336 ? -9.423 26.928 -0.048 1.00 91.75 336 ASP A CA 1
ATOM 2605 C C . ASP A 1 336 ? -10.852 26.700 0.453 1.00 91.75 336 ASP A C 1
ATOM 2607 O O . ASP A 1 336 ? -11.101 25.899 1.357 1.00 91.75 336 ASP A O 1
ATOM 2611 N N . ARG A 1 337 ? -11.825 27.395 -0.149 1.00 93.81 337 ARG A N 1
ATOM 2612 C CA . ARG A 1 337 ? -13.233 27.252 0.224 1.00 93.81 337 ARG A CA 1
ATOM 2613 C C . ARG A 1 337 ? -13.753 25.879 -0.174 1.00 93.81 337 ARG A C 1
ATOM 2615 O O . ARG A 1 337 ? -14.472 25.266 0.610 1.00 93.81 337 ARG A O 1
ATOM 2622 N N . LEU A 1 338 ? -13.393 25.401 -1.363 1.00 93.38 338 LEU A N 1
ATOM 2623 C CA . LEU A 1 338 ? -13.766 24.075 -1.844 1.00 93.38 338 LEU A CA 1
ATOM 2624 C C . LEU A 1 338 ? -13.209 22.988 -0.919 1.00 93.38 338 LEU A C 1
ATOM 2626 O O . LEU A 1 338 ? -13.971 22.144 -0.454 1.00 93.38 338 LEU A O 1
ATOM 2630 N N . GLN A 1 339 ? -11.926 23.067 -0.564 1.00 95.00 339 GLN A N 1
ATOM 2631 C CA . GLN A 1 339 ? -11.298 22.159 0.394 1.00 95.00 339 GLN A CA 1
ATOM 2632 C C . GLN A 1 339 ? -12.032 22.153 1.744 1.00 95.00 339 GLN A C 1
ATOM 2634 O O . GLN A 1 339 ? -12.377 21.086 2.253 1.00 95.00 339 GLN A O 1
ATOM 2639 N N . GLN A 1 340 ? -12.314 23.327 2.318 1.00 95.38 340 GLN A N 1
ATOM 2640 C CA . GLN A 1 340 ? -13.049 23.430 3.585 1.00 95.38 340 GLN A CA 1
ATOM 2641 C C . GLN A 1 340 ? -14.450 22.811 3.497 1.00 95.38 340 GLN A C 1
ATOM 2643 O O . GLN A 1 340 ? -14.898 22.165 4.445 1.00 95.38 340 GLN A O 1
ATOM 2648 N N . GLN A 1 341 ? -15.147 22.993 2.371 1.00 95.69 341 GLN A N 1
ATOM 2649 C CA . GLN A 1 341 ? -16.462 22.391 2.149 1.00 95.69 341 GLN A CA 1
ATOM 2650 C C . GLN A 1 341 ? -16.375 20.868 2.004 1.00 95.69 341 GLN A C 1
ATOM 2652 O O . GLN A 1 341 ? -17.196 20.182 2.602 1.00 95.69 341 GLN A O 1
ATOM 2657 N N . ILE A 1 342 ? -15.371 20.329 1.302 1.00 96.50 342 ILE A N 1
ATOM 2658 C CA . ILE A 1 342 ? -15.129 18.877 1.212 1.00 96.50 342 ILE A CA 1
ATOM 2659 C C . ILE A 1 342 ? -14.893 18.294 2.610 1.00 96.50 342 ILE A C 1
ATOM 2661 O O . ILE A 1 342 ? -15.566 17.345 3.009 1.00 96.50 342 ILE A O 1
ATOM 2665 N N . PHE A 1 343 ? -13.988 18.895 3.389 1.00 97.56 343 PHE A N 1
ATOM 2666 C CA . PHE A 1 343 ? -13.669 18.431 4.743 1.00 97.56 343 PHE A CA 1
ATOM 2667 C C . PHE A 1 343 ? -14.882 18.436 5.664 1.00 97.56 343 PHE A C 1
ATOM 2669 O O . PHE A 1 343 ? -15.103 17.488 6.424 1.00 97.56 343 PHE A O 1
ATOM 2676 N N . ARG A 1 344 ? -15.680 19.501 5.586 1.00 95.88 344 ARG A N 1
ATOM 2677 C CA . ARG A 1 344 ? -16.913 19.622 6.352 1.00 95.88 344 ARG A CA 1
ATOM 2678 C C . ARG A 1 344 ? -17.957 18.607 5.899 1.00 95.88 344 ARG A C 1
ATOM 2680 O O . ARG A 1 344 ? -18.564 17.975 6.749 1.00 95.88 344 ARG A O 1
ATOM 2687 N N . SER A 1 345 ? -18.122 18.421 4.592 1.00 96.38 345 SER A N 1
ATOM 2688 C CA . SER A 1 345 ? -19.079 17.482 4.007 1.00 96.38 345 SER A CA 1
ATOM 2689 C C . SER A 1 345 ? -18.853 16.060 4.510 1.00 96.38 345 SER A C 1
ATOM 2691 O O . SER A 1 345 ? -19.756 15.463 5.097 1.00 96.38 345 SER A O 1
ATOM 2693 N N . VAL A 1 346 ? -17.627 15.543 4.369 1.00 97.38 346 VAL A N 1
ATOM 2694 C CA . VAL A 1 346 ? -17.302 14.181 4.818 1.00 97.38 346 VAL A CA 1
ATOM 2695 C C . VAL A 1 346 ? -17.466 14.053 6.335 1.00 97.38 346 VAL A C 1
ATOM 2697 O O . VAL A 1 346 ? -18.070 13.091 6.806 1.00 97.38 346 VAL A O 1
ATOM 2700 N N . SER A 1 347 ? -16.999 15.044 7.103 1.00 96.50 347 SER A N 1
ATOM 2701 C CA . SER A 1 347 ? -17.153 15.059 8.564 1.00 96.50 347 SER A CA 1
ATOM 2702 C C . SER A 1 347 ? -18.623 15.031 8.991 1.00 96.50 347 SER A C 1
ATOM 2704 O O . SER A 1 347 ? -19.010 14.177 9.784 1.00 96.50 347 SER A O 1
ATOM 2706 N N . ASP A 1 348 ? -19.456 15.919 8.444 1.00 94.31 348 ASP A N 1
ATOM 2707 C CA . ASP A 1 348 ? -20.875 16.035 8.794 1.00 94.31 348 ASP A CA 1
ATOM 2708 C C . ASP A 1 348 ? -21.630 14.731 8.479 1.00 94.31 348 ASP A C 1
ATOM 2710 O O . ASP A 1 348 ? -22.465 14.295 9.274 1.00 94.31 348 ASP A O 1
ATOM 2714 N N . ILE A 1 349 ? -21.294 14.064 7.368 1.00 96.12 349 ILE A N 1
ATOM 2715 C CA . ILE A 1 349 ? -21.874 12.768 6.987 1.00 96.12 349 ILE A CA 1
ATOM 2716 C C . ILE A 1 349 ? -21.485 11.669 7.983 1.00 96.12 349 ILE A C 1
ATOM 2718 O O . ILE A 1 349 ? -22.363 10.956 8.473 1.00 96.12 349 ILE A O 1
ATOM 2722 N N . LEU A 1 350 ? -20.200 11.543 8.332 1.00 96.31 350 LEU A N 1
ATOM 2723 C CA . LEU A 1 350 ? -19.736 10.543 9.303 1.00 96.31 350 LEU A CA 1
ATOM 2724 C C . LEU A 1 350 ? -20.333 10.773 10.696 1.00 96.31 350 LEU A C 1
ATOM 2726 O O . LEU A 1 350 ? -20.761 9.822 11.351 1.00 96.31 350 LEU A O 1
ATOM 2730 N N . LEU A 1 351 ? -20.413 12.030 11.141 1.00 95.19 351 LEU A N 1
ATOM 2731 C CA . LEU A 1 351 ? -21.032 12.384 12.419 1.00 95.19 351 LEU A CA 1
ATOM 2732 C C . LEU A 1 351 ? -22.534 12.073 12.423 1.00 95.19 351 LEU A C 1
ATOM 2734 O O . LEU A 1 351 ? -23.059 11.589 13.425 1.00 95.19 351 LEU A O 1
ATOM 2738 N N . GLN A 1 352 ? -23.235 12.328 11.316 1.00 94.44 352 GLN A N 1
ATOM 2739 C CA . GLN A 1 352 ? -24.658 12.016 11.191 1.00 94.44 352 GLN A CA 1
ATOM 2740 C C . GLN A 1 352 ? -24.919 10.504 11.192 1.00 94.44 352 GLN A C 1
ATOM 2742 O O . GLN A 1 352 ? -25.844 10.047 11.866 1.00 94.44 352 GLN A O 1
ATOM 2747 N N . LEU A 1 353 ? -24.075 9.726 10.513 1.00 94.44 353 LEU A N 1
ATOM 2748 C CA . LEU A 1 353 ? -24.114 8.263 10.555 1.00 94.44 353 LEU A CA 1
ATOM 2749 C C . LEU A 1 353 ? -23.853 7.733 11.969 1.00 94.44 353 LEU A C 1
ATOM 2751 O O . LEU A 1 353 ? -24.613 6.899 12.459 1.00 94.44 353 LEU A O 1
ATOM 2755 N N . GLY A 1 354 ? -22.837 8.266 12.653 1.00 93.62 354 GLY A N 1
ATOM 2756 C CA . GLY A 1 354 ? -22.485 7.872 14.018 1.00 93.62 354 GLY A CA 1
ATOM 2757 C C . GLY A 1 354 ? -23.599 8.140 15.032 1.00 93.62 354 GLY A C 1
ATOM 2758 O O . GLY A 1 354 ? -23.749 7.404 15.999 1.00 93.62 354 GLY A O 1
ATOM 2759 N N . LYS A 1 355 ? -24.448 9.150 14.803 1.00 93.00 355 LYS A N 1
ATOM 2760 C CA . LYS A 1 355 ? -25.639 9.396 15.641 1.00 93.00 355 LYS A CA 1
ATOM 2761 C C . LYS A 1 355 ? -26.717 8.319 15.494 1.00 93.00 355 LYS A C 1
ATOM 2763 O O . LYS A 1 355 ? -27.550 8.180 16.390 1.00 93.00 355 LYS A O 1
ATOM 2768 N N . ARG A 1 356 ? -26.735 7.594 14.374 1.00 90.62 356 ARG A N 1
ATOM 2769 C CA . ARG A 1 356 ? -27.767 6.601 14.041 1.00 90.62 356 ARG A CA 1
ATOM 2770 C C . ARG A 1 356 ? -27.335 5.175 14.342 1.00 90.62 356 ARG A C 1
ATOM 2772 O O . ARG A 1 356 ? -28.167 4.387 14.784 1.00 90.62 356 ARG A O 1
ATOM 2779 N N . GLN A 1 357 ? -26.060 4.859 14.137 1.00 93.75 357 GLN A N 1
ATOM 2780 C CA . GLN A 1 357 ? -25.519 3.522 14.361 1.00 93.75 357 GLN A CA 1
ATOM 2781 C C . GLN A 1 357 ? -24.056 3.562 14.828 1.00 93.75 357 GLN A C 1
ATOM 2783 O O . GLN A 1 357 ? -23.356 4.533 14.537 1.00 93.75 357 GLN A O 1
ATOM 2788 N N . PRO A 1 358 ? -23.582 2.516 15.529 1.00 97.00 358 PRO A N 1
ATOM 2789 C CA . PRO A 1 358 ? -22.180 2.376 15.907 1.00 97.00 358 PRO A CA 1
ATOM 2790 C C . PRO A 1 358 ? -21.257 2.345 14.685 1.00 97.00 358 PRO A C 1
ATOM 2792 O O . PRO A 1 358 ? -21.511 1.606 13.730 1.00 97.00 358 PRO A O 1
ATOM 2795 N N . LEU A 1 359 ? -20.168 3.114 14.726 1.00 97.31 359 LEU A N 1
ATOM 2796 C CA . LEU A 1 359 ? -19.171 3.171 13.655 1.00 97.31 359 LEU A CA 1
ATOM 2797 C C . LEU A 1 359 ? -17.776 2.810 14.167 1.00 97.31 359 LEU A C 1
ATOM 2799 O O . LEU A 1 359 ? -17.344 3.310 15.205 1.00 97.31 359 LEU A O 1
ATOM 2803 N N . LEU A 1 360 ? -17.043 2.017 13.387 1.00 97.75 360 LEU A N 1
ATOM 2804 C CA . LEU A 1 360 ? -15.595 1.869 13.512 1.00 97.75 360 LEU A CA 1
ATOM 2805 C C . LEU A 1 360 ? -14.943 2.450 12.259 1.00 97.75 360 LEU A C 1
ATOM 2807 O O . LEU A 1 360 ? -15.094 1.919 11.161 1.00 97.75 360 LEU A O 1
ATOM 2811 N N . LEU A 1 361 ? -14.226 3.555 12.431 1.00 97.69 361 LEU A N 1
ATOM 2812 C CA . LEU A 1 361 ? -13.452 4.218 11.396 1.00 97.69 361 LEU A CA 1
ATOM 2813 C C . LEU A 1 361 ? -11.988 3.781 11.498 1.00 97.69 361 LEU A C 1
ATOM 2815 O O . LEU A 1 361 ? -11.279 4.209 12.407 1.00 97.69 361 LEU A O 1
ATOM 2819 N N . LEU A 1 362 ? -11.541 2.943 10.566 1.00 96.88 362 LEU A N 1
ATOM 2820 C CA . LEU A 1 362 ? -10.163 2.465 10.483 1.00 96.88 362 LEU A CA 1
ATOM 2821 C C . LEU A 1 362 ? -9.361 3.317 9.492 1.00 96.88 362 LEU A C 1
ATOM 2823 O O . LEU A 1 362 ? -9.586 3.250 8.285 1.00 96.88 362 LEU A O 1
ATOM 2827 N N . MET A 1 363 ? -8.401 4.087 9.998 1.00 95.50 363 MET A N 1
ATOM 2828 C CA . MET A 1 363 ? -7.430 4.833 9.195 1.00 95.50 363 MET A CA 1
ATOM 2829 C C . MET A 1 363 ? -6.114 4.053 9.163 1.00 95.50 363 MET A C 1
ATOM 2831 O O . MET A 1 363 ? -5.346 4.068 10.126 1.00 95.50 363 MET A O 1
ATOM 2835 N N . ASP A 1 364 ? -5.887 3.321 8.078 1.00 90.31 364 ASP A N 1
ATOM 2836 C CA . ASP A 1 364 ? -4.812 2.332 7.982 1.00 90.31 364 ASP A CA 1
ATOM 2837 C C . ASP A 1 364 ? -3.566 2.906 7.293 1.00 90.31 364 ASP A C 1
ATOM 2839 O O . ASP A 1 364 ? -3.681 3.660 6.324 1.00 90.31 364 ASP A O 1
ATOM 2843 N N . ASP A 1 365 ? -2.386 2.522 7.786 1.00 87.69 365 ASP A N 1
ATOM 2844 C CA . ASP A 1 365 ? -1.069 2.944 7.300 1.00 87.69 365 ASP A CA 1
ATOM 2845 C C . ASP A 1 365 ? -0.884 4.474 7.270 1.00 87.69 365 ASP A C 1
ATOM 2847 O O . ASP A 1 365 ? -0.374 5.042 6.303 1.00 87.69 365 ASP A O 1
ATOM 2851 N N . LEU A 1 366 ? -1.244 5.163 8.360 1.00 91.25 366 LEU A N 1
ATOM 2852 C CA . LEU A 1 366 ? -1.209 6.630 8.462 1.00 91.25 366 LEU A CA 1
ATOM 2853 C C . LEU A 1 366 ? 0.142 7.263 8.097 1.00 91.25 366 LEU A C 1
ATOM 2855 O O . LEU A 1 366 ? 0.153 8.404 7.640 1.00 91.25 366 LEU A O 1
ATOM 2859 N N . GLN A 1 367 ? 1.255 6.531 8.223 1.00 85.19 367 GLN A N 1
ATOM 2860 C CA . GLN A 1 367 ? 2.575 6.985 7.768 1.00 85.19 367 GLN A CA 1
ATOM 2861 C C . GLN A 1 367 ? 2.640 7.318 6.264 1.00 85.19 367 GLN A C 1
ATOM 2863 O O . GLN A 1 367 ? 3.562 8.000 5.823 1.00 85.19 367 GLN A O 1
ATOM 2868 N N . TRP A 1 368 ? 1.689 6.819 5.471 1.00 85.12 368 TRP A N 1
ATOM 2869 C CA . TRP A 1 368 ? 1.590 7.060 4.034 1.00 85.12 368 TRP A CA 1
ATOM 2870 C C . TRP A 1 368 ? 0.417 7.959 3.631 1.00 85.12 368 TRP A C 1
ATOM 2872 O O . TRP A 1 368 ? 0.231 8.238 2.443 1.00 85.12 368 TRP A O 1
ATOM 2882 N N . CYS A 1 369 ? -0.375 8.407 4.605 1.00 87.44 369 CYS A N 1
ATOM 2883 C CA . CYS A 1 369 ? -1.550 9.233 4.371 1.00 87.44 369 CYS A CA 1
ATOM 2884 C C . CYS A 1 369 ? -1.155 10.547 3.680 1.00 87.44 369 CYS A C 1
ATOM 2886 O O . CYS A 1 369 ? -0.137 11.161 4.004 1.00 87.44 369 CYS A O 1
ATOM 2888 N N . ASP A 1 370 ? -1.951 10.969 2.699 1.00 87.44 370 ASP A N 1
ATOM 2889 C CA . ASP A 1 370 ? -1.707 12.219 1.988 1.00 87.44 370 ASP A CA 1
ATOM 2890 C C . ASP A 1 370 ? -1.960 13.444 2.890 1.00 87.44 370 ASP A C 1
ATOM 2892 O O . ASP A 1 370 ? -2.834 13.394 3.765 1.00 87.44 370 ASP A O 1
ATOM 2896 N N . PRO A 1 371 ? -1.240 14.568 2.686 1.00 90.19 371 PRO A N 1
ATOM 2897 C CA . PRO A 1 371 ? -1.316 15.721 3.585 1.00 90.19 371 PRO A CA 1
ATOM 2898 C C . PRO A 1 371 ? -2.727 16.295 3.766 1.00 90.19 371 PRO A C 1
ATOM 2900 O O . PRO A 1 371 ? -3.085 16.723 4.863 1.00 90.19 371 PRO A O 1
ATOM 2903 N N . LEU A 1 372 ? -3.555 16.282 2.715 1.00 92.25 372 LEU A N 1
ATOM 2904 C CA . LEU A 1 372 ? -4.920 16.811 2.778 1.00 92.25 372 LEU A CA 1
ATOM 2905 C C . LEU A 1 372 ? -5.846 15.882 3.571 1.00 92.25 372 LEU A C 1
ATOM 2907 O O . LEU A 1 372 ? -6.642 16.364 4.378 1.00 92.25 372 LEU A O 1
ATOM 2911 N N . SER A 1 373 ? -5.721 14.564 3.415 1.00 94.69 373 SER A N 1
ATOM 2912 C CA . SER A 1 373 ? -6.445 13.604 4.256 1.00 94.69 373 SER A CA 1
ATOM 2913 C C . SER A 1 373 ? -5.995 13.657 5.721 1.00 94.69 373 SER A C 1
ATOM 2915 O O . SER A 1 373 ? -6.841 13.561 6.612 1.00 94.69 373 SER A O 1
ATOM 2917 N N . LEU A 1 374 ? -4.701 13.867 5.999 1.00 93.62 374 LEU A N 1
ATOM 2918 C CA . LEU A 1 374 ? -4.205 14.098 7.365 1.00 93.62 374 LEU A CA 1
ATOM 2919 C C . LEU A 1 374 ? -4.790 15.379 7.970 1.00 93.62 374 LEU A C 1
ATOM 2921 O O . LEU A 1 374 ? -5.269 15.358 9.104 1.00 93.62 374 LEU A O 1
ATOM 2925 N N . GLN A 1 375 ? -4.807 16.477 7.211 1.00 94.31 375 GLN A N 1
ATOM 2926 C CA . GLN A 1 375 ? -5.392 17.745 7.651 1.00 94.31 375 GLN A CA 1
ATOM 2927 C C . GLN A 1 375 ? -6.893 17.608 7.946 1.00 94.31 375 GLN A C 1
ATOM 2929 O O . GLN A 1 375 ? -7.384 18.137 8.946 1.00 94.31 375 GLN A O 1
ATOM 2934 N N . TRP A 1 376 ? -7.627 16.870 7.107 1.00 96.56 376 TRP A N 1
ATOM 2935 C CA . TRP A 1 376 ? -9.020 16.524 7.382 1.00 96.56 376 TRP A CA 1
ATOM 2936 C C . TRP A 1 376 ? -9.156 15.734 8.686 1.00 96.56 376 TRP A C 1
ATOM 2938 O O . TRP A 1 376 ? -9.970 16.101 9.533 1.00 96.56 376 TRP A O 1
ATOM 2948 N N . LEU A 1 377 ? -8.344 14.688 8.873 1.00 96.19 377 LEU A N 1
ATOM 2949 C CA . LEU A 1 377 ? -8.405 13.821 10.049 1.00 96.19 377 LEU A CA 1
ATOM 2950 C C . LEU A 1 377 ? -8.161 14.604 11.348 1.00 96.19 377 LEU A C 1
ATOM 2952 O O . LEU A 1 377 ? -8.872 14.392 12.329 1.00 96.19 377 LEU A O 1
ATOM 2956 N N . GLN A 1 378 ? -7.219 15.552 11.340 1.00 94.06 378 GLN A N 1
ATOM 2957 C CA . GLN A 1 378 ? -6.968 16.459 12.468 1.00 94.06 378 GLN A CA 1
ATOM 2958 C C . GLN A 1 378 ? -8.213 17.292 12.819 1.00 94.06 378 GLN A C 1
ATOM 2960 O O . GLN A 1 378 ? -8.630 17.340 13.979 1.00 94.06 378 GLN A O 1
ATOM 2965 N N . GLY A 1 379 ? -8.853 17.914 11.823 1.00 94.25 379 GLY A N 1
ATOM 2966 C CA . GLY A 1 379 ? -10.089 18.679 12.033 1.00 94.25 379 GLY A CA 1
ATOM 2967 C C . GLY A 1 379 ? -11.275 17.805 12.460 1.00 94.25 379 GLY A C 1
ATOM 2968 O O . GLY A 1 379 ? -12.095 18.209 13.294 1.00 94.25 379 GLY A O 1
ATOM 2969 N N . PHE A 1 380 ? -11.349 16.579 11.940 1.00 96.31 380 PHE A N 1
ATOM 2970 C CA . PHE A 1 380 ? -12.372 15.607 12.309 1.00 96.31 380 PHE A CA 1
ATOM 2971 C C . PHE A 1 380 ? -12.229 15.164 13.770 1.00 96.31 380 PHE A C 1
ATOM 2973 O O . PHE A 1 380 ? -13.225 15.156 14.490 1.00 96.31 380 PHE A O 1
ATOM 2980 N N . GLN A 1 381 ? -11.009 14.891 14.252 1.00 94.06 381 GLN A N 1
ATOM 2981 C CA . GLN A 1 381 ? -10.751 14.554 15.660 1.00 94.06 381 GLN A CA 1
ATOM 2982 C C . GLN A 1 381 ? -11.233 15.652 16.619 1.00 94.06 381 GLN A C 1
ATOM 2984 O O . GLN A 1 381 ? -11.877 15.351 17.625 1.00 94.06 381 GLN A O 1
ATOM 2989 N N . GLN A 1 382 ? -10.986 16.924 16.293 1.00 91.50 382 GLN A N 1
ATOM 2990 C CA . GLN A 1 382 ? -11.466 18.056 17.097 1.00 91.50 382 GLN A CA 1
ATOM 2991 C C . GLN A 1 382 ? -12.997 18.127 17.135 1.00 91.50 382 GLN A C 1
ATOM 2993 O O . GLN A 1 382 ? -13.590 18.363 18.188 1.00 91.50 382 GLN A O 1
ATOM 2998 N N . SER A 1 383 ? -13.641 17.892 15.990 1.00 92.44 383 SER A N 1
ATOM 2999 C CA . SER A 1 383 ? -15.103 17.877 15.890 1.00 92.44 383 SER A CA 1
ATOM 3000 C C . SER A 1 383 ? -15.706 16.711 16.672 1.00 92.44 383 SER A C 1
ATOM 3002 O O . SER A 1 383 ? -16.737 16.875 17.321 1.00 92.44 383 SER A O 1
ATOM 3004 N N . LEU A 1 384 ? -15.045 15.551 16.648 1.00 92.44 384 LEU A N 1
ATOM 3005 C CA . LEU A 1 384 ? -15.475 14.325 17.310 1.00 92.44 384 LEU A CA 1
ATOM 3006 C C . LEU A 1 384 ? -15.481 14.456 18.841 1.00 92.44 384 LEU A C 1
ATOM 3008 O O . LEU A 1 384 ? -16.428 14.007 19.478 1.00 92.44 384 LEU A O 1
ATOM 3012 N N . GLN A 1 385 ? -14.488 15.133 19.429 1.00 86.44 385 GLN A N 1
ATOM 3013 C CA . GLN A 1 385 ? -14.397 15.357 20.883 1.00 86.44 385 GLN A CA 1
ATOM 3014 C C . GLN A 1 385 ? -15.597 16.115 21.476 1.00 86.44 385 GLN A C 1
ATOM 3016 O O . GLN A 1 385 ? -15.850 16.032 22.675 1.00 86.44 385 GLN A O 1
ATOM 3021 N N . GLN A 1 386 ? -16.336 16.861 20.653 1.00 88.44 386 GLN A N 1
ATOM 3022 C CA . GLN A 1 386 ? -17.491 17.657 21.079 1.00 88.44 386 GLN A CA 1
ATOM 3023 C C . GLN A 1 386 ? -18.823 16.905 20.933 1.00 88.44 386 GLN A C 1
ATOM 3025 O O . GLN A 1 386 ? -19.888 17.494 21.124 1.00 88.44 386 GLN A O 1
ATOM 3030 N N . GLN A 1 387 ? -18.788 15.629 20.547 1.00 92.19 387 GLN A N 1
ATOM 3031 C CA . GLN A 1 387 ? -19.975 14.838 20.242 1.00 92.19 387 GLN A CA 1
ATOM 3032 C C . GLN A 1 387 ? -20.167 13.704 21.246 1.00 92.19 387 GLN A C 1
ATOM 3034 O O . GLN A 1 387 ? -19.214 13.155 21.789 1.00 92.19 387 GLN A O 1
ATOM 3039 N N . GLN A 1 388 ? -21.425 13.308 21.428 1.00 94.38 388 GLN A N 1
ATOM 3040 C CA . GLN A 1 388 ? -21.799 12.112 22.174 1.00 94.38 388 GLN A CA 1
ATOM 3041 C C . GLN A 1 388 ? -22.422 11.106 21.205 1.00 94.38 388 GLN A C 1
ATOM 3043 O O . GLN A 1 388 ? -23.627 11.136 20.940 1.00 94.38 388 GLN A O 1
ATOM 3048 N N . LEU A 1 389 ? -21.575 10.276 20.599 1.00 95.81 389 LEU A N 1
ATOM 3049 C CA . LEU A 1 389 ? -21.969 9.268 19.622 1.00 95.81 389 LEU A CA 1
ATOM 3050 C C . LEU A 1 389 ? -21.050 8.030 19.682 1.00 95.81 389 LEU A C 1
ATOM 3052 O O . LEU A 1 389 ? -19.882 8.156 20.049 1.00 95.81 389 LEU A O 1
ATOM 3056 N N . PRO A 1 390 ? -21.567 6.834 19.345 1.00 96.50 390 PRO A N 1
ATOM 3057 C CA . PRO A 1 390 ? -20.823 5.573 19.361 1.00 96.50 390 PRO A CA 1
ATOM 3058 C C . PRO A 1 390 ? -19.880 5.446 18.150 1.00 96.50 390 PRO A C 1
ATOM 3060 O O . PRO A 1 390 ? -20.194 4.757 17.180 1.00 96.50 390 PRO A O 1
ATOM 3063 N N . LEU A 1 391 ? -18.725 6.119 18.186 1.00 97.56 391 LEU A N 1
ATOM 3064 C CA . LEU A 1 391 ? -17.723 6.053 17.114 1.00 97.56 391 LEU A CA 1
ATOM 3065 C C . LEU A 1 391 ? -16.334 5.728 17.659 1.00 97.56 391 LEU A C 1
ATOM 3067 O O . LEU A 1 391 ? -15.802 6.449 18.500 1.00 97.56 391 LEU A O 1
ATOM 3071 N N . ILE A 1 392 ? -15.722 4.685 17.108 1.00 98.00 392 ILE A N 1
ATOM 3072 C CA . ILE A 1 392 ? -14.316 4.350 17.327 1.00 98.00 392 ILE A CA 1
ATOM 3073 C C . ILE A 1 392 ? -13.506 4.861 16.140 1.00 98.00 392 ILE A C 1
ATOM 3075 O O . ILE A 1 392 ? -13.766 4.474 15.004 1.00 98.00 392 ILE A O 1
ATOM 3079 N N . LEU A 1 393 ? -12.516 5.711 16.391 1.00 97.88 393 LEU A N 1
ATOM 3080 C CA . LEU A 1 393 ? -11.489 6.079 15.423 1.00 97.88 393 LEU A CA 1
ATOM 3081 C C . LEU A 1 393 ? -10.229 5.268 15.731 1.00 97.88 393 LEU A C 1
ATOM 3083 O O . LEU A 1 393 ? -9.560 5.515 16.733 1.00 97.88 393 LEU A O 1
ATOM 3087 N N . LEU A 1 394 ? -9.895 4.315 14.868 1.00 97.50 394 LEU A N 1
ATOM 3088 C CA . LEU A 1 394 ? -8.734 3.444 15.009 1.00 97.50 394 LEU A CA 1
ATOM 3089 C C . LEU A 1 394 ? -7.705 3.781 13.929 1.00 97.50 394 LEU A C 1
ATOM 3091 O O . LEU A 1 394 ? -7.967 3.610 12.743 1.00 97.50 394 LEU A O 1
ATOM 3095 N N . GLY A 1 395 ? -6.536 4.268 14.327 1.00 95.56 395 GLY A N 1
ATOM 3096 C CA . GLY A 1 395 ? -5.405 4.494 13.432 1.00 95.56 395 GLY A CA 1
ATOM 3097 C C . GLY A 1 395 ? -4.413 3.338 13.474 1.00 95.56 395 GLY A C 1
ATOM 3098 O O . GLY A 1 395 ? -4.198 2.750 14.536 1.00 95.56 395 GLY A O 1
ATOM 3099 N N . THR A 1 396 ? -3.732 3.058 12.365 1.00 93.44 396 THR A N 1
ATOM 3100 C CA . THR A 1 396 ? -2.499 2.256 12.378 1.00 93.44 396 THR A CA 1
ATOM 3101 C C . THR A 1 396 ? -1.328 3.081 11.846 1.00 93.44 396 THR A C 1
ATOM 3103 O O . THR A 1 396 ? -1.487 3.882 10.927 1.00 93.44 396 THR A O 1
ATOM 3106 N N . SER A 1 397 ? -0.149 2.934 12.453 1.00 90.81 397 SER A N 1
ATOM 3107 C CA . SER A 1 397 ? 1.057 3.662 12.042 1.00 90.81 397 SER A CA 1
ATOM 3108 C C . SER A 1 397 ? 2.340 2.881 12.323 1.00 90.81 397 SER A C 1
ATOM 3110 O O . SER A 1 397 ? 2.377 1.985 13.170 1.00 90.81 397 SER A O 1
ATOM 3112 N N . ARG A 1 398 ? 3.427 3.247 11.643 1.00 86.50 398 ARG A N 1
ATOM 3113 C CA . ARG A 1 398 ? 4.796 2.922 12.080 1.00 86.50 398 ARG A CA 1
ATOM 3114 C C . ARG A 1 398 ? 5.222 3.793 13.270 1.00 86.50 398 ARG A C 1
ATOM 3116 O O . ARG A 1 398 ? 4.578 4.803 13.555 1.00 86.50 398 ARG A O 1
ATOM 3123 N N . LEU A 1 399 ? 6.279 3.361 13.967 1.00 73.62 399 LEU A N 1
ATOM 3124 C CA . LEU A 1 399 ? 6.894 4.088 15.088 1.00 73.62 399 LEU A CA 1
ATOM 3125 C C . LEU A 1 399 ? 7.543 5.405 14.643 1.00 73.62 399 LEU A C 1
ATOM 3127 O O . LEU A 1 399 ? 7.466 6.400 15.357 1.00 73.62 399 LEU A O 1
ATOM 3131 N N . ASP A 1 400 ? 8.128 5.416 13.446 1.00 64.31 400 ASP A N 1
ATOM 3132 C CA . ASP A 1 400 ? 8.717 6.608 12.842 1.00 64.31 400 ASP A CA 1
ATOM 3133 C C . ASP A 1 400 ? 7.605 7.501 12.274 1.00 64.31 400 ASP A C 1
ATOM 3135 O O . ASP A 1 400 ? 7.284 7.467 11.084 1.00 64.31 400 ASP A O 1
ATOM 3139 N N . THR A 1 401 ? 6.949 8.260 13.148 1.00 62.25 401 THR A N 1
ATOM 3140 C CA . THR A 1 401 ? 5.912 9.218 12.755 1.00 62.25 401 THR A CA 1
ATOM 3141 C C . THR A 1 401 ? 6.539 10.500 12.214 1.00 62.25 401 THR A C 1
ATOM 3143 O O . THR A 1 401 ? 7.376 11.113 12.877 1.00 62.25 401 THR A O 1
ATOM 3146 N N . SER A 1 402 ? 6.109 10.933 11.028 1.00 61.28 402 SER A N 1
ATOM 3147 C CA . SER A 1 402 ? 6.473 12.232 10.451 1.00 61.28 402 SER A CA 1
ATOM 3148 C C . SER A 1 402 ? 5.952 13.401 11.296 1.00 61.28 402 SER A C 1
ATOM 3150 O O . SER A 1 402 ? 4.924 13.268 11.960 1.00 61.28 402 SER A O 1
ATOM 3152 N N . GLU A 1 403 ? 6.583 14.580 11.203 1.00 63.12 403 GLU A N 1
ATOM 3153 C CA . GLU A 1 403 ? 6.100 15.817 11.855 1.00 63.12 403 GLU A CA 1
ATOM 3154 C C . GLU A 1 403 ? 4.626 16.120 11.532 1.00 63.12 403 GLU A C 1
ATOM 3156 O O . GLU A 1 403 ? 3.872 16.561 12.393 1.00 63.12 403 GLU A O 1
ATOM 3161 N N . GLU A 1 404 ? 4.174 15.792 10.319 1.00 63.75 404 GLU A N 1
ATOM 3162 C CA . GLU A 1 404 ? 2.780 15.952 9.873 1.00 63.75 404 GLU A CA 1
ATOM 3163 C C . GLU A 1 404 ? 1.771 15.148 10.718 1.00 63.75 404 GLU A C 1
ATOM 3165 O O . GLU A 1 404 ? 0.625 15.567 10.893 1.00 63.75 404 GLU A O 1
ATOM 3170 N N . MET A 1 405 ? 2.191 14.015 11.291 1.00 73.38 405 MET A N 1
ATOM 3171 C CA . MET A 1 405 ? 1.354 13.203 12.178 1.00 73.38 405 MET A CA 1
ATOM 3172 C C . MET A 1 405 ? 1.338 13.725 13.619 1.00 73.38 405 MET A C 1
ATOM 3174 O O . MET A 1 405 ? 0.457 13.336 14.383 1.00 73.38 405 MET A O 1
ATOM 3178 N N . ALA A 1 406 ? 2.255 14.624 13.997 1.00 70.25 406 ALA A N 1
ATOM 3179 C CA . ALA A 1 406 ? 2.328 15.173 15.354 1.00 70.25 406 ALA A CA 1
ATOM 3180 C C . ALA A 1 406 ? 1.098 16.020 15.727 1.00 70.25 406 ALA A C 1
ATOM 3182 O O . ALA A 1 406 ? 0.803 16.189 16.907 1.00 70.25 406 ALA A O 1
ATOM 3183 N N . GLY A 1 407 ? 0.360 16.527 14.732 1.00 78.50 407 GLY A N 1
ATOM 3184 C CA . GLY A 1 407 ? -0.904 17.239 14.942 1.00 78.50 407 GLY A CA 1
ATOM 3185 C C . GLY A 1 407 ? -2.105 16.337 15.258 1.00 78.50 407 GLY A C 1
ATOM 3186 O O . GLY A 1 407 ? -3.185 16.855 15.534 1.00 78.50 407 GLY A O 1
ATOM 3187 N N . LEU A 1 408 ? -1.958 15.007 15.196 1.00 86.62 408 LEU A N 1
ATOM 3188 C CA . LEU A 1 408 ? -3.021 14.063 15.549 1.00 86.62 408 LEU A CA 1
ATOM 3189 C C . LEU A 1 408 ? -3.021 13.774 17.053 1.00 86.62 408 LEU A C 1
ATOM 3191 O O . LEU A 1 408 ? -1.982 13.495 17.653 1.00 86.62 408 LEU A O 1
ATOM 3195 N N . HIS A 1 409 ? -4.212 13.762 17.650 1.00 87.69 409 HIS A N 1
ATOM 3196 C CA . HIS A 1 409 ? -4.396 13.514 19.077 1.00 87.69 409 HIS A CA 1
ATOM 3197 C C . HIS A 1 409 ? -5.170 12.214 19.309 1.00 87.69 409 HIS A C 1
ATOM 3199 O O . HIS A 1 409 ? -6.373 12.115 19.059 1.00 87.69 409 HIS A O 1
ATOM 3205 N N . TRP A 1 410 ? -4.456 11.211 19.815 1.00 91.94 410 TRP A N 1
ATOM 3206 C CA . TRP A 1 410 ? -4.993 9.896 20.159 1.00 91.94 410 TRP A CA 1
ATOM 3207 C C . TRP A 1 410 ? -5.200 9.809 21.666 1.00 91.94 410 TRP A C 1
ATOM 3209 O O . TRP A 1 410 ? -4.285 10.146 22.416 1.00 91.94 410 TRP A O 1
ATOM 3219 N N . GLN A 1 411 ? -6.384 9.379 22.105 1.00 92.81 411 GLN A N 1
ATOM 3220 C CA . GLN A 1 411 ? -6.666 9.194 23.532 1.00 92.81 411 GLN A CA 1
ATOM 3221 C C . GLN A 1 411 ? -5.828 8.052 24.106 1.00 92.81 411 GLN A C 1
ATOM 3223 O O . GLN A 1 411 ? -5.296 8.174 25.203 1.00 92.81 411 GLN A O 1
ATOM 3228 N N . GLU A 1 412 ? -5.650 6.980 23.334 1.00 91.06 412 GLU A N 1
ATOM 3229 C CA . GLU A 1 412 ? -4.803 5.852 23.706 1.00 91.06 412 GLU A CA 1
ATOM 3230 C C . GLU A 1 412 ? -3.899 5.443 22.545 1.00 91.06 412 GLU A C 1
ATOM 3232 O O . GLU A 1 412 ? -4.261 5.523 21.367 1.00 91.06 412 GLU A O 1
ATOM 3237 N N . GLN A 1 413 ? -2.720 4.938 22.892 1.00 91.62 413 GLN A N 1
ATOM 3238 C CA . GLN A 1 413 ? -1.770 4.374 21.943 1.00 91.62 413 GLN A CA 1
ATOM 3239 C C . GLN A 1 413 ? -1.359 2.985 22.428 1.00 91.62 413 GLN A C 1
ATOM 3241 O O . GLN A 1 413 ? -1.108 2.767 23.618 1.00 91.62 413 GLN A O 1
ATOM 3246 N N . ARG A 1 414 ? -1.323 2.020 21.510 1.00 91.69 414 ARG A N 1
ATOM 3247 C CA . ARG A 1 414 ? -0.880 0.651 21.771 1.00 91.69 414 ARG A CA 1
ATOM 3248 C C . ARG A 1 414 ? 0.290 0.339 20.858 1.00 91.69 414 ARG A C 1
ATOM 3250 O O . ARG A 1 414 ? 0.157 0.360 19.635 1.00 91.69 414 ARG A O 1
ATOM 3257 N N . LEU A 1 415 ? 1.425 0.033 21.471 1.00 88.50 415 LEU A N 1
ATOM 3258 C CA . LEU A 1 415 ? 2.589 -0.456 20.758 1.00 88.50 415 LEU A CA 1
ATOM 3259 C C . LEU A 1 415 ? 2.441 -1.959 20.533 1.00 88.50 415 LEU A C 1
ATOM 3261 O O . LEU A 1 415 ? 2.280 -2.732 21.474 1.00 88.50 415 LEU A O 1
ATOM 3265 N N . LEU A 1 416 ? 2.486 -2.368 19.274 1.00 86.81 416 LEU A N 1
ATOM 3266 C CA . LEU A 1 416 ? 2.583 -3.761 18.886 1.00 86.81 416 LEU A CA 1
ATOM 3267 C C . LEU A 1 416 ? 4.054 -4.130 18.898 1.00 86.81 416 LEU A C 1
ATOM 3269 O O . LEU A 1 416 ? 4.811 -3.749 18.005 1.00 86.81 416 LEU A O 1
ATOM 3273 N N . GLU A 1 417 ? 4.436 -4.886 19.916 1.00 79.94 417 GLU A N 1
ATOM 3274 C CA . GLU A 1 417 ? 5.770 -5.452 20.004 1.00 79.94 417 GLU A CA 1
ATOM 3275 C C . GLU A 1 417 ? 5.907 -6.641 19.043 1.00 79.94 417 GLU A C 1
ATOM 3277 O O . GLU A 1 417 ? 4.931 -7.360 18.778 1.00 79.94 417 GLU A O 1
ATOM 3282 N N . PRO A 1 418 ? 7.104 -6.860 18.486 1.00 73.81 418 PRO A N 1
ATOM 3283 C CA . PRO A 1 418 ? 7.438 -8.104 17.812 1.00 73.81 418 PRO A CA 1
ATOM 3284 C C . PRO A 1 418 ? 7.034 -9.345 18.636 1.00 73.81 418 PRO A C 1
ATOM 3286 O O . PRO A 1 418 ? 7.084 -9.329 19.863 1.00 73.81 418 PRO A O 1
ATOM 3289 N N . LEU A 1 419 ? 6.580 -10.410 17.963 1.00 73.75 419 LEU A N 1
ATOM 3290 C CA . LEU A 1 419 ? 6.267 -11.682 18.626 1.00 73.75 419 LEU A CA 1
ATOM 3291 C C . LEU A 1 419 ? 7.503 -12.243 19.356 1.00 73.75 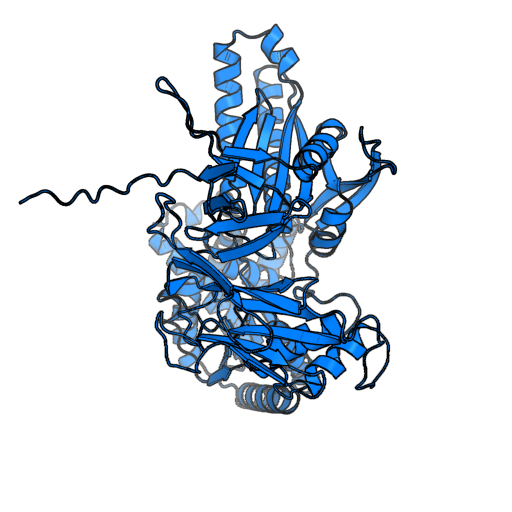419 LEU A C 1
ATOM 3293 O O . LEU A 1 419 ? 8.643 -12.038 18.957 1.00 73.75 419 LEU A O 1
ATOM 3297 N N . ASN A 1 420 ? 7.311 -12.991 20.432 1.00 72.44 420 ASN A N 1
ATOM 3298 C CA . ASN A 1 420 ? 8.440 -13.722 20.999 1.00 72.44 420 ASN A CA 1
ATOM 3299 C C . ASN A 1 420 ? 8.768 -14.970 20.153 1.00 72.44 420 ASN A C 1
ATOM 3301 O O . ASN A 1 420 ? 8.064 -15.318 19.201 1.00 72.44 420 ASN A O 1
ATOM 3305 N N . ASN A 1 421 ? 9.847 -15.656 20.521 1.00 58.41 421 ASN A N 1
ATOM 3306 C CA . ASN A 1 421 ? 10.369 -16.805 19.793 1.00 58.41 421 ASN A CA 1
ATOM 3307 C C . ASN A 1 421 ? 9.325 -17.926 19.624 1.00 58.41 421 ASN A C 1
ATOM 3309 O O . ASN A 1 421 ? 9.086 -18.427 18.526 1.00 58.41 421 ASN A O 1
ATOM 3313 N N . GLU A 1 422 ? 8.657 -18.274 20.718 1.00 68.50 422 GLU A N 1
ATOM 3314 C CA . GLU A 1 422 ? 7.619 -19.301 20.756 1.00 68.50 422 GLU A CA 1
ATOM 3315 C C . GLU A 1 422 ? 6.410 -18.916 19.888 1.00 68.50 422 GLU A C 1
ATOM 3317 O O . GLU A 1 422 ? 5.917 -19.712 19.090 1.00 68.50 422 GLU A O 1
ATOM 3322 N N . GLN A 1 423 ? 5.977 -17.660 19.971 1.00 74.62 423 GLN A N 1
ATOM 3323 C CA . GLN A 1 423 ? 4.864 -17.123 19.192 1.00 74.62 423 GLN A CA 1
ATOM 3324 C C . GLN A 1 423 ? 5.171 -17.077 17.685 1.00 74.62 423 GLN A C 1
ATOM 3326 O O . GLN A 1 423 ? 4.305 -17.387 16.866 1.00 74.62 423 GLN A O 1
ATOM 3331 N N . ALA A 1 424 ? 6.397 -16.719 17.299 1.00 66.62 424 ALA A N 1
ATOM 3332 C CA . ALA A 1 424 ? 6.822 -16.731 15.901 1.00 66.62 424 ALA A CA 1
ATOM 3333 C C . ALA A 1 424 ? 6.832 -18.158 15.321 1.00 66.62 424 ALA A C 1
ATOM 3335 O O . ALA A 1 424 ? 6.382 -18.361 14.192 1.00 66.62 424 ALA A O 1
ATOM 3336 N N . LEU A 1 425 ? 7.274 -19.151 16.105 1.00 65.12 425 LEU A N 1
ATOM 3337 C CA . LEU A 1 425 ? 7.234 -20.570 15.728 1.00 65.12 425 LEU A CA 1
ATOM 3338 C C . LEU A 1 425 ? 5.812 -21.085 15.540 1.00 65.12 425 LEU A C 1
ATOM 3340 O O . LEU A 1 425 ? 5.529 -21.744 14.541 1.00 65.12 425 LEU A O 1
ATOM 3344 N N . LEU A 1 426 ? 4.914 -20.757 16.468 1.00 69.31 426 LEU A N 1
ATOM 3345 C CA . LEU A 1 426 ? 3.503 -21.132 16.378 1.00 69.31 426 LEU A CA 1
ATOM 3346 C C . LEU A 1 426 ? 2.848 -20.544 15.123 1.00 69.31 426 LEU A C 1
ATOM 3348 O O . LEU A 1 426 ? 2.155 -21.256 14.396 1.00 69.31 426 LEU A O 1
ATOM 3352 N N . LEU A 1 427 ? 3.113 -19.269 14.823 1.00 73.19 427 LEU A N 1
ATOM 3353 C CA . LEU A 1 427 ? 2.612 -18.623 13.611 1.00 73.19 427 LEU A CA 1
ATOM 3354 C C . LEU A 1 427 ? 3.159 -19.301 12.348 1.00 73.19 427 LEU A C 1
ATOM 3356 O O . LEU A 1 427 ? 2.408 -19.577 11.414 1.00 73.19 427 LEU A O 1
ATOM 3360 N N . LEU A 1 428 ? 4.459 -19.596 12.322 1.00 66.19 428 LEU A N 1
ATOM 3361 C CA . LEU A 1 428 ? 5.112 -20.250 11.191 1.00 66.19 428 LEU A CA 1
ATOM 3362 C C . LEU A 1 428 ? 4.563 -21.665 10.960 1.00 66.19 428 LEU A C 1
ATOM 3364 O O . LEU A 1 428 ? 4.251 -22.020 9.827 1.00 66.19 428 LEU A O 1
ATOM 3368 N N . ASN A 1 429 ? 4.378 -22.456 12.015 1.00 64.94 429 ASN A N 1
ATOM 3369 C CA . ASN A 1 429 ? 3.824 -23.805 11.900 1.00 64.94 429 ASN A CA 1
ATOM 3370 C C . ASN A 1 429 ? 2.352 -23.804 11.479 1.00 64.94 429 ASN A C 1
ATOM 3372 O O . ASN A 1 429 ? 1.953 -24.646 10.669 1.00 64.94 429 ASN A O 1
ATOM 3376 N N . ALA A 1 430 ? 1.573 -22.816 11.923 1.00 67.19 430 ALA A N 1
ATOM 3377 C CA . ALA A 1 430 ? 0.214 -22.619 11.439 1.00 67.19 430 ALA A CA 1
ATOM 3378 C C . ALA A 1 430 ? 0.173 -22.257 9.944 1.00 67.19 430 ALA A C 1
ATOM 3380 O O . ALA A 1 430 ? -0.623 -22.824 9.195 1.00 67.19 430 ALA A O 1
ATOM 3381 N N . LEU A 1 431 ? 1.067 -21.376 9.481 1.00 63.03 431 LEU A N 1
ATOM 3382 C CA . LEU A 1 431 ? 1.189 -21.014 8.062 1.00 63.03 431 LEU A CA 1
ATOM 3383 C C . LEU A 1 431 ? 1.662 -22.185 7.185 1.00 63.03 431 LEU A C 1
ATOM 3385 O O . LEU A 1 431 ? 1.303 -22.255 6.009 1.00 63.03 431 LEU A O 1
ATOM 3389 N N . LEU A 1 432 ? 2.443 -23.108 7.753 1.00 60.84 432 LEU A N 1
ATOM 3390 C CA . LEU A 1 432 ? 2.925 -24.325 7.093 1.00 60.84 432 LEU A CA 1
ATOM 3391 C C . LEU A 1 432 ? 1.932 -25.503 7.165 1.00 60.84 432 LEU A C 1
ATOM 3393 O O . LEU A 1 432 ? 2.285 -26.599 6.731 1.00 60.84 432 LEU A O 1
ATOM 3397 N N . GLU A 1 433 ? 0.721 -25.300 7.703 1.00 61.81 433 GLU A N 1
ATOM 3398 C CA . GLU A 1 433 ? -0.316 -26.334 7.893 1.00 61.81 433 GLU A CA 1
ATOM 3399 C C . GLU A 1 433 ? 0.147 -27.522 8.763 1.00 61.81 433 GLU A C 1
ATOM 3401 O O . GLU A 1 433 ? -0.322 -28.649 8.607 1.00 61.81 433 GLU A O 1
ATOM 3406 N N . ARG A 1 434 ? 1.077 -27.289 9.701 1.00 52.03 434 ARG A N 1
ATOM 3407 C CA . ARG A 1 434 ? 1.669 -28.345 10.548 1.00 52.03 434 ARG A CA 1
ATOM 3408 C C . ARG A 1 434 ? 1.017 -28.511 11.923 1.00 52.03 434 ARG A C 1
ATOM 3410 O O . ARG A 1 434 ? 1.437 -29.375 12.687 1.00 52.03 434 ARG A O 1
ATOM 3417 N N . GLY A 1 435 ? -0.043 -27.756 12.210 1.00 50.62 435 GLY A N 1
ATOM 3418 C CA . GLY A 1 435 ? -0.715 -27.761 13.514 1.00 50.62 435 GLY A CA 1
ATOM 3419 C C . GLY A 1 435 ? 0.081 -27.019 14.595 1.00 50.62 435 GLY A C 1
ATOM 3420 O O . GLY A 1 435 ? 0.993 -26.252 14.290 1.00 50.62 435 GLY A O 1
ATOM 3421 N N . GLU A 1 436 ? -0.276 -27.235 15.863 1.00 49.03 436 GLU A N 1
ATOM 3422 C CA . GLU A 1 436 ? 0.388 -26.652 17.042 1.00 49.03 436 GLU A CA 1
ATOM 3423 C C . GLU A 1 436 ? 1.705 -27.381 17.364 1.00 49.03 436 GLU A C 1
ATOM 3425 O O . GLU A 1 436 ? 1.858 -28.003 18.414 1.00 49.03 436 GLU A O 1
ATOM 3430 N N . THR A 1 437 ? 2.670 -27.368 16.447 1.00 51.53 437 THR A N 1
ATOM 3431 C CA . THR A 1 437 ? 4.035 -27.814 16.761 1.00 51.53 437 THR A CA 1
ATOM 3432 C C . THR A 1 437 ? 4.890 -26.618 17.164 1.00 51.53 437 THR A C 1
ATOM 3434 O O . THR A 1 437 ? 4.707 -25.513 16.659 1.00 51.53 437 THR A O 1
ATOM 3437 N N . THR A 1 438 ? 5.855 -26.823 18.055 1.00 51.66 438 THR A N 1
ATOM 3438 C CA . THR A 1 438 ? 6.893 -25.832 18.401 1.00 51.66 438 THR A CA 1
ATOM 3439 C C . THR A 1 438 ? 8.223 -26.107 17.694 1.00 51.66 438 THR A C 1
ATOM 3441 O O . THR A 1 438 ? 9.166 -25.339 17.838 1.00 51.66 438 THR A O 1
ATOM 3444 N N . GLU A 1 439 ? 8.304 -27.166 16.884 1.00 46.59 439 GLU A N 1
ATOM 3445 C CA . GLU A 1 439 ? 9.516 -27.569 16.167 1.00 46.59 439 GLU A CA 1
ATOM 3446 C C . GLU A 1 439 ? 9.360 -27.378 14.652 1.00 46.59 439 GLU A C 1
ATOM 3448 O O . GLU A 1 439 ? 8.319 -27.694 14.072 1.00 46.59 439 GLU A O 1
ATOM 3453 N N . LEU A 1 440 ? 10.404 -26.858 14.002 1.00 44.56 440 LEU A N 1
ATOM 3454 C CA . LEU A 1 440 ? 10.487 -26.738 12.546 1.00 44.56 440 LEU A CA 1
ATOM 3455 C C . LEU A 1 440 ? 11.133 -27.986 11.935 1.00 44.56 440 LEU A C 1
ATOM 3457 O O . LEU A 1 440 ? 12.005 -28.590 12.557 1.00 44.56 440 LEU A O 1
ATOM 3461 N N . PRO A 1 441 ? 10.785 -28.370 10.692 1.00 45.09 441 PRO A N 1
ATOM 3462 C CA . PRO A 1 441 ? 11.561 -29.379 9.979 1.00 45.09 441 PRO A CA 1
ATOM 3463 C C . PRO A 1 441 ? 13.021 -28.927 9.834 1.00 45.09 441 PRO A C 1
ATOM 3465 O O . PRO A 1 441 ? 13.275 -27.758 9.552 1.00 45.09 441 PRO A O 1
ATOM 3468 N N . LEU A 1 442 ? 13.963 -29.872 9.932 1.00 44.88 442 LEU A N 1
ATOM 3469 C CA . LEU A 1 442 ? 15.416 -29.654 9.796 1.00 44.88 442 LEU A CA 1
ATOM 3470 C C . LEU A 1 442 ? 15.815 -28.803 8.571 1.00 44.88 442 LEU A C 1
ATOM 3472 O O . LEU A 1 442 ? 16.815 -28.100 8.602 1.00 44.88 442 LEU A O 1
ATOM 3476 N N . SER A 1 443 ? 15.023 -28.828 7.494 1.00 36.91 443 SER A N 1
ATOM 3477 C CA . SER A 1 443 ? 15.252 -28.036 6.278 1.00 36.91 443 SER A CA 1
ATOM 3478 C C . SER A 1 443 ? 14.845 -26.557 6.375 1.00 36.91 443 SER A C 1
ATOM 3480 O O . SER A 1 443 ? 15.274 -25.766 5.541 1.00 36.91 443 SER A O 1
ATOM 3482 N N . LEU A 1 444 ? 13.988 -26.181 7.332 1.00 39.41 444 LEU A N 1
ATOM 3483 C CA . LEU A 1 444 ? 13.475 -24.813 7.531 1.00 39.41 444 LEU A CA 1
ATOM 3484 C C . LEU A 1 444 ? 13.891 -24.197 8.875 1.00 39.41 444 LEU A C 1
ATOM 3486 O O . LEU A 1 444 ? 13.678 -23.000 9.060 1.00 39.41 444 LEU A O 1
ATOM 3490 N N . GLN A 1 445 ? 14.508 -24.972 9.777 1.00 47.25 445 GLN A N 1
ATOM 3491 C CA . GLN A 1 445 ? 15.099 -24.477 11.030 1.00 47.25 445 GLN A CA 1
ATOM 3492 C C . GLN A 1 445 ? 15.977 -23.228 10.833 1.00 47.25 445 GLN A C 1
ATOM 3494 O O . GLN A 1 445 ? 15.708 -22.235 11.504 1.00 47.25 445 GLN A O 1
ATOM 3499 N N . PRO A 1 446 ? 16.898 -23.172 9.845 1.00 39.06 446 PRO A N 1
ATOM 3500 C CA . PRO A 1 446 ? 17.754 -21.996 9.656 1.00 39.06 446 PRO A CA 1
ATOM 3501 C C . PRO A 1 446 ? 16.981 -20.710 9.316 1.00 39.06 446 PRO A C 1
ATOM 3503 O O . PRO A 1 446 ? 17.367 -19.616 9.719 1.00 39.06 446 PRO A O 1
ATOM 3506 N N . LEU A 1 447 ? 15.876 -20.829 8.570 1.00 40.34 447 LEU A N 1
ATOM 3507 C CA . LEU A 1 447 ? 15.040 -19.694 8.169 1.00 40.34 447 LEU A CA 1
ATOM 3508 C C . LEU A 1 447 ? 14.096 -19.270 9.296 1.00 40.34 447 LEU A C 1
ATOM 3510 O O . LEU A 1 447 ? 13.894 -18.078 9.518 1.00 40.34 447 LEU A O 1
ATOM 3514 N N . GLY A 1 448 ? 13.523 -20.238 10.011 1.00 40.50 448 GLY A N 1
ATOM 3515 C CA . GLY A 1 448 ? 12.689 -19.954 11.167 1.00 40.50 448 GLY A CA 1
ATOM 3516 C C . GLY A 1 448 ? 13.479 -19.290 12.281 1.00 40.50 448 GLY A C 1
ATOM 3517 O O . GLY A 1 448 ? 13.024 -18.282 12.800 1.00 40.50 448 GLY A O 1
ATOM 3518 N N . GLU A 1 449 ? 14.689 -19.758 12.574 1.00 48.09 449 GLU A N 1
ATOM 3519 C CA . GLU A 1 449 ? 15.575 -19.183 13.596 1.00 48.09 449 GLU A CA 1
ATOM 3520 C C . GLU A 1 449 ? 16.031 -17.756 13.246 1.00 48.09 449 GLU A C 1
ATOM 3522 O O . GLU A 1 449 ? 16.016 -16.881 14.112 1.00 48.09 449 GLU A O 1
ATOM 3527 N N . ALA A 1 450 ? 16.278 -17.460 11.964 1.00 42.53 450 ALA A N 1
ATOM 3528 C CA . ALA A 1 450 ? 16.527 -16.092 11.491 1.00 42.53 450 ALA A CA 1
ATOM 3529 C C . ALA A 1 450 ? 15.298 -15.164 11.634 1.00 42.53 450 ALA A C 1
ATOM 3531 O O . ALA A 1 450 ? 15.433 -13.964 11.884 1.00 42.53 450 ALA A O 1
ATOM 3532 N N . ILE A 1 451 ? 14.082 -15.703 11.487 1.00 43.44 451 ILE A N 1
ATOM 3533 C CA . ILE A 1 451 ? 12.825 -14.974 11.731 1.00 43.44 451 ILE A CA 1
ATOM 3534 C C . ILE A 1 451 ? 12.575 -14.815 13.239 1.00 43.44 451 ILE A C 1
ATOM 3536 O O . ILE A 1 451 ? 12.144 -13.753 13.673 1.00 43.44 451 ILE A O 1
ATOM 3540 N N . LEU A 1 452 ? 12.886 -15.822 14.051 1.00 40.94 452 LEU A N 1
ATOM 3541 C CA . LEU A 1 452 ? 12.808 -15.786 15.512 1.00 40.94 452 LEU A CA 1
ATOM 3542 C C . LEU A 1 452 ? 13.725 -14.693 16.094 1.00 40.94 452 LEU A C 1
ATOM 3544 O O . LEU A 1 452 ? 13.283 -13.888 16.912 1.00 40.94 452 LEU A O 1
ATOM 3548 N N . GLU A 1 453 ? 14.964 -14.578 15.610 1.00 44.66 453 GLU A N 1
ATOM 3549 C CA . GLU A 1 453 ? 15.899 -13.515 16.010 1.00 44.66 453 GLU A CA 1
ATOM 3550 C C . GLU A 1 453 ? 15.408 -12.118 15.582 1.00 44.66 453 GLU A C 1
ATOM 3552 O O . GLU A 1 453 ? 15.447 -11.166 16.370 1.00 44.66 453 GLU A O 1
ATOM 3557 N N . ARG A 1 454 ? 14.849 -12.006 14.365 1.00 45.44 454 ARG A N 1
ATOM 3558 C CA . ARG A 1 454 ? 14.214 -10.781 13.832 1.00 45.44 454 ARG A CA 1
ATOM 3559 C C . ARG A 1 454 ? 13.068 -10.287 14.715 1.00 45.44 454 ARG A C 1
ATOM 3561 O O . ARG A 1 454 ? 12.771 -9.092 14.725 1.00 45.44 454 ARG A O 1
ATOM 3568 N N . VAL A 1 455 ? 12.422 -11.206 15.421 1.00 36.31 455 VAL A N 1
ATOM 3569 C CA . VAL A 1 455 ? 11.166 -10.975 16.118 1.00 36.31 455 VAL A CA 1
ATOM 3570 C C . VAL A 1 455 ? 11.381 -10.900 17.644 1.00 36.31 455 VAL A C 1
ATOM 3572 O O . VAL A 1 455 ? 10.678 -10.153 18.297 1.00 36.31 455 VAL A O 1
ATOM 3575 N N . THR A 1 456 ? 12.435 -11.467 18.243 1.00 36.91 456 THR A N 1
ATOM 3576 C CA . THR A 1 456 ? 12.634 -11.372 19.712 1.00 36.91 456 THR A CA 1
ATOM 3577 C C . THR A 1 456 ? 13.397 -10.173 20.254 1.00 36.91 456 THR A C 1
ATOM 3579 O O . THR A 1 456 ? 13.170 -9.796 21.401 1.00 36.91 456 THR A O 1
ATOM 3582 N N . HIS A 1 457 ? 14.311 -9.571 19.494 1.00 41.56 457 HIS A N 1
ATOM 3583 C CA . HIS A 1 457 ? 15.245 -8.587 20.067 1.00 41.56 457 HIS A CA 1
ATOM 3584 C C . HIS A 1 457 ? 14.985 -7.142 19.622 1.00 41.56 457 HIS A C 1
ATOM 3586 O O . HIS A 1 457 ? 15.671 -6.221 20.074 1.00 41.56 457 HIS A O 1
ATOM 3592 N N . GLY A 1 458 ? 14.004 -6.922 18.736 1.00 36.78 458 GLY A N 1
ATOM 3593 C CA . GLY A 1 458 ? 13.589 -5.597 18.251 1.00 36.78 458 GLY A CA 1
ATOM 3594 C C . GLY A 1 458 ? 14.707 -4.760 17.611 1.00 36.78 458 GLY A C 1
ATOM 3595 O O . GLY A 1 458 ? 14.559 -3.550 17.442 1.00 36.78 458 GLY A O 1
ATOM 3596 N N . ARG A 1 459 ? 15.871 -5.358 17.332 1.00 50.59 459 ARG A N 1
ATOM 3597 C CA . ARG A 1 459 ? 17.089 -4.682 16.872 1.00 50.59 459 ARG A CA 1
ATOM 3598 C C . ARG A 1 459 ? 17.896 -5.678 16.048 1.00 50.59 459 ARG A C 1
ATOM 3600 O O . ARG A 1 459 ? 18.356 -6.679 16.580 1.00 50.59 459 ARG A O 1
ATOM 3607 N N . ALA A 1 460 ? 18.023 -5.409 14.753 1.00 48.28 460 ALA A N 1
ATOM 3608 C CA . ALA A 1 460 ? 18.647 -6.333 13.816 1.00 48.28 460 ALA A CA 1
ATOM 3609 C C . ALA A 1 460 ? 20.182 -6.384 13.991 1.00 48.28 460 ALA A C 1
ATOM 3611 O O . ALA A 1 460 ? 20.804 -5.313 14.016 1.00 48.28 460 ALA A O 1
ATOM 3612 N N . PRO A 1 461 ? 20.808 -7.579 14.042 1.00 57.81 461 PRO A N 1
ATOM 3613 C CA . PRO A 1 461 ? 22.212 -7.716 13.664 1.00 57.81 461 PRO A CA 1
ATOM 3614 C C . PRO A 1 461 ? 22.378 -7.274 12.204 1.00 57.81 461 PRO A C 1
ATOM 3616 O O . PRO A 1 461 ? 21.448 -7.362 11.398 1.00 57.81 461 PRO A O 1
ATOM 3619 N N . SER A 1 462 ? 23.551 -6.762 11.843 1.00 61.78 462 SER A N 1
ATOM 3620 C CA . SER A 1 462 ? 23.777 -6.266 10.481 1.00 61.78 462 SER A CA 1
ATOM 3621 C C . SER A 1 462 ? 23.925 -7.390 9.460 1.00 61.78 462 SER A C 1
ATOM 3623 O O . SER A 1 462 ? 23.614 -7.187 8.287 1.00 61.78 462 SER A O 1
ATOM 3625 N N . ALA A 1 463 ? 24.377 -8.566 9.900 1.00 66.88 463 ALA A N 1
ATOM 3626 C CA . ALA A 1 463 ? 24.471 -9.765 9.081 1.00 66.88 463 ALA A CA 1
ATOM 3627 C C . ALA A 1 463 ? 24.432 -11.033 9.942 1.00 66.88 463 ALA A C 1
ATOM 3629 O O . ALA A 1 463 ? 24.968 -11.052 11.051 1.00 66.88 463 ALA A O 1
ATOM 3630 N N . VAL A 1 464 ? 23.853 -12.101 9.391 1.00 67.06 464 VAL A N 1
ATOM 3631 C CA . VAL A 1 464 ? 23.864 -13.454 9.962 1.00 67.06 464 VAL A CA 1
ATOM 3632 C C . VAL A 1 464 ? 24.225 -14.440 8.855 1.00 67.06 464 VAL A C 1
ATOM 3634 O O . VAL A 1 464 ? 23.690 -14.348 7.748 1.00 67.06 464 VAL A O 1
ATOM 3637 N N . ALA A 1 465 ? 25.132 -15.370 9.144 1.00 68.88 465 ALA A N 1
ATOM 3638 C CA . ALA A 1 465 ? 25.527 -16.441 8.236 1.00 68.88 465 ALA A CA 1
ATOM 3639 C C . ALA A 1 465 ? 25.474 -17.797 8.949 1.00 68.88 465 ALA A C 1
ATOM 3641 O O . ALA A 1 465 ? 25.982 -17.937 10.060 1.00 68.88 465 ALA A O 1
ATOM 3642 N N . ALA A 1 466 ? 24.884 -18.802 8.302 1.00 68.62 466 ALA A N 1
ATOM 3643 C CA . ALA A 1 466 ? 24.939 -20.179 8.779 1.00 68.62 466 ALA A CA 1
ATOM 3644 C C . ALA A 1 466 ? 26.329 -20.778 8.522 1.00 68.62 466 ALA A C 1
ATOM 3646 O O . ALA A 1 466 ? 26.928 -20.538 7.470 1.00 68.62 466 ALA A O 1
ATOM 3647 N N . LEU A 1 467 ? 26.832 -21.553 9.480 1.00 73.38 467 LEU A N 1
ATOM 3648 C CA . LEU A 1 467 ? 28.098 -22.274 9.385 1.00 73.38 467 LEU A CA 1
ATOM 3649 C C . LEU A 1 467 ? 27.860 -23.766 9.119 1.00 73.38 467 LEU A C 1
ATOM 3651 O O . LEU A 1 467 ? 26.839 -24.324 9.515 1.00 73.38 467 LEU A O 1
ATOM 3655 N N . ASP A 1 468 ? 28.841 -24.437 8.510 1.00 74.38 468 ASP A N 1
ATOM 3656 C CA . ASP A 1 468 ? 28.758 -25.866 8.157 1.00 74.38 468 ASP A CA 1
ATOM 3657 C C . ASP A 1 468 ? 28.558 -26.795 9.372 1.00 74.38 468 ASP A C 1
ATOM 3659 O O . ASP A 1 468 ? 28.069 -27.914 9.235 1.00 74.38 468 ASP A O 1
ATOM 3663 N N . ASN A 1 469 ? 28.929 -26.338 10.573 1.00 75.31 469 ASN A N 1
ATOM 3664 C CA . ASN A 1 469 ? 28.737 -27.055 11.837 1.00 75.31 469 ASN A CA 1
ATOM 3665 C C . ASN A 1 469 ? 27.332 -26.860 12.447 1.00 75.31 469 ASN A C 1
ATOM 3667 O O . ASN A 1 469 ? 27.076 -27.365 13.538 1.00 75.31 469 ASN A O 1
ATOM 3671 N N . GLY A 1 470 ? 26.437 -26.133 11.770 1.00 65.44 470 GLY A N 1
ATOM 3672 C CA . GLY A 1 470 ? 25.087 -25.824 12.246 1.00 65.44 470 GLY A CA 1
ATOM 3673 C C . GLY A 1 470 ? 25.010 -24.640 13.214 1.00 65.44 470 GLY A C 1
ATOM 3674 O O . GLY A 1 470 ? 23.928 -24.340 13.704 1.00 65.44 470 GLY A O 1
ATOM 3675 N N . HIS A 1 471 ? 26.124 -23.962 13.502 1.00 80.31 471 HIS A N 1
ATOM 3676 C CA . HIS A 1 471 ? 26.133 -22.734 14.298 1.00 80.31 471 HIS A CA 1
ATOM 3677 C C . HIS A 1 471 ? 25.820 -21.503 13.436 1.00 80.31 471 HIS A C 1
ATOM 3679 O O . HIS A 1 471 ? 25.844 -21.550 12.202 1.00 80.31 471 HIS A O 1
ATOM 3685 N N . LEU A 1 472 ? 25.577 -20.371 14.095 1.00 69.19 472 LEU A N 1
ATOM 3686 C CA . LEU A 1 472 ? 25.349 -19.080 13.453 1.00 69.19 472 LEU A CA 1
ATOM 3687 C C . LEU A 1 472 ? 26.531 -18.148 13.691 1.00 69.19 472 LEU A C 1
ATOM 3689 O O . LEU A 1 472 ? 27.001 -18.011 14.817 1.00 69.19 472 LEU A O 1
ATOM 3693 N N . LEU A 1 473 ? 26.978 -17.466 12.641 1.00 82.38 473 LEU A N 1
ATOM 3694 C CA . LEU A 1 473 ? 27.911 -16.351 12.722 1.00 82.38 473 LEU A CA 1
ATOM 3695 C C . LEU A 1 473 ? 27.126 -15.039 12.633 1.00 82.38 473 LEU A C 1
ATOM 3697 O O . LEU A 1 473 ? 26.612 -14.682 11.573 1.00 82.38 473 LEU A O 1
ATOM 3701 N N . VAL A 1 474 ? 27.048 -14.323 13.747 1.00 79.50 474 VAL A N 1
ATOM 3702 C CA . VAL A 1 474 ? 26.270 -13.091 13.905 1.00 79.50 474 VAL A CA 1
ATOM 3703 C C . VAL A 1 474 ? 27.210 -11.893 13.927 1.00 79.50 474 VAL A C 1
ATOM 3705 O O . VAL A 1 474 ? 28.161 -11.856 14.707 1.00 79.50 474 VAL A O 1
ATOM 3708 N N . THR A 1 475 ? 26.944 -10.898 13.083 1.00 82.62 475 THR A N 1
ATOM 3709 C CA . THR A 1 475 ? 27.646 -9.607 13.080 1.00 82.62 475 THR A CA 1
ATOM 3710 C C . THR A 1 475 ? 26.729 -8.524 13.634 1.00 82.62 475 THR A C 1
ATOM 3712 O O . THR A 1 475 ? 25.667 -8.258 13.072 1.00 82.62 475 THR A O 1
ATOM 3715 N N . ASP A 1 476 ? 27.142 -7.880 14.725 1.00 79.81 476 ASP A N 1
ATOM 3716 C CA . ASP A 1 476 ? 26.374 -6.830 15.392 1.00 79.81 476 ASP A CA 1
ATOM 3717 C C . ASP A 1 476 ? 27.127 -5.492 15.345 1.00 79.81 476 ASP A C 1
ATOM 3719 O O . ASP A 1 476 ? 28.092 -5.244 16.082 1.00 79.81 476 ASP A O 1
ATOM 3723 N N . MET A 1 477 ? 26.640 -4.594 14.484 1.00 77.19 477 MET A N 1
ATOM 3724 C CA . MET A 1 477 ? 27.149 -3.228 14.363 1.00 77.19 477 MET A CA 1
ATOM 3725 C C . MET A 1 477 ? 27.092 -2.443 15.675 1.00 77.19 477 MET A C 1
ATOM 3727 O O . MET A 1 477 ? 28.022 -1.688 15.967 1.00 77.19 477 MET A O 1
ATOM 3731 N N . ARG A 1 478 ? 26.007 -2.566 16.449 1.00 72.56 478 ARG A N 1
ATOM 3732 C CA . ARG A 1 478 ? 25.767 -1.747 17.649 1.00 72.56 478 ARG A CA 1
ATOM 3733 C C . ARG A 1 478 ? 26.571 -2.244 18.842 1.00 72.56 478 ARG A C 1
ATOM 3735 O O . ARG A 1 478 ? 26.972 -1.433 19.673 1.00 72.56 478 ARG A O 1
ATOM 3742 N N . GLN A 1 479 ? 26.810 -3.548 18.926 1.00 78.50 479 GLN A N 1
ATOM 3743 C CA . GLN A 1 479 ? 27.673 -4.130 19.955 1.00 78.50 479 GLN A CA 1
ATOM 3744 C C . GLN A 1 479 ? 29.152 -4.073 19.576 1.00 78.50 479 GLN A C 1
ATOM 3746 O O . GLN A 1 479 ? 29.991 -4.169 20.467 1.00 78.50 479 GLN A O 1
ATOM 3751 N N . HIS A 1 480 ? 29.477 -3.844 18.300 1.00 85.94 480 HIS A N 1
ATOM 3752 C CA . HIS A 1 480 ? 30.843 -3.885 17.774 1.00 85.94 480 HIS A CA 1
ATOM 3753 C C . HIS A 1 480 ? 31.477 -5.276 17.913 1.00 85.94 480 HIS A C 1
ATOM 3755 O O . HIS A 1 480 ? 32.639 -5.412 18.301 1.00 85.94 480 HIS A O 1
ATOM 3761 N N . THR A 1 481 ? 30.699 -6.316 17.609 1.00 87.12 481 THR A N 1
ATOM 3762 C CA . THR A 1 481 ? 31.105 -7.715 17.793 1.00 87.12 481 THR A CA 1
ATOM 3763 C C . THR A 1 481 ? 30.718 -8.593 16.614 1.00 87.12 481 THR A C 1
ATOM 3765 O O . THR A 1 481 ? 29.714 -8.355 15.944 1.00 87.12 481 THR A O 1
ATOM 3768 N N . VAL A 1 482 ? 31.496 -9.652 16.413 1.00 88.88 482 VAL A N 1
ATOM 3769 C CA . VAL A 1 482 ? 31.145 -10.818 15.600 1.00 88.88 482 VAL A CA 1
ATOM 3770 C C . VAL A 1 482 ? 31.180 -12.033 16.517 1.00 88.88 482 VAL A C 1
ATOM 3772 O O . VAL A 1 482 ? 32.198 -12.259 17.168 1.00 88.88 482 VAL A O 1
ATOM 3775 N N . SER A 1 483 ? 30.107 -12.813 16.569 1.00 86.44 483 SER A N 1
ATOM 3776 C CA . SER A 1 483 ? 29.981 -13.953 17.482 1.00 86.44 483 SER A CA 1
ATOM 3777 C C . SER A 1 483 ? 29.534 -15.203 16.740 1.00 86.44 483 SER A C 1
ATOM 3779 O O . SER A 1 483 ? 28.658 -15.137 15.886 1.00 86.44 483 SER A O 1
ATOM 3781 N N . GLU A 1 484 ? 30.126 -16.344 17.079 1.00 86.19 484 GLU A N 1
ATOM 3782 C CA . GLU A 1 484 ? 29.589 -17.655 16.735 1.00 86.19 484 GLU A CA 1
ATOM 3783 C C . GLU A 1 484 ? 28.725 -18.150 17.890 1.00 86.19 484 GLU A C 1
ATOM 3785 O O . GLU A 1 484 ? 29.177 -18.193 19.040 1.00 86.19 484 GLU A O 1
ATOM 3790 N N . ILE A 1 485 ? 27.490 -18.514 17.574 1.00 74.62 485 ILE A N 1
ATOM 3791 C CA . ILE A 1 485 ? 26.473 -18.898 18.544 1.00 74.62 485 ILE A CA 1
ATOM 3792 C C . ILE A 1 485 ? 25.946 -20.281 18.166 1.00 74.62 485 ILE A C 1
ATOM 3794 O O . ILE A 1 485 ? 25.663 -20.550 16.996 1.00 74.62 485 ILE A O 1
ATOM 3798 N N . THR A 1 486 ? 25.841 -21.173 19.149 1.00 70.88 486 THR A N 1
ATOM 3799 C CA . THR A 1 486 ? 25.223 -22.491 18.963 1.00 70.88 486 THR A CA 1
ATOM 3800 C C . THR A 1 486 ? 23.718 -22.357 18.749 1.00 70.88 486 THR A C 1
ATOM 3802 O O . THR A 1 486 ? 23.109 -21.344 19.090 1.00 70.88 486 THR A O 1
ATOM 3805 N N . THR A 1 487 ? 23.081 -23.424 18.275 1.00 55.09 487 THR A N 1
ATOM 3806 C CA . THR A 1 487 ? 21.614 -23.508 18.175 1.00 55.09 487 THR A CA 1
ATOM 3807 C C . THR A 1 487 ? 20.903 -23.402 19.534 1.00 55.09 487 THR A C 1
ATOM 3809 O O . THR A 1 487 ? 19.711 -23.122 19.584 1.00 55.09 487 THR A O 1
ATOM 3812 N N . ALA A 1 488 ? 21.628 -23.575 20.648 1.00 53.25 488 ALA A N 1
ATOM 3813 C CA . ALA A 1 488 ? 21.127 -23.381 22.010 1.00 53.25 488 ALA A CA 1
ATOM 3814 C C . ALA A 1 488 ? 21.292 -21.935 22.532 1.00 53.25 488 ALA A C 1
ATOM 3816 O O . ALA A 1 488 ? 20.933 -21.654 23.675 1.00 53.25 488 ALA A O 1
ATOM 3817 N N . GLY A 1 489 ? 21.836 -21.014 21.725 1.00 51.31 489 GLY A N 1
ATOM 3818 C CA . GLY A 1 489 ? 22.060 -19.616 22.110 1.00 51.31 489 GLY A CA 1
ATOM 3819 C C . GLY A 1 489 ? 23.352 -19.369 22.896 1.00 51.31 489 GLY A C 1
ATOM 3820 O O . GLY A 1 489 ? 23.557 -18.273 23.419 1.00 51.31 489 GLY A O 1
ATOM 3821 N N . GLU A 1 490 ? 24.242 -20.359 22.987 1.00 65.44 490 GLU A N 1
ATOM 3822 C CA . GLU A 1 490 ? 25.526 -20.212 23.676 1.00 65.44 490 GLU A CA 1
ATOM 3823 C C . GLU A 1 490 ? 26.573 -19.600 22.743 1.00 65.44 490 GLU A C 1
ATOM 3825 O O . GLU A 1 490 ? 26.802 -20.091 21.637 1.00 65.44 490 GLU A O 1
ATOM 3830 N N . VAL A 1 491 ? 27.254 -18.545 23.195 1.00 76.38 491 VAL A N 1
ATOM 3831 C CA . VAL A 1 491 ? 28.367 -17.946 22.448 1.00 76.38 491 VAL A CA 1
ATOM 3832 C C . VAL A 1 491 ? 29.605 -18.829 22.606 1.00 76.38 491 VAL A C 1
ATOM 3834 O O . VAL A 1 491 ? 30.200 -18.885 23.682 1.00 76.38 491 VAL A O 1
ATOM 3837 N N . VAL A 1 492 ? 30.013 -19.497 21.529 1.00 84.38 492 VAL A N 1
ATOM 3838 C CA . VAL A 1 492 ? 31.180 -20.403 21.512 1.00 84.38 492 VAL A CA 1
ATOM 3839 C C . VAL A 1 492 ? 32.444 -19.737 20.989 1.00 84.38 492 VAL A C 1
ATOM 3841 O O . VAL A 1 492 ? 33.553 -20.197 21.261 1.00 84.38 492 VAL A O 1
ATOM 3844 N N . TRP A 1 493 ? 32.297 -18.626 20.273 1.00 91.06 493 TRP A N 1
ATOM 3845 C CA . TRP A 1 493 ? 33.409 -17.787 19.851 1.00 91.06 493 TRP A CA 1
ATOM 3846 C C . TRP A 1 493 ? 32.932 -16.346 19.684 1.00 91.06 493 TRP A C 1
ATOM 3848 O O . TRP A 1 493 ? 31.796 -16.109 19.286 1.00 91.06 493 TRP A O 1
ATOM 3858 N N . SER A 1 494 ? 33.790 -15.368 19.965 1.00 90.00 494 SER A N 1
ATOM 3859 C CA . SER A 1 494 ? 33.501 -13.972 19.637 1.00 90.00 494 SER A CA 1
ATOM 3860 C C . SER A 1 494 ? 34.772 -13.193 19.340 1.00 90.00 494 SER A C 1
ATOM 3862 O O . SER A 1 494 ? 35.845 -13.508 19.865 1.00 90.00 494 SER A O 1
ATOM 3864 N N . TYR A 1 495 ? 34.618 -12.144 18.546 1.00 92.06 495 TYR A N 1
ATOM 3865 C CA . TYR A 1 495 ? 35.642 -11.163 18.252 1.00 92.06 495 TYR A CA 1
ATOM 3866 C C . TYR A 1 495 ? 35.056 -9.752 18.329 1.00 92.06 495 TYR A C 1
ATOM 3868 O O . TYR A 1 495 ? 33.980 -9.484 17.791 1.00 92.06 495 TYR A O 1
ATOM 3876 N N . GLY A 1 496 ? 35.774 -8.842 18.980 1.00 88.25 496 GLY A N 1
ATOM 3877 C CA . GLY A 1 496 ? 35.258 -7.535 19.384 1.00 88.25 496 GLY A CA 1
ATOM 3878 C C . GLY A 1 496 ? 34.901 -7.498 20.870 1.00 88.25 496 GLY A C 1
ATOM 3879 O O . GLY A 1 496 ? 34.737 -8.527 21.524 1.00 88.25 496 GLY A O 1
ATOM 3880 N N . THR A 1 497 ? 34.790 -6.292 21.421 1.00 84.19 497 THR A N 1
ATOM 3881 C CA . THR A 1 497 ? 34.395 -6.087 22.818 1.00 84.19 497 THR A CA 1
ATOM 3882 C C . THR A 1 497 ? 33.067 -5.331 22.848 1.00 84.19 497 THR A C 1
ATOM 3884 O O . THR A 1 497 ? 33.028 -4.198 22.364 1.00 84.19 497 THR A O 1
ATOM 3887 N N . PRO A 1 498 ? 31.992 -5.897 23.432 1.00 77.50 498 PRO A N 1
ATOM 3888 C CA . PRO A 1 498 ? 30.688 -5.248 23.478 1.00 77.50 498 PRO A CA 1
ATOM 3889 C C . PRO A 1 498 ? 30.770 -3.800 23.963 1.00 77.50 498 PRO A C 1
ATOM 3891 O O . PRO A 1 498 ? 31.334 -3.523 25.025 1.00 77.50 498 PRO A O 1
ATOM 3894 N N . ARG A 1 499 ? 30.201 -2.871 23.186 1.00 71.94 499 ARG A N 1
ATOM 3895 C CA . ARG A 1 499 ? 30.152 -1.420 23.476 1.00 71.94 499 ARG A CA 1
ATOM 3896 C C . ARG A 1 499 ? 31.513 -0.719 23.576 1.00 71.94 499 ARG A C 1
ATOM 3898 O O . ARG A 1 499 ? 31.560 0.451 23.956 1.00 71.94 499 ARG A O 1
ATOM 3905 N N . LYS A 1 500 ? 32.613 -1.389 23.225 1.00 76.19 500 LYS A N 1
ATOM 3906 C CA . LYS A 1 500 ? 33.951 -0.797 23.158 1.00 76.19 500 LYS A CA 1
ATOM 3907 C C . LYS A 1 500 ? 34.473 -0.918 21.734 1.00 76.19 500 LYS A C 1
ATOM 3909 O O . LYS A 1 500 ? 34.691 -2.016 21.234 1.00 76.19 500 LYS A O 1
ATOM 3914 N N . PHE A 1 501 ? 34.702 0.227 21.105 1.00 84.75 501 PHE A N 1
ATOM 3915 C CA . PHE A 1 501 ? 35.208 0.295 19.742 1.00 84.75 501 PHE A CA 1
ATOM 3916 C C . PHE A 1 501 ? 36.650 0.788 19.684 1.00 84.75 501 PHE A C 1
ATOM 3918 O O . PHE A 1 501 ? 37.127 1.487 20.577 1.00 84.75 501 PHE A O 1
ATOM 3925 N N . GLY A 1 502 ? 37.357 0.410 18.625 1.00 82.44 502 GLY A N 1
ATOM 3926 C CA . GLY A 1 502 ? 38.753 0.781 18.413 1.00 82.44 502 GLY A CA 1
ATOM 3927 C C . GLY A 1 502 ? 39.406 -0.062 17.325 1.00 82.44 502 GLY A C 1
ATOM 3928 O O . GLY A 1 502 ? 38.766 -0.939 16.751 1.00 82.44 502 GLY A O 1
ATOM 3929 N N . ARG A 1 503 ? 40.682 0.216 17.037 1.00 83.44 503 ARG A N 1
ATOM 3930 C CA . ARG A 1 503 ? 41.481 -0.502 16.023 1.00 83.44 503 ARG A CA 1
ATOM 3931 C C . ARG A 1 503 ? 42.452 -1.527 16.610 1.00 83.44 503 ARG A C 1
ATOM 3933 O O . ARG A 1 503 ? 43.074 -2.253 15.835 1.00 83.44 503 ARG A O 1
ATOM 3940 N N . ASP A 1 504 ? 42.580 -1.583 17.931 1.00 83.25 504 ASP A N 1
ATOM 3941 C CA . ASP A 1 504 ? 43.479 -2.512 18.616 1.00 83.25 504 ASP A CA 1
ATOM 3942 C C . ASP A 1 504 ? 43.042 -3.976 18.426 1.00 83.25 504 ASP A C 1
ATOM 3944 O O . ASP A 1 504 ? 41.985 -4.271 17.853 1.00 83.25 504 ASP A O 1
ATOM 3948 N N . GLU A 1 505 ? 43.868 -4.906 18.905 1.00 79.69 505 GLU A N 1
ATOM 3949 C CA . GLU A 1 505 ? 43.528 -6.328 18.921 1.00 79.69 505 GLU A CA 1
ATOM 3950 C C . GLU A 1 505 ? 42.198 -6.559 19.653 1.00 79.69 505 GLU A C 1
ATOM 3952 O O . GLU A 1 505 ? 41.964 -6.034 20.743 1.00 79.69 505 GLU A O 1
ATOM 3957 N N . ASN A 1 506 ? 41.313 -7.344 19.034 1.00 86.69 506 ASN A N 1
ATOM 3958 C CA . ASN A 1 506 ? 39.984 -7.666 19.554 1.00 86.69 506 ASN A CA 1
ATOM 3959 C C . ASN A 1 506 ? 39.037 -6.462 19.777 1.00 86.69 506 ASN A C 1
ATOM 3961 O O . ASN A 1 506 ? 38.079 -6.551 20.550 1.00 86.69 506 ASN A O 1
ATOM 3965 N N . LEU A 1 507 ? 39.267 -5.339 19.088 1.00 90.06 507 LEU A N 1
ATOM 3966 C CA . LEU A 1 507 ? 38.303 -4.242 18.967 1.00 90.06 507 LEU A CA 1
ATOM 3967 C C . LEU A 1 507 ? 37.814 -4.118 17.519 1.00 90.06 507 LEU A C 1
ATOM 3969 O O . LEU A 1 507 ? 38.590 -4.244 16.572 1.00 90.06 507 LEU A O 1
ATOM 3973 N N . LEU A 1 508 ? 36.518 -3.856 17.361 1.00 90.19 508 LEU A N 1
ATOM 3974 C CA . LEU A 1 508 ? 35.871 -3.526 16.090 1.00 90.19 508 LEU A CA 1
ATOM 3975 C C . LEU A 1 508 ? 35.178 -2.174 16.233 1.00 90.19 508 LEU A C 1
ATOM 3977 O O . LEU A 1 508 ? 34.942 -1.707 17.344 1.00 90.19 508 LEU A O 1
ATOM 3981 N N . PHE A 1 509 ? 34.815 -1.542 15.129 1.00 88.12 509 PHE A N 1
ATOM 3982 C CA . PHE A 1 509 ? 33.958 -0.370 15.142 1.00 88.12 509 PHE A CA 1
ATOM 3983 C C . PHE A 1 509 ? 32.892 -0.517 14.063 1.00 88.12 509 PHE A C 1
ATOM 3985 O O . PHE A 1 509 ? 33.166 -0.385 12.876 1.00 88.12 509 PHE A O 1
ATOM 3992 N N . SER A 1 510 ? 31.663 -0.784 14.499 1.00 84.88 510 SER A N 1
ATOM 3993 C CA . SER A 1 510 ? 30.490 -0.982 13.637 1.00 84.88 510 SER A CA 1
ATOM 3994 C C . SER A 1 510 ? 30.739 -1.964 12.481 1.00 84.88 510 SER A C 1
ATOM 3996 O O . SER A 1 510 ? 30.639 -1.556 11.327 1.00 84.88 510 SER A O 1
ATOM 3998 N N . PRO A 1 511 ? 31.090 -3.234 12.761 1.00 88.94 511 PRO A N 1
ATOM 3999 C CA . PRO A 1 511 ? 31.286 -4.234 11.716 1.00 88.94 511 PRO A CA 1
ATOM 4000 C C . PRO A 1 511 ? 29.964 -4.500 10.987 1.00 88.94 511 PRO A C 1
ATOM 4002 O O . PRO A 1 511 ? 28.937 -4.653 11.641 1.00 88.94 511 PRO A O 1
ATOM 4005 N N . GLU A 1 512 ? 29.972 -4.547 9.655 1.00 82.00 512 GLU A N 1
ATOM 4006 C CA . GLU A 1 512 ? 28.743 -4.746 8.864 1.00 82.00 512 GLU A CA 1
ATOM 4007 C C . GLU A 1 512 ? 28.536 -6.198 8.457 1.00 82.00 512 GLU A C 1
ATOM 4009 O O . GLU A 1 512 ? 27.404 -6.679 8.442 1.00 82.00 512 GLU A O 1
ATOM 4014 N N . TYR A 1 513 ? 29.629 -6.905 8.180 1.00 85.38 513 TYR A N 1
ATOM 4015 C CA . TYR A 1 513 ? 29.583 -8.259 7.656 1.00 85.38 513 TYR A CA 1
ATOM 4016 C C . TYR A 1 513 ? 30.778 -9.085 8.126 1.00 85.38 513 TYR A C 1
ATOM 4018 O O . TYR A 1 513 ? 31.899 -8.579 8.234 1.00 85.38 513 TYR A O 1
ATOM 4026 N N . ALA A 1 514 ? 30.551 -10.377 8.333 1.00 89.62 514 ALA A N 1
ATOM 4027 C CA . ALA A 1 514 ? 31.597 -11.359 8.549 1.00 89.62 514 ALA A CA 1
ATOM 4028 C C . ALA A 1 514 ? 31.254 -12.668 7.837 1.00 89.62 514 ALA A C 1
ATOM 4030 O O . ALA A 1 514 ? 30.085 -13.021 7.687 1.00 89.62 514 ALA A O 1
ATOM 4031 N N . THR A 1 515 ? 32.279 -13.399 7.413 1.00 90.06 515 THR A N 1
ATOM 4032 C CA . THR A 1 515 ? 32.127 -14.728 6.817 1.00 90.06 515 THR A CA 1
ATOM 4033 C C . THR A 1 515 ? 33.192 -15.685 7.332 1.00 90.06 515 THR A C 1
ATOM 4035 O O . THR A 1 515 ? 34.323 -15.279 7.622 1.00 90.06 515 THR A O 1
ATOM 4038 N N . ARG A 1 516 ? 32.835 -16.965 7.448 1.00 91.19 516 ARG A N 1
ATOM 4039 C CA . ARG A 1 516 ? 33.763 -18.034 7.813 1.00 91.19 516 ARG A CA 1
ATOM 4040 C C . ARG A 1 516 ? 34.415 -18.583 6.549 1.00 91.19 516 ARG A C 1
ATOM 4042 O O . ARG A 1 516 ? 33.743 -18.946 5.590 1.00 91.19 516 ARG A O 1
ATOM 4049 N N . LEU A 1 517 ? 35.738 -18.638 6.556 1.00 88.56 517 LEU A N 1
ATOM 4050 C CA . LEU A 1 517 ? 36.541 -19.214 5.488 1.00 88.56 517 LEU A CA 1
ATOM 4051 C C . LEU A 1 517 ? 36.690 -20.727 5.684 1.00 88.56 517 LEU A C 1
ATOM 4053 O O . LEU A 1 517 ? 36.655 -21.228 6.808 1.00 88.56 517 LEU A O 1
ATOM 4057 N N . SER A 1 518 ? 36.954 -21.449 4.595 1.00 84.69 518 SER A N 1
ATOM 4058 C CA . SER A 1 518 ? 37.143 -22.910 4.603 1.00 84.69 518 SER A CA 1
ATOM 4059 C C . SER A 1 518 ? 38.318 -23.390 5.467 1.00 84.69 518 SER A C 1
ATOM 4061 O O . SER A 1 518 ? 38.337 -24.535 5.906 1.00 84.69 518 SER A O 1
ATOM 4063 N N . ASN A 1 519 ? 39.290 -22.519 5.755 1.00 86.75 519 ASN A N 1
ATOM 4064 C CA . ASN A 1 519 ? 40.399 -22.789 6.676 1.00 86.75 519 ASN A CA 1
ATOM 4065 C C . ASN A 1 519 ? 40.042 -22.545 8.160 1.00 86.75 519 ASN A C 1
ATOM 4067 O O . ASN A 1 519 ? 40.915 -22.632 9.022 1.00 86.75 519 ASN A O 1
ATOM 4071 N N . GLY A 1 520 ? 38.785 -22.209 8.465 1.00 87.19 520 GLY A N 1
ATOM 4072 C CA . GLY A 1 520 ? 38.291 -21.927 9.812 1.00 87.19 520 GLY A CA 1
ATOM 4073 C C . GLY A 1 520 ? 38.516 -20.490 10.293 1.00 87.19 520 GLY A C 1
ATOM 4074 O O . GLY A 1 520 ? 38.075 -20.151 11.391 1.00 87.19 520 GLY A O 1
ATOM 4075 N N . HIS A 1 521 ? 39.164 -19.630 9.506 1.00 94.12 521 HIS A N 1
ATOM 4076 C CA . HIS A 1 521 ? 39.335 -18.214 9.843 1.00 94.12 521 HIS A CA 1
ATOM 4077 C C . HIS A 1 521 ? 38.053 -17.416 9.587 1.00 94.12 521 HIS A C 1
ATOM 4079 O O . HIS A 1 521 ? 37.229 -17.799 8.758 1.00 94.12 521 HIS A O 1
ATOM 4085 N N . THR A 1 522 ? 37.906 -16.276 10.251 1.00 94.19 522 THR A N 1
ATOM 4086 C CA . THR A 1 522 ? 36.780 -15.358 10.058 1.00 94.19 522 THR A CA 1
ATOM 4087 C C . THR A 1 522 ? 37.263 -14.095 9.364 1.00 94.19 522 THR A C 1
ATOM 4089 O O . THR A 1 522 ? 38.158 -13.409 9.856 1.00 94.19 522 THR A O 1
ATOM 4092 N N . LEU A 1 523 ? 36.669 -13.772 8.221 1.00 94.62 523 LEU A N 1
ATOM 4093 C CA . LEU A 1 523 ? 36.942 -12.550 7.475 1.00 94.62 523 LEU A CA 1
ATOM 4094 C C . LEU A 1 523 ? 35.874 -11.508 7.821 1.00 94.62 523 LEU A C 1
ATOM 4096 O O . LEU A 1 523 ? 34.686 -11.785 7.678 1.00 94.62 523 LEU A O 1
ATOM 4100 N N . ILE A 1 524 ? 36.288 -10.335 8.300 1.00 94.44 524 ILE A N 1
ATOM 4101 C CA . ILE A 1 524 ? 35.409 -9.321 8.899 1.00 94.44 524 ILE A CA 1
ATOM 4102 C C . ILE A 1 524 ? 35.569 -7.989 8.161 1.00 94.44 524 ILE A C 1
ATOM 4104 O O . ILE A 1 524 ? 36.686 -7.480 8.018 1.00 94.44 524 ILE A O 1
ATOM 4108 N N . ALA A 1 525 ? 34.447 -7.406 7.740 1.00 92.38 525 ALA A N 1
ATOM 4109 C CA . ALA A 1 525 ? 34.347 -6.034 7.255 1.00 92.38 525 ALA A CA 1
ATOM 4110 C C . ALA A 1 525 ? 34.104 -5.088 8.444 1.00 92.38 525 ALA A C 1
ATOM 4112 O O . ALA A 1 525 ? 32.984 -4.931 8.929 1.00 92.38 525 ALA A O 1
ATOM 4113 N N . ASP A 1 526 ? 35.181 -4.479 8.941 1.00 91.38 526 ASP A N 1
ATOM 4114 C CA . ASP A 1 526 ? 35.173 -3.576 10.094 1.00 91.38 526 ASP A CA 1
ATOM 4115 C C . ASP A 1 526 ? 34.943 -2.130 9.617 1.00 91.38 526 ASP A C 1
ATOM 4117 O O . ASP A 1 526 ? 35.876 -1.331 9.433 1.00 91.38 526 ASP A O 1
ATOM 4121 N N . THR A 1 527 ? 33.673 -1.833 9.322 1.00 87.38 527 THR A N 1
ATOM 4122 C CA . THR A 1 527 ? 33.216 -0.669 8.550 1.00 87.38 527 THR A CA 1
ATOM 4123 C C . THR A 1 527 ? 33.670 0.656 9.142 1.00 87.38 527 THR A C 1
ATOM 4125 O O . THR A 1 527 ? 34.269 1.484 8.449 1.00 87.38 527 THR A O 1
ATOM 4128 N N . GLY A 1 528 ? 33.423 0.876 10.431 1.00 82.69 528 GLY A N 1
ATOM 4129 C CA . GLY A 1 528 ? 33.774 2.117 11.120 1.00 82.69 528 GLY A CA 1
ATOM 4130 C C . GLY A 1 528 ? 35.282 2.353 11.161 1.00 82.69 528 GLY A C 1
ATOM 4131 O O . GLY A 1 528 ? 35.735 3.495 11.086 1.00 82.69 528 GLY A O 1
ATOM 4132 N N . ASN A 1 529 ? 36.079 1.286 11.181 1.00 86.75 529 ASN A N 1
ATOM 4133 C CA . ASN A 1 529 ? 37.532 1.388 11.115 1.00 86.75 529 ASN A CA 1
ATOM 4134 C C . ASN A 1 529 ? 38.086 1.488 9.691 1.00 86.75 529 ASN A C 1
ATOM 4136 O O . ASN A 1 529 ? 39.278 1.768 9.550 1.00 86.75 529 ASN A O 1
ATOM 4140 N N . SER A 1 530 ? 37.253 1.336 8.656 1.00 87.56 530 SER A N 1
ATOM 4141 C CA . SER A 1 530 ? 37.674 1.314 7.247 1.00 87.56 530 SER A CA 1
ATOM 4142 C C . SER A 1 530 ? 38.777 0.287 6.984 1.00 87.56 530 SER A C 1
ATOM 4144 O O . SER A 1 530 ? 39.819 0.597 6.396 1.00 87.56 530 SER A O 1
ATOM 4146 N N . ARG A 1 531 ? 38.564 -0.934 7.488 1.00 91.06 531 ARG A N 1
ATOM 4147 C CA . ARG A 1 531 ? 39.488 -2.054 7.309 1.00 91.06 531 ARG A CA 1
ATOM 4148 C C . ARG A 1 531 ? 38.757 -3.374 7.100 1.00 91.06 531 ARG A C 1
ATOM 4150 O O . ARG A 1 531 ? 37.637 -3.555 7.567 1.00 91.06 531 ARG A O 1
ATOM 4157 N N . VAL A 1 532 ? 39.441 -4.313 6.464 1.00 91.88 532 VAL A N 1
ATOM 4158 C CA . VAL A 1 532 ? 39.041 -5.721 6.421 1.00 91.88 532 VAL A CA 1
ATOM 4159 C C . VAL A 1 532 ? 40.103 -6.527 7.146 1.00 91.88 532 VAL A C 1
ATOM 4161 O O . VAL A 1 532 ? 41.291 -6.333 6.891 1.00 91.88 532 VAL A O 1
ATOM 4164 N N . ILE A 1 533 ? 39.693 -7.419 8.042 1.00 94.00 533 ILE A N 1
ATOM 4165 C CA . ILE A 1 533 ? 40.613 -8.268 8.804 1.00 94.00 533 ILE A CA 1
ATOM 4166 C C . ILE A 1 533 ? 40.244 -9.738 8.642 1.00 94.00 533 ILE A C 1
ATOM 4168 O O . ILE A 1 533 ? 39.070 -10.093 8.641 1.00 94.00 533 ILE A O 1
ATOM 4172 N N . GLU A 1 534 ? 41.249 -10.593 8.507 1.00 94.94 534 GLU A N 1
ATOM 4173 C CA . GLU A 1 534 ? 41.112 -12.041 8.652 1.00 94.94 534 GLU A CA 1
ATOM 4174 C C . GLU A 1 534 ? 41.616 -12.411 10.043 1.00 94.94 534 GLU A C 1
ATOM 4176 O O . GLU A 1 534 ? 42.741 -12.064 10.414 1.00 94.94 534 GLU A O 1
ATOM 4181 N N . VAL A 1 535 ? 40.780 -13.097 10.809 1.00 95.00 535 VAL A N 1
ATOM 4182 C CA . VAL A 1 535 ? 41.035 -13.476 12.194 1.00 95.00 535 VAL A CA 1
ATOM 4183 C C . VAL A 1 535 ? 41.077 -14.997 12.290 1.00 95.00 535 VAL A C 1
ATOM 4185 O O . VAL A 1 535 ? 40.187 -15.676 11.780 1.00 95.00 535 VAL A O 1
ATOM 4188 N N . ASP A 1 536 ? 42.108 -15.546 12.928 1.00 92.06 536 ASP A N 1
ATOM 4189 C CA . ASP A 1 536 ? 42.192 -16.987 13.172 1.00 92.06 536 ASP A CA 1
ATOM 4190 C C . ASP A 1 536 ? 41.261 -17.446 14.311 1.00 92.06 536 ASP A C 1
ATOM 4192 O O . ASP A 1 536 ? 40.656 -16.653 15.033 1.00 92.06 536 ASP A O 1
ATOM 4196 N N . SER A 1 537 ? 41.161 -18.759 14.519 1.00 85.56 537 SER A N 1
ATOM 4197 C CA . SER A 1 537 ? 40.338 -19.334 15.594 1.00 85.56 537 SER A CA 1
ATOM 4198 C C . SER A 1 537 ? 40.799 -18.964 17.012 1.00 85.56 537 SER A C 1
ATOM 4200 O O . SER A 1 537 ? 40.059 -19.183 17.968 1.00 85.56 537 SER A O 1
ATOM 4202 N N . LYS A 1 538 ? 41.997 -18.381 17.167 1.00 86.50 538 LYS A N 1
ATOM 4203 C CA . LYS A 1 538 ? 42.535 -17.868 18.437 1.00 86.50 538 LYS A CA 1
ATOM 4204 C C . LYS A 1 538 ? 42.338 -16.356 18.582 1.00 86.50 538 LYS A C 1
ATOM 4206 O O . LYS A 1 538 ? 42.967 -15.752 19.450 1.00 86.50 538 LYS A O 1
ATOM 4211 N N . SER A 1 539 ? 41.493 -15.752 17.747 1.00 87.75 539 SER A N 1
ATOM 4212 C CA . SER A 1 539 ? 41.195 -14.318 17.754 1.00 87.75 539 SER A CA 1
ATOM 4213 C C . SER A 1 539 ? 42.414 -13.435 17.459 1.00 87.75 539 SER A C 1
ATOM 4215 O O . SER A 1 539 ? 42.496 -12.305 17.937 1.00 87.75 539 SER A O 1
ATOM 4217 N N . ARG A 1 540 ? 43.371 -13.923 16.661 1.00 90.62 540 ARG A N 1
ATOM 4218 C CA . ARG A 1 540 ? 44.521 -13.132 16.192 1.00 90.62 540 ARG A CA 1
ATOM 4219 C C . ARG A 1 540 ? 44.292 -12.677 14.761 1.00 90.62 540 ARG A C 1
ATOM 4221 O O . ARG A 1 540 ? 43.873 -13.469 13.919 1.00 90.62 540 ARG A O 1
ATOM 4228 N N . ILE A 1 541 ? 44.612 -11.419 14.469 1.00 92.25 541 ILE A N 1
ATOM 4229 C CA . ILE A 1 541 ? 44.556 -10.885 13.104 1.00 92.25 541 ILE A CA 1
ATOM 4230 C C . ILE A 1 541 ? 45.718 -11.487 12.306 1.00 92.25 541 ILE A C 1
ATOM 4232 O O . ILE A 1 541 ? 46.881 -11.214 12.595 1.00 92.25 541 ILE A O 1
ATOM 4236 N N . VAL A 1 542 ? 45.408 -12.310 11.306 1.00 92.19 542 VAL A N 1
ATOM 4237 C CA . VAL A 1 542 ? 46.399 -12.986 10.446 1.00 92.19 542 VAL A CA 1
ATOM 4238 C C . VAL A 1 542 ? 46.555 -12.322 9.082 1.00 92.19 542 VAL A C 1
ATOM 4240 O O . VAL A 1 542 ? 47.542 -12.550 8.387 1.00 92.19 542 VAL A O 1
ATOM 4243 N N . TRP A 1 543 ? 45.599 -11.478 8.699 1.00 92.44 543 TRP A N 1
ATOM 4244 C CA . TRP A 1 543 ? 45.679 -10.636 7.512 1.00 92.44 543 TRP A CA 1
ATOM 4245 C C . TRP A 1 543 ? 44.838 -9.376 7.718 1.00 92.44 543 TRP A C 1
ATOM 4247 O O . TRP A 1 543 ? 43.814 -9.409 8.400 1.00 92.44 543 TRP A O 1
ATOM 4257 N N . SER A 1 544 ? 45.269 -8.253 7.151 1.00 89.56 544 SER A N 1
ATOM 4258 C CA . SER A 1 544 ? 44.600 -6.963 7.315 1.00 89.56 544 SER A CA 1
ATOM 4259 C C . SER A 1 544 ? 44.767 -6.108 6.064 1.00 89.56 544 SER A C 1
ATOM 4261 O O . SER A 1 544 ? 45.887 -5.889 5.603 1.00 89.56 544 SER A O 1
ATOM 4263 N N . LEU A 1 545 ? 43.663 -5.543 5.589 1.00 85.81 545 LEU A N 1
ATOM 4264 C CA . LEU A 1 545 ? 43.605 -4.528 4.545 1.00 85.81 545 LEU A CA 1
ATOM 4265 C C . LEU A 1 545 ? 43.113 -3.213 5.160 1.00 85.81 545 LEU A C 1
ATOM 4267 O O . LEU A 1 545 ? 41.986 -3.131 5.644 1.00 85.81 545 LEU A O 1
ATOM 4271 N N . LEU A 1 546 ? 43.959 -2.182 5.127 1.00 81.50 546 LEU A N 1
ATOM 4272 C CA . LEU A 1 546 ? 43.713 -0.853 5.702 1.00 81.50 546 LEU A CA 1
ATOM 4273 C C . LEU A 1 546 ? 43.702 0.209 4.596 1.00 81.50 546 LEU A C 1
ATOM 4275 O O . LEU A 1 546 ? 44.483 0.120 3.653 1.00 81.50 546 LEU A O 1
ATOM 4279 N N . SER A 1 547 ? 42.923 1.281 4.771 1.00 63.03 547 SER A N 1
ATOM 4280 C CA . SER A 1 547 ? 42.860 2.445 3.858 1.00 63.03 547 SER A CA 1
ATOM 4281 C C . SER A 1 547 ? 44.197 3.198 3.620 1.00 63.03 547 SER A C 1
ATOM 4283 O O . SER A 1 547 ? 44.208 4.230 2.951 1.00 63.03 547 SER A O 1
ATOM 4285 N N . GLY A 1 548 ? 45.324 2.740 4.179 1.00 52.75 548 GLY A N 1
ATOM 4286 C CA . GLY A 1 548 ? 46.636 3.401 4.121 1.00 52.75 548 GLY A CA 1
ATOM 4287 C C . GLY A 1 548 ? 47.654 2.780 3.156 1.00 52.75 548 GLY A C 1
ATOM 4288 O O . GLY A 1 548 ? 48.725 3.347 2.970 1.00 52.75 548 GLY A O 1
ATOM 4289 N N . THR A 1 549 ? 47.357 1.643 2.519 1.00 53.53 549 THR A N 1
ATOM 4290 C CA . THR A 1 549 ? 48.314 0.887 1.681 1.00 53.53 549 THR A CA 1
ATOM 4291 C C . THR A 1 549 ? 48.315 1.306 0.199 1.00 53.53 549 THR A C 1
ATOM 4293 O O . THR A 1 549 ? 48.538 0.486 -0.685 1.00 53.53 549 THR A O 1
ATOM 4296 N N . GLY A 1 550 ? 48.008 2.574 -0.117 1.00 54.88 550 GLY A N 1
ATOM 4297 C CA . GLY A 1 550 ? 47.792 3.034 -1.508 1.00 54.88 550 GLY A CA 1
ATOM 4298 C C . GLY A 1 550 ? 46.449 2.583 -2.117 1.00 54.88 550 GLY A C 1
ATOM 4299 O O . GLY A 1 550 ? 46.141 2.831 -3.288 1.00 54.88 550 GLY A O 1
ATOM 4300 N N . LEU A 1 551 ? 45.613 1.937 -1.305 1.00 62.25 551 LEU A N 1
ATOM 4301 C CA . LEU A 1 551 ? 44.254 1.505 -1.608 1.00 62.25 551 LEU A CA 1
ATOM 4302 C C . LEU A 1 551 ? 43.267 2.458 -0.924 1.00 62.25 551 LEU A C 1
ATOM 4304 O O . LEU A 1 551 ? 43.206 2.517 0.301 1.00 62.25 551 LEU A O 1
ATOM 4308 N N . ARG A 1 552 ? 42.498 3.224 -1.712 1.00 63.59 552 ARG A N 1
ATOM 4309 C CA . ARG A 1 552 ? 41.403 4.059 -1.193 1.00 63.59 552 ARG A CA 1
ATOM 4310 C C . ARG A 1 552 ? 40.196 3.164 -0.894 1.00 63.59 552 ARG A C 1
ATOM 4312 O O . ARG A 1 552 ? 39.304 3.065 -1.723 1.00 63.59 552 ARG A O 1
ATOM 4319 N N . MET A 1 553 ? 40.199 2.491 0.256 1.00 76.19 553 MET A N 1
ATOM 4320 C CA . MET A 1 553 ? 39.073 1.689 0.746 1.00 76.19 553 MET A CA 1
ATOM 4321 C C . MET A 1 553 ? 38.507 2.330 2.010 1.00 76.19 553 MET A C 1
ATOM 4323 O O . MET A 1 553 ? 39.200 2.442 3.014 1.00 76.19 553 MET A O 1
ATOM 4327 N N . THR A 1 554 ? 37.255 2.774 1.958 1.00 77.00 554 THR A N 1
ATOM 4328 C CA . THR A 1 554 ? 36.581 3.448 3.076 1.00 77.00 554 THR A CA 1
ATOM 4329 C C . THR A 1 554 ? 35.300 2.712 3.407 1.00 77.00 554 THR A C 1
ATOM 4331 O O . THR A 1 554 ? 34.561 2.389 2.496 1.00 77.00 554 THR A O 1
ATOM 4334 N N . ARG A 1 555 ? 35.000 2.457 4.683 1.00 80.44 555 ARG A N 1
ATOM 4335 C CA . ARG A 1 555 ? 33.738 1.817 5.113 1.00 80.44 555 ARG A CA 1
ATOM 4336 C C . ARG A 1 555 ? 33.386 0.525 4.340 1.00 80.44 555 ARG A C 1
ATOM 4338 O O . ARG A 1 555 ? 32.416 0.534 3.582 1.00 80.44 555 ARG A O 1
ATOM 4345 N N . PRO A 1 556 ? 34.168 -0.559 4.485 1.00 84.75 556 PRO A N 1
ATOM 4346 C CA . PRO A 1 556 ? 33.850 -1.838 3.858 1.00 84.75 556 PRO A CA 1
ATOM 4347 C C . PRO A 1 556 ? 32.526 -2.383 4.402 1.00 84.75 556 PRO A C 1
ATOM 4349 O O . PRO A 1 556 ? 32.358 -2.427 5.614 1.00 84.75 556 PRO A O 1
ATOM 4352 N N . THR A 1 557 ? 31.600 -2.778 3.533 1.00 79.69 557 THR A N 1
ATOM 4353 C CA . THR A 1 557 ? 30.241 -3.218 3.905 1.00 79.69 557 THR A CA 1
ATOM 4354 C C . THR A 1 557 ? 30.047 -4.715 3.719 1.00 79.69 557 THR A C 1
ATOM 4356 O O . THR A 1 557 ? 29.308 -5.342 4.471 1.00 79.69 557 THR A O 1
ATOM 4359 N N . ARG A 1 558 ? 30.755 -5.322 2.765 1.00 81.75 558 ARG A N 1
ATOM 4360 C CA . ARG A 1 558 ? 30.729 -6.763 2.522 1.00 81.75 558 ARG A CA 1
ATOM 4361 C C . ARG A 1 558 ? 32.107 -7.245 2.110 1.00 81.75 558 ARG A C 1
ATOM 4363 O O . ARG A 1 558 ? 32.875 -6.517 1.484 1.00 81.75 558 ARG A O 1
ATOM 4370 N N . VAL A 1 559 ? 32.425 -8.478 2.478 1.00 85.12 559 VAL A N 1
ATOM 4371 C CA . VAL A 1 559 ? 33.706 -9.090 2.150 1.00 85.12 559 VAL A CA 1
ATOM 4372 C C . VAL A 1 559 ? 33.534 -10.568 1.831 1.00 85.12 559 VAL A C 1
ATOM 4374 O O . VAL A 1 559 ? 32.787 -11.272 2.510 1.00 85.12 559 VAL A O 1
ATOM 4377 N N . GLU A 1 560 ? 34.252 -11.035 0.814 1.00 87.44 560 GLU A N 1
ATOM 4378 C CA . GLU A 1 560 ? 34.289 -12.438 0.416 1.00 87.44 560 GLU A CA 1
ATOM 4379 C C . GLU A 1 560 ? 35.693 -12.855 -0.042 1.00 87.44 560 GLU A C 1
ATOM 4381 O O . GLU A 1 560 ? 36.464 -12.051 -0.573 1.00 87.44 560 GLU A O 1
ATOM 4386 N N . ARG A 1 561 ? 36.038 -14.127 0.181 1.00 88.44 561 ARG A N 1
ATOM 4387 C CA . ARG A 1 561 ? 37.251 -14.749 -0.355 1.00 88.44 561 ARG A CA 1
ATOM 4388 C C . ARG A 1 561 ? 36.876 -15.516 -1.620 1.00 88.44 561 ARG A C 1
ATOM 4390 O O . ARG A 1 561 ? 36.110 -16.472 -1.546 1.00 88.44 561 ARG A O 1
ATOM 4397 N N . LEU A 1 562 ? 37.435 -15.108 -2.750 1.00 80.94 562 LEU A N 1
ATOM 4398 C CA . LEU A 1 562 ? 37.212 -15.739 -4.045 1.00 80.94 562 LEU A CA 1
ATOM 4399 C C . LEU A 1 562 ? 37.976 -17.077 -4.158 1.00 80.94 562 LEU A C 1
ATOM 4401 O O . LEU A 1 562 ? 38.965 -17.283 -3.443 1.00 80.94 562 LEU A O 1
ATOM 4405 N N . PRO A 1 563 ? 37.555 -17.993 -5.056 1.00 78.62 563 PRO A N 1
ATOM 4406 C CA . PRO A 1 563 ? 38.203 -19.298 -5.241 1.00 78.62 563 PRO A CA 1
ATOM 4407 C C . PRO A 1 563 ? 39.679 -19.235 -5.656 1.00 78.62 563 PRO A C 1
ATOM 4409 O O . PRO A 1 563 ? 40.438 -20.158 -5.369 1.00 78.62 563 PRO A O 1
ATOM 4412 N N . ASP A 1 564 ? 40.094 -18.154 -6.313 1.00 79.75 564 ASP A N 1
ATOM 4413 C CA . ASP A 1 564 ? 41.486 -17.876 -6.693 1.00 79.75 564 ASP A CA 1
ATOM 4414 C C . ASP A 1 564 ? 42.345 -17.348 -5.524 1.00 79.75 564 ASP A C 1
ATOM 4416 O O . ASP A 1 564 ? 43.551 -17.147 -5.666 1.00 79.75 564 ASP A O 1
ATOM 4420 N N . GLY A 1 565 ? 41.743 -17.156 -4.346 1.00 82.06 565 GLY A N 1
ATOM 4421 C CA . GLY A 1 565 ? 42.399 -16.671 -3.138 1.00 82.06 565 GLY A CA 1
ATOM 4422 C C . GLY A 1 565 ? 42.357 -15.152 -2.963 1.00 82.06 565 GLY A C 1
ATOM 4423 O O . GLY A 1 565 ? 42.794 -14.666 -1.909 1.00 82.06 565 GLY A O 1
ATOM 4424 N N . HIS A 1 566 ? 41.810 -14.396 -3.917 1.00 87.00 566 HIS A N 1
ATOM 4425 C CA . HIS A 1 566 ? 41.649 -12.948 -3.803 1.00 87.00 566 HIS A CA 1
ATOM 4426 C C . HIS A 1 566 ? 40.545 -12.572 -2.805 1.00 87.00 566 HIS A C 1
ATOM 4428 O O . HIS A 1 566 ? 39.617 -13.334 -2.539 1.00 87.00 566 HIS A O 1
ATOM 4434 N N . THR A 1 567 ? 40.665 -11.395 -2.196 1.00 85.88 567 THR A N 1
ATOM 4435 C CA . THR A 1 567 ? 39.634 -10.800 -1.345 1.00 85.88 567 THR A CA 1
ATOM 4436 C C . THR A 1 567 ? 38.834 -9.802 -2.166 1.00 85.88 567 THR A C 1
ATOM 4438 O O . THR A 1 567 ? 39.387 -8.787 -2.592 1.00 85.88 567 THR A O 1
ATOM 4441 N N . LEU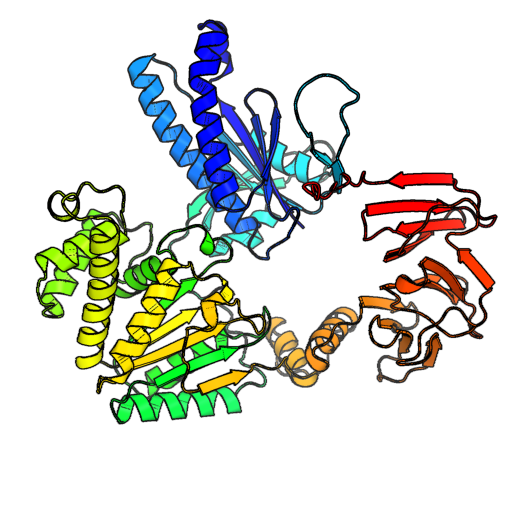 A 1 568 ? 37.536 -10.041 -2.322 1.00 83.88 568 LEU A N 1
ATOM 4442 C CA . LEU A 1 568 ? 36.606 -9.057 -2.856 1.00 83.88 568 LEU A CA 1
ATOM 4443 C C . LEU A 1 568 ? 35.995 -8.263 -1.697 1.00 83.88 568 LEU A C 1
ATOM 4445 O O . LEU A 1 568 ? 35.464 -8.838 -0.745 1.00 83.88 568 LEU A O 1
ATOM 4449 N N . VAL A 1 569 ? 36.092 -6.940 -1.768 1.00 81.88 569 VAL A N 1
ATOM 4450 C CA . VAL A 1 569 ? 35.639 -6.007 -0.734 1.00 81.88 569 VAL A CA 1
ATOM 4451 C C . VAL A 1 569 ? 34.668 -5.014 -1.350 1.00 81.88 569 VAL A C 1
ATOM 4453 O O . VAL A 1 569 ? 35.054 -4.216 -2.199 1.00 81.88 569 VAL A O 1
ATOM 4456 N N . GLU A 1 570 ? 33.426 -5.015 -0.888 1.00 80.19 570 GLU A N 1
ATOM 4457 C CA . GLU A 1 570 ? 32.488 -3.918 -1.122 1.00 80.19 570 GLU A CA 1
ATOM 4458 C C . GLU A 1 570 ? 32.766 -2.814 -0.095 1.00 80.19 570 GLU A C 1
ATOM 4460 O O . GLU A 1 570 ? 32.910 -3.100 1.094 1.00 80.19 570 GLU A O 1
ATOM 4465 N N . HIS A 1 571 ? 32.864 -1.559 -0.524 1.00 75.50 571 HIS A N 1
ATOM 4466 C CA . HIS A 1 571 ? 33.178 -0.423 0.332 1.00 75.50 571 HIS A CA 1
ATOM 4467 C C . HIS A 1 571 ? 32.489 0.878 -0.110 1.00 75.50 571 HIS A C 1
ATOM 4469 O O . HIS A 1 571 ? 31.797 0.952 -1.123 1.00 75.50 571 HIS A O 1
ATOM 4475 N N . SER A 1 572 ? 32.645 1.918 0.702 1.00 68.19 572 SER A N 1
ATOM 4476 C CA . SER A 1 572 ? 32.128 3.276 0.519 1.00 68.19 572 SER A CA 1
ATOM 4477 C C . SER A 1 572 ? 30.599 3.338 0.513 1.00 68.19 572 SER A C 1
ATOM 4479 O O . SER A 1 572 ? 30.008 3.916 -0.390 1.00 68.19 572 SER A O 1
ATOM 4481 N N . ASN A 1 573 ? 29.946 2.756 1.529 1.00 57.28 573 ASN A N 1
ATOM 4482 C CA . ASN A 1 573 ? 28.477 2.668 1.602 1.00 57.28 573 ASN A CA 1
ATOM 4483 C C . ASN A 1 573 ? 27.883 1.946 0.372 1.00 57.28 573 ASN A C 1
ATOM 4485 O O . ASN A 1 573 ? 26.968 2.455 -0.271 1.00 57.28 573 ASN A O 1
ATOM 4489 N N . ARG A 1 574 ? 28.407 0.754 0.045 1.00 53.41 574 ARG A N 1
ATOM 4490 C CA . ARG A 1 574 ? 27.907 -0.108 -1.052 1.00 53.41 574 ARG A CA 1
ATOM 4491 C C . ARG A 1 574 ? 28.048 0.485 -2.454 1.00 53.41 574 ARG A C 1
ATOM 4493 O O . ARG A 1 574 ? 27.323 0.122 -3.375 1.00 53.41 574 ARG A O 1
ATOM 4500 N N . SER A 1 575 ? 28.974 1.425 -2.615 1.00 51.00 575 SER A N 1
ATOM 4501 C CA . SER A 1 575 ? 29.152 2.173 -3.859 1.00 51.00 575 SER A CA 1
ATOM 4502 C C . SER A 1 575 ? 30.457 1.823 -4.577 1.00 51.00 575 SER A C 1
ATOM 4504 O O . SER A 1 575 ? 30.644 2.192 -5.728 1.00 51.00 575 SER A O 1
ATOM 4506 N N . GLN A 1 576 ? 31.383 1.093 -3.957 1.00 69.88 576 GLN A N 1
ATOM 4507 C CA . GLN A 1 576 ? 32.655 0.718 -4.578 1.00 69.88 576 GLN A CA 1
ATOM 4508 C C . GLN A 1 576 ? 32.981 -0.747 -4.291 1.00 69.88 576 GLN A C 1
ATOM 4510 O O . GLN A 1 576 ? 32.616 -1.277 -3.248 1.00 69.88 576 GLN A O 1
ATOM 4515 N N . TRP A 1 577 ? 33.666 -1.403 -5.220 1.00 76.31 577 TRP A N 1
ATOM 4516 C CA . TRP A 1 577 ? 34.162 -2.765 -5.078 1.00 76.31 577 TRP A CA 1
ATOM 4517 C C . TRP A 1 577 ? 35.658 -2.789 -5.363 1.00 76.31 577 TRP A C 1
ATOM 4519 O O . TRP A 1 577 ? 36.154 -2.157 -6.297 1.00 76.31 577 TRP A O 1
ATOM 4529 N N . LEU A 1 578 ? 36.382 -3.535 -4.548 1.00 81.00 578 LEU A N 1
ATOM 4530 C CA . LEU A 1 578 ? 37.825 -3.636 -4.585 1.00 81.00 578 LEU A CA 1
ATOM 4531 C C . LEU A 1 578 ? 38.202 -5.108 -4.466 1.00 81.00 578 LEU A C 1
ATOM 4533 O O . LEU A 1 578 ? 37.959 -5.732 -3.438 1.00 81.00 578 LEU A O 1
ATOM 4537 N N . GLU A 1 579 ? 38.824 -5.646 -5.506 1.00 83.50 579 GLU A N 1
ATOM 4538 C CA . GLU A 1 579 ? 39.416 -6.977 -5.475 1.00 83.50 579 GLU A CA 1
ATOM 4539 C C . GLU A 1 579 ? 40.918 -6.856 -5.221 1.00 83.50 579 GLU A C 1
ATOM 4541 O O . GLU A 1 579 ? 41.625 -6.114 -5.913 1.00 83.50 579 GLU A O 1
ATOM 4546 N N . VAL A 1 580 ? 41.413 -7.569 -4.214 1.00 85.12 580 VAL A N 1
ATOM 4547 C CA . VAL A 1 580 ? 42.809 -7.503 -3.774 1.00 85.12 580 VAL A CA 1
ATOM 4548 C C . VAL A 1 580 ? 43.365 -8.904 -3.593 1.00 85.12 580 VAL A C 1
ATOM 4550 O O . VAL A 1 580 ? 42.736 -9.744 -2.952 1.00 85.12 580 VAL A O 1
ATOM 4553 N N . ASN A 1 581 ? 44.571 -9.156 -4.087 1.00 84.50 581 ASN A N 1
ATOM 4554 C CA . ASN A 1 581 ? 45.266 -10.405 -3.794 1.00 84.50 581 ASN A CA 1
ATOM 4555 C C . ASN A 1 581 ? 45.813 -10.438 -2.345 1.00 84.50 581 ASN A C 1
ATOM 4557 O O . ASN A 1 581 ? 45.664 -9.492 -1.562 1.00 84.50 581 ASN A O 1
ATOM 4561 N N . ARG A 1 582 ? 46.450 -11.550 -1.958 1.00 82.31 582 ARG A N 1
ATOM 4562 C CA . ARG A 1 582 ? 46.995 -11.742 -0.599 1.00 82.31 582 ARG A CA 1
ATOM 4563 C C . ARG A 1 582 ? 48.098 -10.732 -0.261 1.00 82.31 582 ARG A C 1
ATOM 4565 O O . ARG A 1 582 ? 48.198 -10.333 0.900 1.00 82.31 582 ARG A O 1
ATOM 4572 N N . GLU A 1 583 ? 48.850 -10.277 -1.258 1.00 81.44 583 GLU A N 1
ATOM 4573 C CA . GLU A 1 583 ? 49.940 -9.297 -1.166 1.00 81.44 583 GLU A CA 1
ATOM 4574 C C . GLU A 1 583 ? 49.452 -7.837 -1.116 1.00 81.44 583 GLU A C 1
ATOM 4576 O O . GLU A 1 583 ? 50.264 -6.913 -1.159 1.00 81.44 583 GLU A O 1
ATOM 4581 N N . LEU A 1 584 ? 48.138 -7.614 -0.994 1.00 80.31 584 LEU A N 1
ATOM 4582 C CA . LEU A 1 584 ? 47.504 -6.293 -0.963 1.00 80.31 584 LEU A CA 1
ATOM 4583 C C . LEU A 1 584 ? 47.622 -5.512 -2.284 1.00 80.31 584 LEU A C 1
ATOM 4585 O O . LEU A 1 584 ? 47.509 -4.286 -2.305 1.00 80.31 584 LEU A O 1
ATOM 4589 N N . ILE A 1 585 ? 47.818 -6.212 -3.400 1.00 77.12 585 ILE A N 1
ATOM 4590 C CA . ILE A 1 585 ? 47.852 -5.626 -4.738 1.00 77.12 585 ILE A CA 1
ATOM 4591 C C . ILE A 1 585 ? 46.426 -5.663 -5.310 1.00 77.12 585 ILE A C 1
ATOM 4593 O O . ILE A 1 585 ? 45.818 -6.736 -5.369 1.00 77.12 585 ILE A O 1
ATOM 4597 N N . PRO A 1 586 ? 45.857 -4.512 -5.718 1.00 73.00 586 PRO A N 1
ATOM 4598 C CA . PRO A 1 586 ? 44.543 -4.481 -6.347 1.00 73.00 586 PRO A CA 1
ATOM 4599 C C . PRO A 1 586 ? 44.587 -5.206 -7.694 1.00 73.00 586 PRO A C 1
ATOM 4601 O O . PRO A 1 586 ? 45.330 -4.801 -8.587 1.00 73.00 586 PRO A O 1
ATOM 4604 N N . ALA A 1 587 ? 43.767 -6.243 -7.837 1.00 72.19 587 ALA A N 1
ATOM 4605 C CA . ALA A 1 587 ? 43.553 -6.930 -9.106 1.00 72.19 587 ALA A CA 1
ATOM 4606 C C . ALA A 1 587 ? 42.533 -6.170 -9.967 1.00 72.19 587 ALA A C 1
ATOM 4608 O O . ALA A 1 587 ? 42.689 -6.054 -11.182 1.00 72.19 587 ALA A O 1
ATOM 4609 N N . TRP A 1 588 ? 41.516 -5.595 -9.319 1.00 66.38 588 TRP A N 1
ATOM 4610 C CA . TRP A 1 588 ? 40.421 -4.892 -9.974 1.00 66.38 588 TRP A CA 1
ATOM 4611 C C . TRP A 1 588 ? 39.765 -3.888 -9.014 1.00 66.38 588 TRP A C 1
ATOM 4613 O O . TRP A 1 588 ? 39.749 -4.086 -7.796 1.00 66.38 588 TRP A O 1
ATOM 4623 N N . ARG A 1 589 ? 39.252 -2.773 -9.547 1.00 62.56 589 ARG A N 1
ATOM 4624 C CA . ARG A 1 589 ? 38.512 -1.756 -8.784 1.00 62.56 589 ARG A CA 1
ATOM 4625 C C . ARG A 1 589 ? 37.313 -1.270 -9.584 1.00 62.56 589 ARG A C 1
ATOM 4627 O O . ARG A 1 589 ? 37.444 -0.977 -10.770 1.00 62.56 589 ARG A O 1
ATOM 4634 N N . TYR A 1 590 ? 36.191 -1.091 -8.906 1.00 53.12 590 TYR A N 1
ATOM 4635 C CA . TYR A 1 590 ? 34.985 -0.467 -9.429 1.00 53.12 590 TYR A CA 1
ATOM 4636 C C . TYR A 1 590 ? 34.507 0.590 -8.441 1.00 53.12 590 TYR A C 1
ATOM 4638 O O . TYR A 1 590 ? 34.443 0.333 -7.244 1.00 53.12 590 TYR A O 1
ATOM 4646 N N . ALA A 1 591 ? 34.195 1.788 -8.923 1.00 45.41 591 ALA A N 1
ATOM 4647 C CA . ALA A 1 591 ? 33.715 2.873 -8.085 1.00 45.41 591 ALA A CA 1
ATOM 4648 C C . ALA A 1 591 ? 32.495 3.535 -8.722 1.00 45.41 591 ALA A C 1
ATOM 4650 O O . ALA A 1 591 ? 32.564 3.970 -9.868 1.00 45.41 591 ALA A O 1
ATOM 4651 N N . VAL A 1 592 ? 31.401 3.643 -7.972 1.00 39.38 592 VAL A N 1
ATOM 4652 C CA . VAL A 1 592 ? 30.276 4.515 -8.311 1.00 39.38 592 VAL A CA 1
ATOM 4653 C C . VAL A 1 592 ? 30.748 5.964 -8.095 1.00 39.38 592 VAL A C 1
ATOM 4655 O O . VAL A 1 592 ? 31.248 6.282 -7.010 1.00 39.38 592 VAL A O 1
ATOM 4658 N N . PRO A 1 593 ? 30.663 6.849 -9.103 1.00 37.72 593 PRO A N 1
ATOM 4659 C CA . PRO A 1 593 ? 31.050 8.249 -8.952 1.00 37.72 593 PRO A CA 1
ATOM 4660 C C . PRO A 1 593 ? 30.147 8.959 -7.932 1.00 37.72 593 PRO A C 1
ATOM 4662 O O . PRO A 1 593 ? 28.925 8.897 -8.040 1.00 37.72 593 PRO A O 1
ATOM 4665 N N . VAL A 1 594 ? 30.741 9.651 -6.955 1.00 36.59 594 VAL A N 1
ATOM 4666 C CA . VAL A 1 594 ? 30.022 10.561 -6.048 1.00 36.59 594 VAL A CA 1
ATOM 4667 C C . VAL A 1 594 ? 30.018 11.941 -6.708 1.00 36.59 594 VAL A C 1
ATOM 4669 O O . VAL A 1 594 ? 31.084 12.538 -6.852 1.00 36.59 594 VAL A O 1
ATOM 4672 N N . GLU A 1 595 ? 28.858 12.445 -7.137 1.00 33.72 595 GLU A N 1
ATOM 4673 C CA . GLU A 1 595 ? 28.722 13.865 -7.488 1.00 33.72 595 GLU A CA 1
ATOM 4674 C C . GLU A 1 595 ? 28.962 14.690 -6.218 1.00 33.72 595 GLU A C 1
ATOM 4676 O O . GLU A 1 595 ? 28.266 14.535 -5.213 1.00 33.72 595 GLU A O 1
ATOM 4681 N N . SER A 1 596 ? 29.997 15.528 -6.235 1.00 29.59 596 SER A N 1
ATOM 4682 C CA . SER A 1 596 ? 30.274 16.493 -5.178 1.00 29.59 596 SER A CA 1
ATOM 4683 C C . SER A 1 596 ? 29.114 17.481 -5.089 1.00 29.59 596 SER A C 1
ATOM 4685 O O . SER A 1 596 ? 28.949 18.325 -5.967 1.00 29.59 596 SER A O 1
ATOM 4687 N N . PHE A 1 597 ? 28.326 17.391 -4.019 1.00 30.19 597 PHE A N 1
ATOM 4688 C CA . PHE A 1 597 ? 27.545 18.523 -3.536 1.00 30.19 597 PHE A CA 1
ATOM 4689 C C . PHE A 1 597 ? 28.542 19.595 -3.080 1.00 30.19 597 PHE A C 1
ATOM 4691 O O . PHE A 1 597 ? 29.032 19.559 -1.953 1.00 30.19 597 PHE A O 1
ATOM 4698 N N . GLU A 1 598 ? 28.900 20.512 -3.978 1.00 27.64 598 GLU A N 1
ATOM 4699 C CA . GLU A 1 598 ? 29.414 21.809 -3.558 1.00 27.64 598 GLU A CA 1
ATOM 4700 C C . GLU A 1 598 ? 28.251 22.549 -2.897 1.00 27.64 598 GLU A C 1
ATOM 4702 O O . GLU A 1 598 ? 27.290 22.963 -3.547 1.00 27.64 598 GLU A O 1
ATOM 4707 N N . GLU A 1 599 ? 28.323 22.659 -1.572 1.00 31.38 599 GLU A N 1
ATOM 4708 C CA . GLU A 1 599 ? 27.582 23.659 -0.821 1.00 31.38 599 GLU A CA 1
ATOM 4709 C C . GLU A 1 599 ? 27.894 25.027 -1.429 1.00 31.38 599 GLU A C 1
ATOM 4711 O O . GLU A 1 599 ? 28.981 25.577 -1.258 1.00 31.38 599 GLU A O 1
ATOM 4716 N N . SER A 1 600 ? 26.914 25.606 -2.116 1.00 28.75 600 SER A N 1
ATOM 4717 C CA . SER A 1 600 ? 26.873 27.037 -2.367 1.00 28.75 600 SER A CA 1
ATOM 4718 C C . SER A 1 600 ? 26.592 27.756 -1.043 1.00 28.75 600 SER A C 1
ATOM 4720 O O . SER A 1 600 ? 25.488 28.243 -0.800 1.00 28.75 600 SER A O 1
ATOM 4722 N N . THR A 1 601 ? 27.587 27.806 -0.163 1.00 35.50 601 THR A N 1
ATOM 4723 C CA . THR A 1 601 ? 27.738 28.895 0.798 1.00 35.50 601 THR A CA 1
ATOM 4724 C C . THR A 1 601 ? 28.778 29.850 0.230 1.00 35.50 601 THR A C 1
ATOM 4726 O O . THR A 1 601 ? 29.973 29.634 0.377 1.00 35.50 601 THR A O 1
ATOM 4729 N N . GLN A 1 602 ? 28.324 30.910 -0.447 1.00 30.44 602 GLN A N 1
ATOM 4730 C CA . GLN A 1 602 ? 29.083 32.161 -0.521 1.00 30.44 602 GLN A CA 1
ATOM 4731 C C . GLN A 1 602 ? 28.190 33.357 -0.882 1.00 30.44 602 GLN A C 1
ATOM 4733 O O . GLN A 1 602 ? 27.942 33.672 -2.043 1.00 30.44 602 GLN A O 1
ATOM 4738 N N . SER A 1 603 ? 27.714 34.004 0.178 1.00 30.58 603 SER A N 1
ATOM 4739 C CA . SER A 1 603 ? 27.708 35.456 0.402 1.00 30.58 603 SER A CA 1
ATOM 4740 C C . SER A 1 603 ? 27.458 35.595 1.913 1.00 30.58 603 SER A C 1
ATOM 4742 O O . SER A 1 603 ? 26.396 35.174 2.369 1.00 30.58 603 SER A O 1
ATOM 4744 N N . GLU A 1 604 ? 28.392 36.005 2.768 1.00 30.58 604 GLU A N 1
ATOM 4745 C CA . GLU A 1 604 ? 29.501 36.969 2.633 1.00 30.58 604 GLU A CA 1
ATOM 4746 C C . GLU A 1 604 ? 30.897 36.396 2.915 1.00 30.58 604 GLU A C 1
ATOM 4748 O O . GLU A 1 604 ? 31.013 35.455 3.735 1.00 30.58 604 GLU A O 1
#

Radius of gyration: 28.61 Å; chains: 1; bounding box: 82×67×70 Å

Foldseek 3Di:
DKKKKKKAKPQLVVCPVPDPPVVSCVLVVVLVVQLCVLQVLLVKHFQDDDPRMTIIMFQPPHHDLCNLVSNLRSVVSSLVSLVVSQVVCCVPPVTGMFMFMFMEDDDWDWAWDDDDDDDDDGRIDIDDPRNVRRVQQRVPGDGSWHKYFPVSCVSCVVFFDKAWDDFADDVPDPGTTTIITGPGTPWPPPDPPPDDVQPQDPFPCPVVLVVLLVVLLVCLVQLAEAFEEEEADPPLCSVVSVVSSVVVNCVVFPPAQEFEQEFDQSQQSPACNSVLSRVCSVLVHDPPPDLVVSLVSLLVLCVVLVQPPSVLLSVLNSCSNPVVDDDPVLVPDDPVRSLVSNLCSSLSSVLSVQAVGAYEYEYEAVQRHHLSNLVSQLVSVVVSNVDRGRYYYYYYYYPPHDPSNVSDDHPYYDYSAFDALQRLQQSVCSVVVNHRDSDDPPVCVVVSVQVNQVRHPVADFLDWDADPVRWIFTHHQQQQKTFTAHPVRDTPDMAAGGPDADDDQRHAHRWRDWDADPVRWIWTQRQVQQKIFTAHRVSDTPAIDHCPPPDNGHRFNDWDQDPVRWIWTQGDVNFKIFIAHRVRHTPDIDGRDDDDPPPPPDDD